Protein 7YSK (pdb70)

Structure (mmCIF, N/CA/C/O backbone):
data_7YSK
#
_entry.id   7YSK
#
_cell.length_a   52.474
_cell.length_b   86.540
_cell.length_c   68.482
_cell.angle_alpha   90.000
_cell.angle_beta   90.450
_cell.angle_gamma   90.000
#
_symmetry.space_group_name_H-M   'P 1 21 1'
#
loop_
_entity.id
_entity.type
_entity.pdbx_description
1 polymer 'D-Cysteine desulfhydrase'
2 water water
#
loop_
_atom_site.group_PDB
_atom_site.id
_atom_site.type_symbol
_atom_site.label_atom_id
_atom_site.label_alt_id
_atom_site.label_comp_id
_atom_site.label_asym_id
_atom_site.label_entity_id
_atom_site.label_seq_id
_atom_site.pdbx_PDB_ins_code
_atom_site.Cartn_x
_atom_site.Cartn_y
_atom_site.Cartn_z
_atom_site.occupancy
_atom_site.B_iso_or_equiv
_atom_site.auth_seq_id
_atom_site.auth_comp_id
_atom_site.auth_asym_id
_atom_site.auth_atom_id
_atom_site.pdbx_PDB_model_num
ATOM 1 N N . GLY A 1 26 ? -11.60218 -0.47568 -9.95239 1.000 43.71658 -8 GLY A N 1
ATOM 2 C CA . GLY A 1 26 ? -12.75933 -1.24484 -9.53189 1.000 34.87836 -8 GLY A CA 1
ATOM 3 C C . GLY A 1 26 ? -12.37204 -2.62633 -9.05716 1.000 39.56576 -8 GLY A C 1
ATOM 4 O O . GLY A 1 26 ? -12.92177 -3.12694 -8.07904 1.000 57.04762 -8 GLY A O 1
ATOM 5 N N . GLY A 1 27 ? -11.41840 -3.24184 -9.75563 1.000 43.26390 -7 GLY A N 1
ATOM 6 C CA . GLY A 1 27 ? -10.90325 -4.55024 -9.40695 1.000 31.95969 -7 GLY A CA 1
ATOM 7 C C . GLY A 1 27 ? -9.94336 -4.58637 -8.24069 1.000 35.18709 -7 GLY A C 1
ATOM 8 O O . GLY A 1 27 ? -9.36192 -5.63933 -7.95427 1.000 38.71059 -7 GLY A O 1
ATOM 9 N N . GLN A 1 28 ? -9.75938 -3.46483 -7.55168 1.000 29.87065 -6 GLN A N 1
ATOM 10 C CA . GLN A 1 28 ? -8.87689 -3.42982 -6.38879 1.000 29.72430 -6 GLN A CA 1
ATOM 11 C C . GLN A 1 28 ? -9.36295 -4.37367 -5.28536 1.000 27.02182 -6 GLN A C 1
ATOM 12 O O . GLN A 1 28 ? -10.55807 -4.45403 -4.99803 1.000 25.95987 -6 GLN A O 1
ATOM 18 N N . GLN A 1 29 ? -8.43580 -5.07912 -4.63563 1.000 23.07023 -5 GLN A N 1
ATOM 19 C CA . GLN A 1 29 ? -8.80280 -6.12365 -3.66528 1.000 26.18580 -5 GLN A CA 1
ATOM 20 C C . GLN A 1 29 ? -8.03718 -5.93568 -2.34587 1.000 25.85954 -5 GLN A C 1
ATOM 21 O O . GLN A 1 29 ? -7.28819 -6.80802 -1.88375 1.000 20.55988 -5 GLN A O 1
ATOM 27 N N . MET A 1 30 ? -8.24533 -4.78301 -1.69683 1.000 28.08447 -4 MET A N 1
ATOM 28 C CA . MET A 1 30 ? -7.67700 -4.54132 -0.36928 1.000 31.07468 -4 MET A CA 1
ATOM 29 C C . MET A 1 30 ? -8.06797 -5.66023 0.60020 1.000 29.73114 -4 MET A C 1
ATOM 30 O O . MET A 1 30 ? -9.22152 -6.09700 0.63112 1.000 30.87519 -4 MET A O 1
ATOM 35 N N . GLY A 1 31 ? -7.09848 -6.13526 1.38585 1.000 28.43633 -3 GLY A N 1
ATOM 36 C CA . GLY A 1 31 ? -7.29173 -7.26266 2.27717 1.000 24.11425 -3 GLY A CA 1
ATOM 37 C C . GLY A 1 31 ? -6.83782 -8.60243 1.71758 1.000 19.33994 -3 GLY A C 1
ATOM 38 O O . GLY A 1 31 ? -6.59002 -9.53868 2.49840 1.000 21.58191 -3 GLY A O 1
ATOM 39 N N . ARG A 1 32 ? -6.70948 -8.72270 0.39388 1.000 16.43931 -2 ARG A N 1
ATOM 40 C CA . ARG A 1 32 ? -6.21504 -9.97284 -0.17916 1.000 22.14178 -2 ARG A CA 1
ATOM 41 C C . ARG A 1 32 ? -4.81923 -10.29301 0.33621 1.000 19.42659 -2 ARG A C 1
ATOM 42 O O . ARG A 1 32 ? -4.55178 -11.41752 0.77145 1.000 19.69411 -2 ARG A O 1
ATOM 50 N N . GLY A 1 33 ? -3.91106 -9.31342 0.29382 1.000 22.68910 -1 GLY A N 1
ATOM 51 C CA . GLY A 1 33 ? -2.61007 -9.50808 0.92052 1.000 17.04517 -1 GLY A CA 1
ATOM 52 C C . GLY A 1 33 ? -2.72575 -9.88622 2.38747 1.000 19.86150 -1 GLY A C 1
ATOM 53 O O . GLY A 1 33 ? -2.10509 -10.85107 2.83951 1.000 21.23367 -1 GLY A O 1
ATOM 54 N N . SER A 1 34 ? -3.54376 -9.14371 3.14304 1.000 19.79697 0 SER A N 1
ATOM 55 C CA . SER A 1 34 ? -3.69419 -9.39886 4.57157 1.000 24.78790 0 SER A CA 1
ATOM 56 C C . SER A 1 34 ? -4.17614 -10.81890 4.82690 1.000 23.60583 0 SER A C 1
ATOM 57 O O . SER A 1 34 ? -3.72708 -11.47930 5.77061 1.000 25.72325 0 SER A O 1
ATOM 60 N N . MET A 1 35 ? -5.06890 -11.31680 3.97295 1.000 26.85333 1 MET A N 1
ATOM 61 C CA . MET A 1 35 ? -5.62690 -12.64777 4.17837 1.000 30.09107 1 MET A CA 1
ATOM 62 C C . MET A 1 35 ? -4.56012 -13.72903 4.01162 1.000 21.75427 1 MET A C 1
ATOM 63 O O . MET A 1 35 ? -4.56175 -14.72961 4.73974 1.000 20.58449 1 MET A O 1
ATOM 68 N N . HIS A 1 36 ? -3.62895 -13.54128 3.07096 1.000 22.39543 2 HIS A N 1
ATOM 69 C CA . HIS A 1 36 ? -2.49204 -14.44769 2.96180 1.000 21.12609 2 HIS A CA 1
ATOM 70 C C . HIS A 1 36 ? -1.47287 -14.23296 4.08180 1.000 24.64196 2 HIS A C 1
ATOM 71 O O . HIS A 1 36 ? -0.79670 -15.18672 4.48874 1.000 21.53738 2 HIS A O 1
ATOM 78 N N . LEU A 1 37 ? -1.35465 -13.00948 4.61078 1.000 15.89894 3 LEU A N 1
ATOM 79 C CA . LEU A 1 37 ? -0.42118 -12.78425 5.71030 1.000 17.71186 3 LEU A CA 1
ATOM 80 C C . LEU A 1 37 ? -0.93247 -13.36342 7.02455 1.000 20.32814 3 LEU A C 1
ATOM 81 O O . LEU A 1 37 ? -0.13355 -13.62186 7.93108 1.000 24.52807 3 LEU A O 1
ATOM 86 N N . ALA A 1 38 ? -2.24808 -13.56037 7.14617 1.000 28.71419 4 ALA A N 1
ATOM 87 C CA . ALA A 1 38 ? -2.83139 -13.98285 8.41117 1.000 18.80538 4 ALA A CA 1
ATOM 88 C C . ALA A 1 38 ? -2.25073 -15.31264 8.88421 1.000 15.06043 4 ALA A C 1
ATOM 89 O O . ALA A 1 38 ? -2.06244 -15.50796 10.08670 1.000 22.06864 4 ALA A O 1
ATOM 91 N N . ARG A 1 39 ? -1.91682 -16.21841 7.96310 1.000 18.36244 5 ARG A N 1
ATOM 92 C CA . ARG A 1 39 ? -1.38821 -17.52016 8.35485 1.000 27.63784 5 ARG A CA 1
ATOM 93 C C . ARG A 1 39 ? 0.07105 -17.46400 8.79638 1.000 26.70721 5 ARG A C 1
ATOM 94 O O . ARG A 1 39 ? 0.62817 -18.49410 9.18211 1.000 24.14634 5 ARG A O 1
ATOM 102 N N . PHE A 1 40 ? 0.69249 -16.30330 8.75860 1.000 20.95184 6 PHE A N 1
ATOM 103 C CA . PHE A 1 40 ? 2.07616 -16.22406 9.19097 1.000 25.45816 6 PHE A CA 1
ATOM 104 C C . PHE A 1 40 ? 2.19134 -15.59243 10.56749 1.000 20.63144 6 PHE A C 1
ATOM 105 O O . PHE A 1 40 ? 1.48051 -14.62892 10.87227 1.000 21.23575 6 PHE A O 1
ATOM 113 N N . PRO A 1 41 ? 3.10383 -16.09715 11.39197 1.000 22.14627 7 PRO A N 1
ATOM 114 C CA . PRO A 1 41 ? 3.36087 -15.47300 12.69437 1.000 23.61855 7 PRO A CA 1
ATOM 115 C C . PRO A 1 41 ? 3.93523 -14.07084 12.53878 1.000 19.73529 7 PRO A C 1
ATOM 116 O O . PRO A 1 41 ? 4.66877 -13.77476 11.58751 1.000 23.33212 7 PRO A O 1
ATOM 120 N N . ARG A 1 42 ? 3.60426 -13.21230 13.50252 1.000 13.56878 8 ARG A N 1
ATOM 121 C CA . ARG A 1 42 ? 4.01772 -11.81413 13.48345 1.000 17.36551 8 ARG A CA 1
ATOM 122 C C . ARG A 1 42 ? 4.07690 -11.30900 14.91678 1.000 16.51542 8 ARG A C 1
ATOM 123 O O . ARG A 1 42 ? 3.08630 -11.40105 15.64439 1.000 27.82044 8 ARG A O 1
ATOM 131 N N . LEU A 1 43 ? 5.23576 -10.79338 15.31696 1.000 14.26392 9 LEU A N 1
ATOM 132 C CA . LEU A 1 43 ? 5.43046 -10.20350 16.63374 1.000 14.67832 9 LEU A CA 1
ATOM 133 C C . LEU A 1 43 ? 5.21092 -8.70084 16.57276 1.000 24.19425 9 LEU A C 1
ATOM 134 O O . LEU A 1 43 ? 5.49810 -8.05786 15.56399 1.000 23.78155 9 LEU A O 1
ATOM 139 N N . SER A 1 44 ? 4.73100 -8.13875 17.67310 1.000 20.52236 10 SER A N 1
ATOM 140 C CA . SER A 1 44 ? 4.58232 -6.69723 17.79133 1.000 16.25333 10 SER A CA 1
ATOM 141 C C . SER A 1 44 ? 5.89750 -6.12859 18.31407 1.000 21.27517 10 SER A C 1
ATOM 142 O O . SER A 1 44 ? 6.23537 -6.30065 19.49114 1.000 21.56141 10 SER A O 1
ATOM 145 N N . LEU A 1 45 ? 6.66210 -5.48697 17.42772 1.000 16.02656 11 LEU A N 1
ATOM 146 C CA . LEU A 1 45 ? 7.92426 -4.86191 17.79142 1.000 22.75118 11 LEU A CA 1
ATOM 147 C C . LEU A 1 45 ? 7.95444 -3.35589 17.58585 1.000 27.64528 11 LEU A C 1
ATOM 148 O O . LEU A 1 45 ? 8.73895 -2.67681 18.26586 1.000 22.59887 11 LEU A O 1
ATOM 153 N N . GLY A 1 46 ? 7.13157 -2.81437 16.68261 1.000 27.44193 12 GLY A N 1
ATOM 154 C CA . GLY A 1 46 ? 7.10186 -1.39624 16.40074 1.000 22.29491 12 GLY A CA 1
ATOM 155 C C . GLY A 1 46 ? 5.71939 -0.79691 16.60053 1.000 20.15895 12 GLY A C 1
ATOM 156 O O . GLY A 1 46 ? 4.77794 -1.47209 17.01677 1.000 21.81868 12 GLY A O 1
ATOM 157 N N . HIS A 1 47 ? 5.61010 0.49073 16.27480 1.000 19.34785 13 HIS A N 1
ATOM 158 C CA . HIS A 1 47 ? 4.36617 1.24097 16.47703 1.000 16.36343 13 HIS A CA 1
ATOM 159 C C . HIS A 1 47 ? 3.69516 1.47055 15.12633 1.000 18.12910 13 HIS A C 1
ATOM 160 O O . HIS A 1 47 ? 4.09558 2.35081 14.36010 1.000 20.27604 13 HIS A O 1
ATOM 167 N N . PHE A 1 48 ? 2.65845 0.69498 14.84833 1.000 19.43363 14 PHE A N 1
ATOM 168 C CA . PHE A 1 48 ? 2.01581 0.71076 13.55060 1.000 20.13318 14 PHE A CA 1
ATOM 169 C C . PHE A 1 48 ? 0.52065 0.94038 13.71635 1.000 17.64015 14 PHE A C 1
ATOM 170 O O . PHE A 1 48 ? -0.06624 0.51600 14.71644 1.000 25.43549 14 PHE A O 1
ATOM 178 N N . PRO A 1 49 ? -0.12249 1.62985 12.75964 1.000 18.61023 15 PRO A N 1
ATOM 179 C CA . PRO A 1 49 ? 0.43578 2.17450 11.50463 1.000 20.07285 15 PRO A CA 1
ATOM 180 C C . PRO A 1 49 ? 1.33832 3.40586 11.69523 1.000 16.29528 15 PRO A C 1
ATOM 181 O O . PRO A 1 49 ? 1.16105 4.19288 12.63028 1.000 15.40373 15 PRO A O 1
ATOM 185 N N . THR A 1 50 ? 2.33141 3.61252 10.82014 1.000 13.76653 16 THR A N 1
ATOM 186 C CA . THR A 1 50 ? 3.06837 4.86585 10.92186 1.000 14.71507 16 THR A CA 1
ATOM 187 C C . THR A 1 50 ? 2.29638 5.97466 10.20034 1.000 13.68841 16 THR A C 1
ATOM 188 O O . THR A 1 50 ? 1.52656 5.70227 9.27543 1.000 13.30532 16 THR A O 1
ATOM 192 N N . PRO A 1 51 ? 2.47107 7.23369 10.61256 1.000 10.98805 17 PRO A N 1
ATOM 193 C CA . PRO A 1 51 ? 1.68416 8.31773 10.00976 1.000 16.18433 17 PRO A CA 1
ATOM 194 C C . PRO A 1 51 ? 1.99282 8.50567 8.53208 1.000 16.45258 17 PRO A C 1
ATOM 195 O O . PRO A 1 51 ? 3.07928 8.19080 8.05420 1.000 11.86322 17 PRO A O 1
ATOM 199 N N . LEU A 1 52 ? 1.01677 9.06111 7.82313 1.000 10.38364 18 LEU A N 1
ATOM 200 C CA . LEU A 1 52 ? 1.11588 9.42661 6.41449 1.000 14.81686 18 LEU A CA 1
ATOM 201 C C . LEU A 1 52 ? 0.72570 10.89387 6.34390 1.000 14.64237 18 LEU A C 1
ATOM 202 O O . LEU A 1 52 ? -0.43605 11.23146 6.58969 1.000 22.98791 18 LEU A O 1
ATOM 207 N N . GLU A 1 53 ? 1.68288 11.76892 6.05720 1.000 11.01697 19 GLU A N 1
ATOM 208 C CA . GLU A 1 53 ? 1.45718 13.19850 6.24214 1.000 14.91552 19 GLU A CA 1
ATOM 209 C C . GLU A 1 53 ? 2.05668 13.99945 5.09605 1.000 14.96283 19 GLU A C 1
ATOM 210 O O . GLU A 1 53 ? 3.01113 13.57477 4.43638 1.000 14.56754 19 GLU A O 1
ATOM 216 N N . VAL A 1 54 ? 1.49401 15.17051 4.86428 1.000 12.93679 20 VAL A N 1
ATOM 217 C CA . VAL A 1 54 ? 1.92276 15.97621 3.72576 1.000 18.74142 20 VAL A CA 1
ATOM 218 C C . VAL A 1 54 ? 3.16010 16.78059 4.11523 1.000 18.15720 20 VAL A C 1
ATOM 219 O O . VAL A 1 54 ? 3.38264 17.08250 5.29087 1.000 12.60843 20 VAL A O 1
ATOM 223 N N . LEU A 1 55 ? 4.00420 17.08469 3.12398 1.000 11.55511 21 LEU A N 1
ATOM 224 C CA . LEU A 1 55 ? 5.16780 17.94871 3.30657 1.000 10.61321 21 LEU A CA 1
ATOM 225 C C . LEU A 1 55 ? 4.94673 19.27426 2.58934 1.000 11.12908 21 LEU A C 1
ATOM 226 O O . LEU A 1 55 ? 5.42581 19.45145 1.46516 1.000 15.56606 21 LEU A O 1
ATOM 231 N N . PRO A 1 56 ? 4.24687 20.23493 3.20801 1.000 16.96075 22 PRO A N 1
ATOM 232 C CA . PRO A 1 56 ? 3.76706 21.39320 2.43114 1.000 17.76832 22 PRO A CA 1
ATOM 233 C C . PRO A 1 56 ? 4.86184 22.37154 2.03327 1.000 27.23323 22 PRO A C 1
ATOM 234 O O . PRO A 1 56 ? 4.81927 22.89387 0.90870 1.000 20.30237 22 PRO A O 1
ATOM 238 N N . ASN A 1 57 ? 5.84466 22.62696 2.91165 1.000 14.28988 23 ASN A N 1
ATOM 239 C CA . ASN A 1 57 ? 6.94528 23.52580 2.56159 1.000 14.84622 23 ASN A CA 1
ATOM 240 C C . ASN A 1 57 ? 7.82503 22.93675 1.46871 1.000 17.49803 23 ASN A C 1
ATOM 241 O O . ASN A 1 57 ? 8.26799 23.65825 0.56765 1.000 14.41630 23 ASN A O 1
ATOM 246 N N . LEU A 1 58 ? 8.10469 21.63095 1.53023 1.000 14.36413 24 LEU A N 1
ATOM 247 C CA . LEU A 1 58 ? 8.89486 21.02446 0.46230 1.000 12.96048 24 LEU A CA 1
ATOM 248 C C . LEU A 1 58 ? 8.13704 21.04353 -0.86443 1.000 15.71186 24 LEU A C 1
ATOM 249 O O . LEU A 1 58 ? 8.73661 21.25536 -1.93073 1.000 11.50863 24 LEU A O 1
ATOM 254 N N . SER A 1 59 ? 6.82185 20.83454 -0.81689 1.000 15.23038 25 SER A N 1
ATOM 255 C CA . SER A 1 59 ? 6.03531 20.78999 -2.04558 1.000 18.74299 25 SER A CA 1
ATOM 256 C C . SER A 1 59 ? 6.00470 22.15029 -2.72313 1.000 15.47028 25 SER A C 1
ATOM 257 O O . SER A 1 59 ? 6.08174 22.24166 -3.95534 1.000 17.11288 25 SER A O 1
ATOM 260 N N . ALA A 1 60 ? 5.88195 23.21559 -1.93321 1.000 13.72214 26 ALA A N 1
ATOM 261 C CA . ALA A 1 60 ? 5.87593 24.56177 -2.48836 1.000 15.66513 26 ALA A CA 1
ATOM 262 C C . ALA A 1 60 ? 7.26103 24.94840 -2.99419 1.000 18.74479 26 ALA A C 1
ATOM 263 O O . ALA A 1 60 ? 7.39034 25.58299 -4.04475 1.000 20.30424 26 ALA A O 1
ATOM 265 N N . TYR A 1 61 ? 8.31289 24.55689 -2.27398 1.000 21.14019 27 TYR A N 1
ATOM 266 C CA . TYR A 1 61 ? 9.66570 24.89652 -2.70754 1.000 20.58779 27 TYR A CA 1
ATOM 267 C C . TYR A 1 61 ? 9.97758 24.30450 -4.08597 1.000 22.76569 27 TYR A C 1
ATOM 268 O O . TYR A 1 61 ? 10.54562 24.98690 -4.94294 1.000 15.27799 27 TYR A O 1
ATOM 277 N N . LEU A 1 62 ? 9.57851 23.05452 -4.33640 1.000 16.73740 28 LEU A N 1
ATOM 278 C CA . LEU A 1 62 ? 9.91386 22.42864 -5.61237 1.000 20.96381 28 LEU A CA 1
ATOM 279 C C . LEU A 1 62 ? 8.95928 22.83066 -6.73077 1.000 20.14434 28 LEU A C 1
ATOM 280 O O . LEU A 1 62 ? 9.33548 22.74307 -7.90939 1.000 16.98477 28 LEU A O 1
ATOM 285 N N . GLY A 1 63 ? 7.75639 23.28599 -6.38718 1.000 13.48038 29 GLY A N 1
ATOM 286 C CA . GLY A 1 63 ? 6.80972 23.80037 -7.36110 1.000 17.25785 29 GLY A CA 1
ATOM 287 C C . GLY A 1 63 ? 6.15205 22.78003 -8.26784 1.000 18.87929 29 GLY A C 1
ATOM 288 O O . GLY A 1 63 ? 5.64883 23.15371 -9.32898 1.000 19.89106 29 GLY A O 1
ATOM 289 N N . GLY A 1 64 ? 6.11891 21.50657 -7.88065 1.000 19.35318 30 GLY A N 1
ATOM 290 C CA . GLY A 1 64 ? 5.53870 20.46618 -8.70328 1.000 18.53738 30 GLY A CA 1
ATOM 291 C C . GLY A 1 64 ? 4.40081 19.72262 -8.02007 1.000 21.57033 30 GLY A C 1
ATOM 292 O O . GLY A 1 64 ? 3.40432 20.31551 -7.61208 1.000 12.24853 30 GLY A O 1
ATOM 293 N N . PRO A 1 65 ? 4.52951 18.40589 -7.88433 1.000 20.14794 31 PRO A N 1
ATOM 294 C CA . PRO A 1 65 ? 3.45644 17.62078 -7.26925 1.000 14.71335 31 PRO A CA 1
ATOM 295 C C . PRO A 1 65 ? 3.44066 17.80470 -5.76317 1.000 14.54313 31 PRO A C 1
ATOM 296 O O . PRO A 1 65 ? 4.41092 18.27376 -5.16040 1.000 16.74675 31 PRO A O 1
ATOM 300 N N . THR A 1 66 ? 2.31885 17.41407 -5.15176 1.000 13.82616 32 THR A N 1
ATOM 301 C CA . THR A 1 66 ? 2.21158 17.41523 -3.69518 1.000 16.46499 32 THR A CA 1
ATOM 302 C C . THR A 1 66 ? 2.89989 16.16814 -3.14789 1.000 15.35765 32 THR A C 1
ATOM 303 O O . THR A 1 66 ? 2.61978 15.04559 -3.59347 1.000 12.89755 32 THR A O 1
ATOM 307 N N . ILE A 1 67 ? 3.83180 16.37566 -2.21721 1.000 12.47081 33 ILE A N 1
ATOM 308 C CA . ILE A 1 67 ? 4.66367 15.31073 -1.66755 1.000 22.08104 33 ILE A CA 1
ATOM 309 C C . ILE A 1 67 ? 4.15720 14.93494 -0.28705 1.000 15.44269 33 ILE A C 1
ATOM 310 O O . ILE A 1 67 ? 4.01766 15.79324 0.59247 1.000 16.19460 33 ILE A O 1
ATOM 315 N N . TYR A 1 68 ? 3.88630 13.65064 -0.10625 1.000 11.12999 34 TYR A N 1
ATOM 316 C CA . TYR A 1 68 ? 3.51413 13.05952 1.16668 1.000 9.88840 34 TYR A CA 1
ATOM 317 C C . TYR A 1 68 ? 4.65212 12.17816 1.64558 1.000 8.93491 34 TYR A C 1
ATOM 318 O O . TYR A 1 68 ? 5.44440 11.66848 0.84515 1.000 12.38682 34 TYR A O 1
ATOM 327 N N . ILE A 1 69 ? 4.74846 12.00057 2.95051 1.000 8.29758 35 ILE A N 1
ATOM 328 C CA . ILE A 1 69 ? 5.79358 11.15324 3.49632 1.000 11.38760 35 ILE A CA 1
ATOM 329 C C . ILE A 1 69 ? 5.13104 10.09965 4.36483 1.000 8.68683 35 ILE A C 1
ATOM 330 O O . ILE A 1 69 ? 4.23039 10.40324 5.15883 1.000 11.50883 35 ILE A O 1
ATOM 335 N N . LYS A 1 70 ? 5.55840 8.86129 4.17830 1.000 7.24091 36 LYS A N 1
ATOM 336 C CA . LYS A 1 70 ? 5.18249 7.76543 5.04426 1.000 6.37481 36 LYS A CA 1
ATOM 337 C C . LYS A 1 70 ? 6.30469 7.58050 6.05550 1.000 8.32585 36 LYS A C 1
ATOM 338 O O . LYS A 1 70 ? 7.43470 7.25838 5.67315 1.000 8.83557 36 LYS A O 1
ATOM 344 N N . ARG A 1 71 ? 5.98596 7.78428 7.33672 1.000 7.96306 37 ARG A N 1
ATOM 345 C CA . ARG A 1 71 ? 6.99043 7.91458 8.39125 1.000 13.00969 37 ARG A CA 1
ATOM 346 C C . ARG A 1 71 ? 7.37359 6.55582 8.99068 1.000 13.69058 37 ARG A C 1
ATOM 347 O O . ARG A 1 71 ? 7.12420 6.26340 10.15475 1.000 13.95806 37 ARG A O 1
ATOM 355 N N . ASP A 1 72 ? 8.05380 5.73857 8.18615 1.000 10.98652 38 ASP A N 1
ATOM 356 C CA . ASP A 1 72 ? 8.60605 4.48137 8.67626 1.000 11.27387 38 ASP A CA 1
ATOM 357 C C . ASP A 1 72 ? 9.92681 4.67123 9.40714 1.000 12.81564 38 ASP A C 1
ATOM 358 O O . ASP A 1 72 ? 10.55859 3.68042 9.78068 1.000 15.67635 38 ASP A O 1
ATOM 363 N N . ASP A 1 73 ? 10.36182 5.91358 9.58741 1.000 12.56140 39 ASP A N 1
ATOM 364 C CA . ASP A 1 73 ? 11.43379 6.24320 10.51001 1.000 15.21452 39 ASP A CA 1
ATOM 365 C C . ASP A 1 73 ? 10.95173 6.24877 11.94892 1.000 13.28309 39 ASP A C 1
ATOM 366 O O . ASP A 1 73 ? 11.77498 6.26533 12.86620 1.000 26.34209 39 ASP A O 1
ATOM 371 N N . ALA A 1 74 ? 9.64127 6.25812 12.15656 1.000 19.36311 40 ALA A N 1
ATOM 372 C CA . ALA A 1 74 ? 9.02110 6.42372 13.46712 1.000 25.01080 40 ALA A CA 1
ATOM 373 C C . ALA A 1 74 ? 8.40349 5.11814 13.95769 1.000 23.81602 40 ALA A C 1
ATOM 374 O O . ALA A 1 74 ? 7.32070 5.11353 14.55140 1.000 26.04335 40 ALA A O 1
ATOM 376 N N . THR A 1 75 ? 9.07745 3.98927 13.70193 1.000 22.08845 41 THR A N 1
ATOM 377 C CA . THR A 1 75 ? 8.55709 2.69434 14.12797 1.000 24.62789 41 THR A CA 1
ATOM 378 C C . THR A 1 75 ? 8.75142 2.46432 15.62501 1.000 22.68413 41 THR A C 1
ATOM 379 O O . THR A 1 75 ? 8.05953 1.62247 16.20231 1.000 19.03410 41 THR A O 1
ATOM 383 N N . GLY A 1 76 ? 9.64784 3.21497 16.26859 1.000 17.95148 42 GLY A N 1
ATOM 384 C CA . GLY A 1 76 ? 9.78704 3.15810 17.70252 1.000 21.49470 42 GLY A CA 1
ATOM 385 C C . GLY A 1 76 ? 10.84605 2.20761 18.22046 1.000 22.53535 42 GLY A C 1
ATOM 386 O O . GLY A 1 76 ? 11.09381 2.19560 19.43249 1.000 20.65663 42 GLY A O 1
ATOM 387 N N . LEU A 1 77 ? 11.50969 1.44570 17.34453 1.000 19.71927 43 LEU A N 1
ATOM 388 C CA . LEU A 1 77 ? 12.48956 0.42543 17.75117 1.000 20.00590 43 LEU A CA 1
ATOM 389 C C . LEU A 1 77 ? 13.91367 0.97475 17.62629 1.000 16.58617 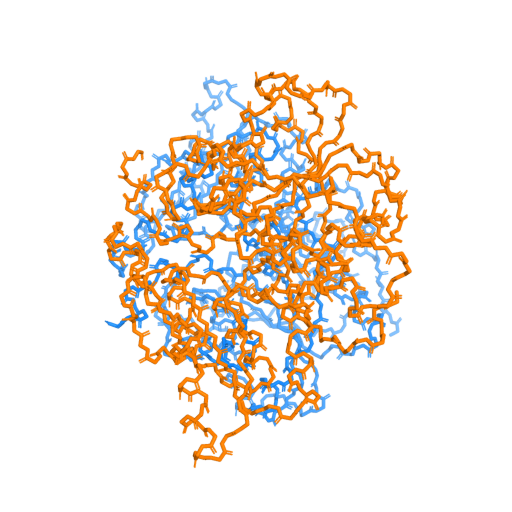43 LEU A C 1
ATOM 390 O O . LEU A 1 77 ? 14.49891 0.96321 16.54018 1.000 18.39011 43 LEU A O 1
ATOM 395 N N . ALA A 1 78 ? 14.47594 1.44781 18.74246 1.000 15.64744 44 ALA A N 1
ATOM 396 C CA . ALA A 1 78 ? 15.86639 1.92782 18.81171 1.000 14.95188 44 ALA A CA 1
ATOM 397 C C . ALA A 1 78 ? 16.15583 3.00744 17.76011 1.000 12.66954 44 ALA A C 1
ATOM 398 O O . ALA A 1 78 ? 17.17449 2.97338 17.06177 1.000 12.95039 44 ALA A O 1
ATOM 400 N N . THR A 1 79 ? 15.24807 3.98578 17.68638 1.000 13.75867 45 THR A N 1
ATOM 401 C CA . THR A 1 79 ? 15.16954 5.14479 16.76704 1.000 11.93914 45 THR A CA 1
ATOM 402 C C . THR A 1 79 ? 14.59411 4.73722 15.41047 1.000 15.91171 45 THR A C 1
ATOM 403 O O . THR A 1 79 ? 14.64086 5.52351 14.48326 1.000 15.20260 45 THR A O 1
ATOM 407 N N . GLY A 1 80 ? 14.05464 3.53087 15.27602 1.000 14.94188 46 GLY A N 1
ATOM 408 C CA . GLY A 1 80 ? 13.10528 3.23045 14.21470 1.000 17.03078 46 GLY A CA 1
ATOM 409 C C . GLY A 1 80 ? 13.74179 2.83782 12.89614 1.000 13.93242 46 GLY A C 1
ATOM 410 O O . GLY A 1 80 ? 14.95274 2.70517 12.75770 1.000 19.13323 46 GLY A O 1
ATOM 411 N N . GLY A 1 81 ? 12.88790 2.65934 11.89496 1.000 16.28196 47 GLY A N 1
ATOM 412 C CA . GLY A 1 81 ? 13.37865 2.36289 10.56361 1.000 14.88267 47 GLY A CA 1
ATOM 413 C C . GLY A 1 81 ? 12.65681 1.21811 9.89351 1.000 10.69259 47 GLY A C 1
ATOM 414 O O . GLY A 1 81 ? 11.90744 0.46618 10.53121 1.000 9.92879 47 GLY A O 1
ATOM 415 N N . ASN A 1 82 ? 12.84505 1.08878 8.58424 1.000 10.66813 48 ASN A N 1
ATOM 416 C CA . ASN A 1 82 ? 12.07899 0.14047 7.79233 1.000 15.99411 48 ASN A CA 1
ATOM 417 C C . ASN A 1 82 ? 12.42112 -1.26577 8.21621 1.000 11.93678 48 ASN A C 1
ATOM 418 O O . ASN A 1 82 ? 11.55963 -2.15985 8.05648 1.000 10.63141 48 ASN A O 1
ATOM 447 N N . THR A 1 84 ? 12.46669 -2.51864 10.90695 1.000 13.22738 50 THR A N 1
ATOM 448 C CA . THR A 1 84 ? 11.61371 -2.96089 12.01818 1.000 12.92223 50 THR A CA 1
ATOM 449 C C . THR A 1 84 ? 10.42393 -3.80388 11.49049 1.000 11.75385 50 THR A C 1
ATOM 450 O O . THR A 1 84 ? 10.03018 -4.78235 12.12539 1.000 15.65416 50 THR A O 1
ATOM 454 N N . ARG A 1 85 ? 9.85701 -3.41259 10.33211 1.000 7.49304 51 ARG A N 1
ATOM 455 C CA . ARG A 1 85 ? 8.73339 -4.15286 9.76984 1.000 8.19320 51 ARG A CA 1
ATOM 456 C C . ARG A 1 85 ? 9.13891 -5.57230 9.41756 1.000 11.38345 51 ARG A C 1
ATOM 457 O O . ARG A 1 85 ? 8.36118 -6.50500 9.62237 1.000 12.91273 51 ARG A O 1
ATOM 465 N N . LYS A 1 86 ? 10.33230 -5.74763 8.84341 1.000 15.60460 52 LYS A N 1
ATOM 466 C CA . LYS A 1 86 ? 10.79441 -7.08537 8.48111 1.000 13.70507 52 LYS A CA 1
ATOM 467 C C . LYS A 1 86 ? 11.02941 -7.93577 9.71704 1.000 8.86302 52 LYS A C 1
ATOM 468 O O . LYS A 1 86 ? 10.69635 -9.12843 9.72834 1.000 11.84509 52 LYS A O 1
ATOM 474 N N . LEU A 1 87 ? 11.56599 -7.32500 10.77961 1.000 11.79285 53 LEU A N 1
ATOM 475 C CA . LEU A 1 87 ? 11.91757 -8.07254 11.98310 1.000 16.41889 53 LEU A CA 1
ATOM 476 C C . LEU A 1 87 ? 10.68727 -8.64440 12.68135 1.000 13.63378 53 LEU A C 1
ATOM 477 O O . LEU A 1 87 ? 10.78231 -9.70599 13.29895 1.000 10.98871 53 LEU A O 1
ATOM 482 N N . GLU A 1 88 ? 9.52788 -7.98691 12.56186 1.000 10.53556 54 GLU A N 1
ATOM 483 C CA . GLU A 1 88 ? 8.30353 -8.51288 13.16401 1.000 11.66819 54 GLU A CA 1
ATOM 484 C C . GLU A 1 88 ? 7.94910 -9.89483 12.61533 1.000 13.64861 54 GLU A C 1
ATOM 485 O O . GLU A 1 88 ? 7.39241 -10.72640 13.34846 1.000 18.71517 54 GLU A O 1
ATOM 491 N N . PHE A 1 89 ? 8.25800 -10.16452 11.33782 1.000 11.29244 55 PHE A N 1
ATOM 492 C CA . PHE A 1 89 ? 8.03911 -11.47272 10.72164 1.000 12.29389 55 PHE A CA 1
ATOM 493 C C . PHE A 1 89 ? 9.23437 -12.40685 10.91171 1.000 13.78592 55 PHE A C 1
ATOM 494 O O . PHE A 1 89 ? 9.04176 -13.58941 11.22794 1.000 10.62857 55 PHE A O 1
ATOM 502 N N . LEU A 1 90 ? 10.47143 -11.88274 10.78728 1.000 14.17716 56 LEU A N 1
ATOM 503 C CA . LEU A 1 90 ? 11.66515 -12.70987 10.93986 1.000 12.35264 56 LEU A CA 1
ATOM 504 C C . LEU A 1 90 ? 11.78815 -13.27760 12.35637 1.000 17.04139 56 LEU A C 1
ATOM 505 O O . LEU A 1 90 ? 12.15012 -14.44400 12.52793 1.000 12.45436 56 LEU A O 1
ATOM 510 N N . LEU A 1 91 ? 11.49303 -12.47911 13.38381 1.000 10.73585 57 LEU A N 1
ATOM 511 C CA . LEU A 1 91 ? 11.69173 -12.97095 14.73955 1.000 12.62492 57 LEU A CA 1
ATOM 512 C C . LEU A 1 91 ? 10.50464 -13.78130 15.24907 1.000 14.98204 57 LEU A C 1
ATOM 513 O O . LEU A 1 91 ? 10.68617 -14.62163 16.13404 1.000 15.40631 57 LEU A O 1
ATOM 518 N N . ALA A 1 92 ? 9.30029 -13.53385 14.72444 1.000 15.45892 58 ALA A N 1
ATOM 519 C CA . ALA A 1 92 ? 8.19614 -14.47286 14.89401 1.000 17.07081 58 ALA A CA 1
ATOM 520 C C . ALA A 1 92 ? 8.56041 -15.85326 14.36112 1.000 26.95413 58 ALA A C 1
ATOM 521 O O . ALA A 1 92 ? 8.25314 -16.87726 14.98560 1.000 21.96766 58 ALA A O 1
ATOM 523 N N . ASP A 1 93 ? 9.20371 -15.89550 13.19356 1.000 18.18312 59 ASP A N 1
ATOM 524 C CA . ASP A 1 93 ? 9.63363 -17.14823 12.60237 1.000 24.01855 59 ASP A CA 1
ATOM 525 C C . ASP A 1 93 ? 10.77821 -17.76528 13.38898 1.000 20.07855 59 ASP A C 1
ATOM 526 O O . ASP A 1 93 ? 10.85491 -18.99232 13.50262 1.000 21.30330 59 ASP A O 1
ATOM 531 N N . ALA A 1 94 ? 11.67920 -16.93218 13.91976 1.000 16.59808 60 ALA A N 1
ATOM 532 C CA . ALA A 1 94 ? 12.73968 -17.42680 14.79014 1.000 18.26458 60 ALA A CA 1
ATOM 533 C C . ALA A 1 94 ? 12.16047 -18.07792 16.04108 1.000 25.71619 60 ALA A C 1
ATOM 534 O O . ALA A 1 94 ? 12.57831 -19.17156 16.44245 1.000 20.40897 60 ALA A O 1
ATOM 536 N N . GLN A 1 95 ? 11.19919 -17.40922 16.67655 1.000 19.90721 61 GLN A N 1
ATOM 537 C CA . GLN A 1 95 ? 10.59198 -17.95633 17.88233 1.000 26.83484 61 GLN A CA 1
ATOM 538 C C . GLN A 1 95 ? 9.85962 -19.25396 17.57547 1.000 27.81999 61 GLN A C 1
ATOM 539 O O . GLN A 1 95 ? 9.85168 -20.17871 18.39438 1.000 20.96221 61 GLN A O 1
ATOM 545 N N . GLN A 1 96 ? 9.26073 -19.34003 16.38589 1.000 23.06772 62 GLN A N 1
ATOM 546 C CA . GLN A 1 96 ? 8.54067 -20.54219 15.98379 1.000 28.79341 62 GLN A CA 1
ATOM 547 C C . GLN A 1 96 ? 9.48045 -21.73472 15.87266 1.000 23.03597 62 GLN A C 1
ATOM 548 O O . GLN A 1 96 ? 9.13480 -22.84560 16.28933 1.000 37.91739 62 GLN A O 1
ATOM 554 N N . GLN A 1 97 ? 10.67091 -21.52678 15.29804 1.000 25.35085 63 GLN A N 1
ATOM 555 C CA . GLN A 1 97 ? 11.70116 -22.55523 15.25525 1.000 27.56938 63 GLN A CA 1
ATOM 556 C C . GLN A 1 97 ? 12.34540 -22.80827 16.61026 1.000 27.34014 63 GLN A C 1
ATOM 557 O O . GLN A 1 97 ? 13.13454 -23.75045 16.73108 1.000 29.94370 63 GLN A O 1
ATOM 563 N N . GLY A 1 98 ? 12.04093 -21.99568 17.61890 1.000 21.03827 64 GLY A N 1
ATOM 564 C CA . GLY A 1 98 ? 12.66986 -22.13422 18.91522 1.000 21.23427 64 GLY A CA 1
ATOM 565 C C . GLY A 1 98 ? 14.11867 -21.70388 18.98490 1.000 28.20617 64 GLY A C 1
ATOM 566 O O . GLY A 1 98 ? 14.88585 -22.26653 19.77682 1.000 29.82139 64 GLY A O 1
ATOM 567 N N . ALA A 1 99 ? 14.52666 -20.72241 18.18266 1.000 20.95201 65 ALA A N 1
ATOM 568 C CA . ALA A 1 99 ? 15.91564 -20.29614 18.20316 1.000 14.82062 65 ALA A CA 1
ATOM 569 C C . ALA A 1 99 ? 16.26723 -19.68383 19.55400 1.000 11.45813 65 ALA A C 1
ATOM 570 O O . ALA A 1 99 ? 15.42440 -19.10810 20.24771 1.000 20.20782 65 ALA A O 1
ATOM 572 N N . ASP A 1 100 ? 17.52718 -19.81761 19.92863 1.000 19.06141 66 ASP A N 1
ATOM 573 C CA . ASP A 1 100 ? 17.99309 -19.23554 21.17292 1.000 28.04702 66 ASP A CA 1
ATOM 574 C C . ASP A 1 100 ? 19.12263 -18.23425 20.98582 1.000 20.88736 66 ASP A C 1
ATOM 575 O O . ASP A 1 100 ? 19.60699 -17.69066 21.98054 1.000 20.18484 66 ASP A O 1
ATOM 580 N N . VAL A 1 101 ? 19.54070 -17.96942 19.74855 1.000 23.66306 67 VAL A N 1
ATOM 581 C CA . VAL A 1 101 ? 20.48392 -16.90169 19.42530 1.000 19.23159 67 VAL A CA 1
ATOM 582 C C . VAL A 1 101 ? 20.19347 -16.41252 18.00544 1.000 17.44440 67 VAL A C 1
ATOM 583 O O . VAL A 1 101 ? 19.78929 -17.19091 17.13513 1.000 15.15107 67 VAL A O 1
ATOM 587 N N . ILE A 1 102 ? 20.38388 -15.11347 17.77058 1.000 13.86075 68 ILE A N 1
ATOM 588 C CA . ILE A 1 102 ? 20.15586 -14.52004 16.45497 1.000 14.23572 68 ILE A CA 1
ATOM 589 C C . ILE A 1 102 ? 21.51188 -14.16866 15.84575 1.000 15.04353 68 ILE A C 1
ATOM 590 O O . ILE A 1 102 ? 22.38321 -13.61865 16.52728 1.000 18.84168 68 ILE A O 1
ATOM 595 N N . ILE A 1 103 ? 21.68840 -14.47461 14.56161 1.000 10.90631 69 ILE A N 1
ATOM 596 C CA . ILE A 1 103 ? 22.86059 -14.05551 13.80420 1.000 15.15841 69 ILE A CA 1
ATOM 597 C C . ILE A 1 103 ? 22.40245 -13.16127 12.65267 1.000 11.14924 69 ILE A C 1
ATOM 598 O O . ILE A 1 103 ? 21.40252 -13.45857 11.98581 1.000 15.91130 69 ILE A O 1
ATOM 603 N N . THR A 1 104 ? 23.11159 -12.05652 12.43589 1.000 11.08302 70 THR A N 1
ATOM 604 C CA . THR A 1 104 ? 22.92345 -11.26883 11.21500 1.000 9.25608 70 THR A CA 1
ATOM 605 C C . THR A 1 104 ? 24.23867 -10.56713 10.89227 1.000 12.85290 70 THR A C 1
ATOM 606 O O . THR A 1 104 ? 25.23514 -10.73615 11.59067 1.000 10.29205 70 THR A O 1
ATOM 610 N N . GLN A 1 105 ? 24.23472 -9.78250 9.81437 1.000 10.38152 71 GLN A N 1
ATOM 611 C CA . GLN A 1 105 ? 25.43126 -9.11830 9.31403 1.000 14.58642 71 GLN A CA 1
ATOM 612 C C . GLN A 1 105 ? 25.02684 -7.80033 8.66289 1.000 11.06166 71 GLN A C 1
ATOM 613 O O . GLN A 1 105 ? 23.87112 -7.60996 8.29846 1.000 16.77949 71 GLN A O 1
ATOM 619 N N . GLY A 1 106 ? 25.98138 -6.88396 8.53194 1.000 11.34684 72 GLY A N 1
ATOM 620 C CA . GLY A 1 106 ? 25.73593 -5.64625 7.79184 1.000 14.12889 72 GLY A CA 1
ATOM 621 C C . GLY A 1 106 ? 27.00462 -4.82299 7.66015 1.000 20.93628 72 GLY A C 1
ATOM 622 O O . GLY A 1 106 ? 28.05333 -5.15300 8.22145 1.000 14.06714 72 GLY A O 1
ATOM 623 N N . ALA A 1 107 ? 26.90681 -3.73438 6.89264 1.000 13.42986 73 ALA A N 1
ATOM 624 C CA . ALA A 1 107 ? 28.05252 -2.83733 6.84152 1.000 13.94583 73 ALA A CA 1
ATOM 625 C C . ALA A 1 107 ? 28.28140 -2.21217 8.22592 1.000 12.38691 73 ALA A C 1
ATOM 626 O O . ALA A 1 107 ? 27.43519 -2.31111 9.12076 1.000 18.97297 73 ALA A O 1
ATOM 628 N N . THR A 1 108 ? 29.45756 -1.59333 8.40506 1.000 13.43963 74 THR A N 1
ATOM 629 C CA . THR A 1 108 ? 29.81428 -0.97339 9.68830 1.000 20.60236 74 THR A CA 1
ATOM 630 C C . THR A 1 108 ? 28.66252 -0.15649 10.28470 1.000 17.21419 74 THR A C 1
ATOM 631 O O . THR A 1 108 ? 28.35228 -0.28760 11.46941 1.000 14.77943 74 THR A O 1
ATOM 635 N N . GLN A 1 109 ? 28.05589 0.74309 9.50030 1.000 12.94639 75 GLN A N 1
ATOM 636 C CA . GLN A 1 109 ? 27.01030 1.61166 10.03545 1.000 12.46859 75 GLN A CA 1
ATOM 637 C C . GLN A 1 109 ? 25.60490 1.09824 9.71862 1.000 10.41696 75 GLN A C 1
ATOM 638 O O . GLN A 1 109 ? 24.66183 1.89600 9.60456 1.000 19.25488 75 GLN A O 1
ATOM 644 N N . SER A 1 110 ? 25.43124 -0.22607 9.65039 1.000 14.55148 76 SER A N 1
ATOM 645 C CA . SER A 1 110 ? 24.13846 -0.80811 9.29547 1.000 11.03128 76 SER A CA 1
ATOM 646 C C . SER A 1 110 ? 23.05737 -0.44151 10.30436 1.000 14.37749 76 SER A C 1
ATOM 647 O O . SER A 1 110 ? 23.23933 -0.60355 11.52152 1.000 10.79181 76 SER A O 1
ATOM 650 N N . ASN A 1 111 ? 21.91151 -0.00333 9.76840 1.000 9.95184 77 ASN A N 1
ATOM 651 C CA . ASN A 1 111 ? 20.69535 0.18492 10.55248 1.000 13.57335 77 ASN A CA 1
ATOM 652 C C . ASN A 1 111 ? 20.05334 -1.14788 10.90618 1.000 10.21231 77 ASN A C 1
ATOM 653 O O . ASN A 1 111 ? 19.49998 -1.30322 11.99183 1.000 9.61736 77 ASN A O 1
ATOM 658 N N . HIS A 1 112 ? 20.08242 -2.10461 9.97146 1.000 11.59167 78 HIS A N 1
ATOM 659 C CA . HIS A 1 112 ? 19.51830 -3.42333 10.21599 1.000 14.39712 78 HIS A CA 1
ATOM 660 C C . HIS A 1 112 ? 20.13879 -4.06766 11.45016 1.000 12.70208 78 HIS A C 1
ATOM 661 O O . HIS A 1 112 ? 19.42963 -4.64531 12.28642 1.000 9.52349 78 HIS A O 1
ATOM 668 N N . VAL A 1 113 ? 21.46848 -3.97347 11.58187 1.000 12.65833 79 VAL A N 1
ATOM 669 C CA . VAL A 1 113 ? 22.15246 -4.58352 12.72048 1.000 14.79007 79 VAL A CA 1
ATOM 670 C C . VAL A 1 113 ? 21.64640 -3.98942 14.03749 1.000 14.67791 79 VAL A C 1
ATOM 671 O O . VAL A 1 113 ? 21.32546 -4.71385 14.98619 1.000 11.28767 79 VAL A O 1
ATOM 675 N N . ARG A 1 114 ? 21.56433 -2.65919 14.11012 1.000 8.91069 80 ARG A N 1
ATOM 676 C CA . ARG A 1 114 ? 21.10991 -1.99744 15.33245 1.000 10.32022 80 ARG A CA 1
ATOM 677 C C . ARG A 1 114 ? 19.68273 -2.40998 15.68828 1.000 8.69087 80 ARG A C 1
ATOM 678 O O . ARG A 1 114 ? 19.38752 -2.70519 16.85162 1.000 10.95603 80 ARG A O 1
ATOM 686 N N . GLN A 1 115 ? 18.78842 -2.46853 14.69786 1.000 11.35675 81 GLN A N 1
ATOM 687 C CA . GLN A 1 115 ? 17.39209 -2.79226 14.98596 1.000 12.53996 81 GLN A CA 1
ATOM 688 C C . GLN A 1 115 ? 17.22415 -4.27242 15.32661 1.000 15.47319 81 GLN A C 1
ATOM 689 O O . GLN A 1 115 ? 16.41371 -4.61185 16.19717 1.000 11.99480 81 GLN A O 1
ATOM 695 N N . THR A 1 116 ? 17.98461 -5.15408 14.66663 1.000 11.30864 82 THR A N 1
ATOM 696 C CA . THR A 1 116 ? 17.94738 -6.58041 14.98992 1.000 10.25876 82 THR A CA 1
ATOM 697 C C . THR A 1 116 ? 18.37054 -6.83355 16.43846 1.000 16.94584 82 THR A C 1
ATOM 698 O O . THR A 1 116 ? 17.68708 -7.56962 17.16514 1.000 14.91925 82 THR A O 1
ATOM 702 N N . ILE A 1 117 ? 19.47434 -6.20754 16.88436 1.000 10.62915 83 ILE A N 1
ATOM 703 C CA . ILE A 1 117 ? 19.93581 -6.39782 18.27041 1.000 17.23402 83 ILE A CA 1
ATOM 704 C C . ILE A 1 117 ? 18.87302 -5.92429 19.25086 1.000 14.97419 83 ILE A C 1
ATOM 705 O O . ILE A 1 117 ? 18.56167 -6.60782 20.23668 1.000 9.81612 83 ILE A O 1
ATOM 710 N N . ALA A 1 118 ? 18.33122 -4.72621 19.01419 1.000 12.23177 84 ALA A N 1
ATOM 711 C CA . ALA A 1 118 ? 17.29164 -4.19594 19.89256 1.000 12.88812 84 ALA A CA 1
ATOM 712 C C . ALA A 1 118 ? 16.10027 -5.12776 19.94354 1.000 14.34947 84 ALA A C 1
ATOM 713 O O . ALA A 1 118 ? 15.59191 -5.45005 21.02668 1.000 14.54080 84 ALA A O 1
ATOM 715 N N . ALA A 1 119 ? 15.60727 -5.53141 18.76706 1.000 9.71622 85 ALA A N 1
ATOM 716 C CA . ALA A 1 119 ? 14.45320 -6.41214 18.70133 1.000 12.57974 85 ALA A CA 1
ATOM 717 C C . ALA A 1 119 ? 14.72452 -7.72842 19.41221 1.000 14.22524 85 ALA A C 1
ATOM 718 O O . ALA A 1 119 ? 13.85010 -8.27013 20.09355 1.000 20.77240 85 ALA A O 1
ATOM 720 N N . ALA A 1 120 ? 15.92412 -8.27047 19.24484 1.000 15.35739 86 ALA A N 1
ATOM 721 C CA . ALA A 1 120 ? 16.22715 -9.55222 19.86458 1.000 20.71929 86 ALA A CA 1
ATOM 722 C C . ALA A 1 120 ? 16.30606 -9.42006 21.37902 1.000 19.97386 86 ALA A C 1
ATOM 723 O O . ALA A 1 120 ? 15.86971 -10.32414 22.09751 1.000 18.36579 86 ALA A O 1
ATOM 725 N N . ALA A 1 121 ? 16.79487 -8.27950 21.87331 1.000 13.28418 87 ALA A N 1
ATOM 726 C CA . ALA A 1 121 ? 16.83402 -8.04527 23.31255 1.000 17.34720 87 ALA A CA 1
ATOM 727 C C . ALA A 1 121 ? 15.43780 -8.01935 23.92801 1.000 18.88318 87 ALA A C 1
ATOM 728 O O . ALA A 1 121 ? 15.24647 -8.51359 25.05163 1.000 15.11070 87 ALA A O 1
ATOM 730 N N . LYS A 1 122 ? 14.45718 -7.43653 23.22552 1.000 13.85517 88 LYS A N 1
ATOM 731 C CA . LYS A 1 122 ? 13.07917 -7.42684 23.72485 1.000 21.87510 88 LYS A CA 1
ATOM 732 C C . LYS A 1 122 ? 12.56501 -8.83739 23.94535 1.000 23.35858 88 LYS A C 1
ATOM 733 O O . LYS A 1 122 ? 11.81788 -9.09293 24.89411 1.000 23.34940 88 LYS A O 1
ATOM 739 N N . LEU A 1 123 ? 12.92853 -9.75331 23.04816 1.000 25.10954 89 LEU A N 1
ATOM 740 C CA . LEU A 1 123 ? 12.56872 -11.16241 23.09858 1.000 25.76727 89 LEU A CA 1
ATOM 741 C C . LEU A 1 123 ? 13.47856 -11.97088 24.00783 1.000 19.64845 89 LEU A C 1
ATOM 742 O O . LEU A 1 123 ? 13.30497 -13.19198 24.09809 1.000 21.66032 89 LEU A O 1
ATOM 747 N N . GLY A 1 124 ? 14.45565 -11.33180 24.65256 1.000 22.22785 90 GLY A N 1
ATOM 748 C CA . GLY A 1 124 ? 15.34034 -12.02056 25.58125 1.000 17.27298 90 GLY A CA 1
ATOM 749 C C . GLY A 1 124 ? 16.41343 -12.86854 24.92836 1.000 26.07844 90 GLY A C 1
ATOM 750 O O . GLY A 1 124 ? 16.80881 -13.91152 25.48335 1.000 18.73853 90 GLY A O 1
ATOM 751 N N . LEU A 1 125 ? 16.88354 -12.47200 23.74962 1.000 16.59184 91 LEU A N 1
ATOM 752 C CA . LEU A 1 125 ? 17.82726 -13.26859 22.97812 1.000 13.53029 91 LEU A CA 1
ATOM 753 C C . LEU A 1 125 ? 19.05797 -12.43556 22.66987 1.000 14.48788 91 LEU A C 1
ATOM 754 O O . LEU A 1 125 ? 18.95672 -11.22985 22.42384 1.000 19.64000 91 LEU A O 1
ATOM 759 N N . LYS A 1 126 ? 20.21145 -13.08155 22.66664 1.000 15.48206 92 LYS A N 1
ATOM 760 C CA . LYS A 1 126 ? 21.43021 -12.41346 22.24895 1.000 12.64989 92 LYS A CA 1
ATOM 761 C C . LYS A 1 126 ? 21.55327 -12.44295 20.72179 1.000 20.41712 92 LYS A C 1
ATOM 762 O O . LYS A 1 126 ? 20.90984 -13.24814 20.03597 1.000 16.18240 92 LYS A O 1
ATOM 768 N N . THR A 1 127 ? 22.39323 -11.53898 20.20298 1.000 22.72742 93 THR A N 1
ATOM 769 C CA . THR A 1 127 ? 22.61336 -11.33205 18.77008 1.000 25.35981 93 THR A CA 1
ATOM 770 C C . THR A 1 127 ? 24.10973 -11.32479 18.48984 1.000 17.98040 93 THR A C 1
ATOM 771 O O . THR A 1 127 ? 24.82688 -10.43871 18.97018 1.000 20.55345 93 THR A O 1
ATOM 775 N N . LYS A 1 128 ? 24.57368 -12.28286 17.70181 1.000 11.34469 94 LYS A N 1
ATOM 776 C CA . LYS A 1 128 ? 25.94753 -12.29708 17.21676 1.000 13.85620 94 LYS A CA 1
ATOM 777 C C . LYS A 1 128 ? 25.99471 -11.62514 15.85393 1.000 14.80940 94 LYS A C 1
ATOM 778 O O . LYS A 1 128 ? 25.22184 -11.98127 14.96079 1.000 16.15954 94 LYS A O 1
ATOM 784 N N . VAL A 1 129 ? 26.93259 -10.70214 15.66978 1.000 18.15003 95 VAL A N 1
ATOM 785 C CA . VAL A 1 129 ? 26.94555 -9.83861 14.49501 1.000 16.59351 95 VAL A CA 1
ATOM 786 C C . VAL A 1 129 ? 28.28299 -9.92564 13.76287 1.000 13.03973 95 VAL A C 1
ATOM 787 O O . VAL A 1 129 ? 29.34957 -9.83213 14.37753 1.000 14.82116 95 VAL A O 1
ATOM 791 N N . LEU A 1 130 ? 28.22857 -10.05430 12.44245 1.000 11.72342 96 LEU A N 1
ATOM 792 C CA . LEU A 1 130 ? 29.40413 -9.87564 11.59603 1.000 14.55997 96 LEU A CA 1
ATOM 793 C C . LEU A 1 130 ? 29.26511 -8.54780 10.85373 1.000 12.59551 96 LEU A C 1
ATOM 794 O O . LEU A 1 130 ? 28.31772 -8.36568 10.09206 1.000 12.26862 96 LEU A O 1
ATOM 799 N N . LEU A 1 131 ? 30.19972 -7.63090 11.06482 1.000 18.58532 97 LEU A N 1
ATOM 800 C CA . LEU A 1 131 ? 30.19541 -6.36329 10.34721 1.000 19.97697 97 LEU A CA 1
ATOM 801 C C . LEU A 1 131 ? 31.17438 -6.42478 9.17789 1.000 18.71220 97 LEU A C 1
ATOM 802 O O . LEU A 1 131 ? 32.20930 -7.09825 9.25484 1.000 19.01912 97 LEU A O 1
ATOM 807 N N . GLU A 1 132 ? 30.81814 -5.75675 8.08046 1.000 14.87229 98 GLU A N 1
ATOM 808 C CA . GLU A 1 132 ? 31.62653 -5.72626 6.86635 1.000 17.06721 98 GLU A CA 1
ATOM 809 C C . GLU A 1 132 ? 32.16552 -4.31355 6.64738 1.000 13.82965 98 GLU A C 1
ATOM 810 O O . GLU A 1 132 ? 31.40146 -3.34315 6.69959 1.000 18.29286 98 GLU A O 1
ATOM 816 N N . LYS A 1 133 ? 33.46650 -4.19875 6.36455 1.000 15.12231 99 LYS A N 1
ATOM 817 C CA . LYS A 1 133 ? 34.10105 -2.88812 6.19563 1.000 19.93952 99 LYS A CA 1
ATOM 818 C C . LYS A 1 133 ? 33.96447 -2.38670 4.75357 1.000 25.12180 99 LYS A C 1
ATOM 819 O O . LYS A 1 133 ? 34.95302 -2.16842 4.04667 1.000 20.36191 99 LYS A O 1
ATOM 825 N N . ARG A 1 134 ? 32.70547 -2.20098 4.33395 1.000 11.01472 100 ARG A N 1
ATOM 826 C CA . ARG A 1 134 ? 32.40789 -1.67666 2.99848 1.000 22.94806 100 ARG A CA 1
ATOM 827 C C . ARG A 1 134 ? 32.98734 -0.28379 2.77882 1.000 15.99751 100 ARG A C 1
ATOM 828 O O . ARG A 1 134 ? 33.39932 0.05259 1.66138 1.000 21.77893 100 ARG A O 1
ATOM 836 N N . VAL A 1 135 ? 32.97912 0.54439 3.82255 1.000 17.80651 101 VAL A N 1
ATOM 837 C CA . VAL A 1 135 ? 33.37540 1.94952 3.78877 1.000 21.10998 101 VAL A CA 1
ATOM 838 C C . VAL A 1 135 ? 34.41402 2.14386 4.88151 1.000 18.67184 101 VAL A C 1
ATOM 839 O O . VAL A 1 135 ? 34.19512 1.73087 6.02668 1.000 22.65993 101 VAL A O 1
ATOM 843 N N . GLU A 1 136 ? 35.54599 2.74971 4.53506 1.000 32.89847 102 GLU A N 1
ATOM 844 C CA . GLU A 1 136 ? 36.58428 3.01395 5.52602 1.000 34.84807 102 GLU A CA 1
ATOM 845 C C . GLU A 1 136 ? 36.96039 4.48692 5.58972 1.000 24.05898 102 GLU A C 1
ATOM 846 O O . GLU A 1 136 ? 37.92344 4.84602 6.27893 1.000 26.06755 102 GLU A O 1
ATOM 852 N N . ASP A 1 137 ? 36.21923 5.34688 4.90126 1.000 22.75409 103 ASP A N 1
ATOM 853 C CA . ASP A 1 137 ? 36.42118 6.78640 4.94878 1.000 18.09182 103 ASP A CA 1
ATOM 854 C C . ASP A 1 137 ? 35.71366 7.36011 6.17778 1.000 17.63565 103 ASP A C 1
ATOM 855 O O . ASP A 1 137 ? 35.08372 6.63222 6.95512 1.000 25.78730 103 ASP A O 1
ATOM 860 N N . TYR A 1 138 ? 35.87737 8.67189 6.38777 1.000 18.00931 104 TYR A N 1
ATOM 861 C CA . TYR A 1 138 ? 35.11653 9.49377 7.33413 1.000 24.79875 104 TYR A CA 1
ATOM 862 C C . TYR A 1 138 ? 35.58030 9.34081 8.79094 1.000 22.39792 104 TYR A C 1
ATOM 863 O O . TYR A 1 138 ? 34.88256 9.78690 9.72115 1.000 16.04189 104 TYR A O 1
ATOM 872 N N . GLY A 1 139 ? 36.75413 8.74035 9.01326 1.000 23.39261 105 GLY A N 1
ATOM 873 C CA . GLY A 1 139 ? 37.44077 8.83229 10.29339 1.000 19.65822 105 GLY A CA 1
ATOM 874 C C . GLY A 1 139 ? 36.82608 8.01423 11.41520 1.000 24.10160 105 GLY A C 1
ATOM 875 O O . GLY A 1 139 ? 36.04997 7.07017 11.20807 1.000 18.23713 105 GLY A O 1
ATOM 876 N N . GLU A 1 140 ? 37.19368 8.39952 12.64219 1.000 15.05174 106 GLU A N 1
ATOM 877 C CA . GLU A 1 140 ? 36.82528 7.61502 13.81553 1.000 19.00319 106 GLU A CA 1
ATOM 878 C C . GLU A 1 140 ? 35.32441 7.61190 14.06391 1.000 16.68839 106 GLU A C 1
ATOM 879 O O . GLU A 1 140 ? 34.79280 6.59904 14.53677 1.000 14.27522 106 GLU A O 1
ATOM 885 N N . ASP A 1 141 ? 34.64104 8.73059 13.77174 1.000 21.72226 107 ASP A N 1
ATOM 886 C CA . ASP A 1 141 ? 33.19254 8.81640 13.97237 1.000 17.78229 107 ASP A CA 1
ATOM 887 C C . ASP A 1 141 ? 32.45097 7.74283 13.17949 1.000 17.74021 107 ASP A C 1
ATOM 888 O O . ASP A 1 141 ? 31.50125 7.13331 13.68798 1.000 17.34110 107 ASP A O 1
ATOM 893 N N . TYR A 1 142 ? 32.84913 7.52048 11.91978 1.000 16.11366 108 TYR A N 1
ATOM 894 C CA . TYR A 1 142 ? 32.28932 6.40963 11.15911 1.000 15.88850 108 TYR A CA 1
ATOM 895 C C . TYR A 1 142 ? 32.60879 5.07191 11.80714 1.000 17.11765 108 TYR A C 1
ATOM 896 O O . TYR A 1 142 ? 31.75528 4.17653 11.82411 1.000 12.50885 108 TYR A O 1
ATOM 905 N N . GLN A 1 143 ? 33.81117 4.92077 12.37325 1.000 14.87253 109 GLN A N 1
ATOM 906 C CA . GLN A 1 143 ? 34.17315 3.64139 12.97968 1.000 17.62005 109 GLN A CA 1
ATOM 907 C C . GLN A 1 143 ? 33.43969 3.39546 14.29313 1.000 22.05626 109 GLN A C 1
ATOM 908 O O . GLN A 1 143 ? 33.08260 2.25033 14.60246 1.000 21.03668 109 GLN A O 1
ATOM 914 N N . ARG A 1 144 ? 33.21864 4.44516 15.09404 1.000 14.56634 110 ARG A N 1
ATOM 915 C CA . ARG A 1 144 ? 32.86041 4.24823 16.49267 1.000 14.80985 110 ARG A CA 1
ATOM 916 C C . ARG A 1 144 ? 31.62006 4.98877 16.97141 1.000 17.35725 110 ARG A C 1
ATOM 917 O O . ARG A 1 144 ? 31.16056 4.71890 18.09077 1.000 20.37806 110 ARG A O 1
ATOM 925 N N . SER A 1 145 ? 31.04768 5.88163 16.17370 1.000 14.45991 111 SER A N 1
ATOM 926 C CA . SER A 1 145 ? 29.84600 6.56431 16.57861 1.000 9.68866 111 SER A CA 1
ATOM 927 C C . SER A 1 145 ? 28.66649 5.98129 15.80461 1.000 13.49997 111 SER A C 1
ATOM 928 O O . SER A 1 145 ? 28.73645 4.84569 15.29415 1.000 18.21058 111 SER A O 1
ATOM 931 N N . GLY A 1 146 ? 27.57604 6.73673 15.73608 1.000 14.89593 112 GLY A N 1
ATOM 932 C CA . GLY A 1 146 ? 26.43795 6.29802 14.93761 1.000 10.55726 112 GLY A CA 1
ATOM 933 C C . GLY A 1 146 ? 25.83771 4.99078 15.42447 1.000 16.64029 112 GLY A C 1
ATOM 934 O O . GLY A 1 146 ? 25.65002 4.76361 16.62291 1.000 13.42066 112 GLY A O 1
ATOM 935 N N . ASN A 1 147 ? 25.49865 4.13194 14.46093 1.000 12.42978 113 ASN A N 1
ATOM 936 C CA . ASN A 1 147 ? 24.97284 2.80517 14.74362 1.000 7.50808 113 ASN A CA 1
ATOM 937 C C . ASN A 1 147 ? 25.95614 1.91774 15.49829 1.000 14.59342 113 ASN A C 1
ATOM 938 O O . ASN A 1 147 ? 25.51398 0.99091 16.18384 1.000 16.11182 113 ASN A O 1
ATOM 943 N N . VAL A 1 148 ? 27.26917 2.18260 15.42133 1.000 13.31234 114 VAL A N 1
ATOM 944 C CA . VAL A 1 148 ? 28.23834 1.36437 16.15433 1.000 15.30290 114 VAL A CA 1
ATOM 945 C C . VAL A 1 148 ? 28.08750 1.56846 17.66445 1.000 16.01424 114 VAL A C 1
ATOM 946 O O . VAL A 1 148 ? 28.02013 0.59600 18.43035 1.000 16.11271 114 VAL A O 1
ATOM 950 N N . LEU A 1 149 ? 28.04299 2.83779 18.10861 1.000 6.21743 115 LEU A N 1
ATOM 951 C CA . LEU A 1 149 ? 27.77953 3.15809 19.51006 1.000 10.16973 115 LEU A CA 1
ATOM 952 C C . LEU A 1 149 ? 26.48645 2.50747 19.98412 1.000 15.07093 115 LEU A C 1
ATOM 953 O O . LEU A 1 149 ? 26.44007 1.90786 21.07303 1.000 13.06817 115 LEU A O 1
ATOM 958 N N . LEU A 1 150 ? 25.42858 2.60542 19.17893 1.000 17.08431 116 LEU A N 1
ATOM 959 C CA . LEU A 1 150 ? 24.15186 2.00383 19.55838 1.000 11.84975 116 LEU A CA 1
ATOM 960 C C . LEU A 1 150 ? 24.26378 0.47820 19.65296 1.000 11.99447 116 LEU A C 1
ATOM 961 O O . LEU A 1 150 ? 23.79938 -0.11893 20.63352 1.000 14.58038 116 LEU A O 1
ATOM 966 N N . ASP A 1 151 ? 24.88256 -0.16378 18.65645 1.000 13.92364 117 ASP A N 1
ATOM 967 C CA . ASP A 1 151 ? 25.10680 -1.61072 18.71165 1.000 16.30378 117 ASP A CA 1
ATOM 968 C C . ASP A 1 151 ? 25.72098 -2.01131 20.05138 1.000 11.47177 117 ASP A C 1
ATOM 969 O O . ASP A 1 151 ? 25.26524 -2.96317 20.69609 1.000 17.86848 117 ASP A O 1
ATOM 974 N N . ASN A 1 152 ? 26.75928 -1.28132 20.48415 1.000 14.30750 118 ASN A N 1
ATOM 975 C CA . ASN A 1 152 ? 27.44731 -1.58684 21.73829 1.000 18.94957 118 ASN A CA 1
ATOM 976 C C . ASN A 1 152 ? 26.54569 -1.37399 22.94548 1.000 17.38265 118 ASN A C 1
ATOM 977 O O . ASN A 1 152 ? 26.51040 -2.20571 23.86507 1.000 19.04884 118 ASN A O 1
ATOM 982 N N . LEU A 1 153 ? 25.85006 -0.23512 22.99633 1.000 19.48197 119 LEU A N 1
ATOM 983 C CA . LEU A 1 153 ? 24.96746 0.01566 24.12981 1.000 21.48574 119 LEU A CA 1
ATOM 984 C C . LEU A 1 153 ? 23.89307 -1.06889 24.23506 1.000 14.87794 119 LEU A C 1
ATOM 985 O O . LEU A 1 153 ? 23.55241 -1.51760 25.34003 1.000 17.81603 119 LEU A O 1
ATOM 990 N N . LEU A 1 154 ? 23.40183 -1.55264 23.09954 1.000 10.20360 120 LEU A N 1
ATOM 991 C CA . LEU A 1 154 ? 22.35148 -2.56810 23.08207 1.000 14.12449 120 LEU A CA 1
ATOM 992 C C . LEU A 1 154 ? 22.89412 -3.97796 23.30572 1.000 10.39441 120 LEU A C 1
ATOM 993 O O . LEU A 1 154 ? 22.10882 -4.93147 23.32674 1.000 16.29663 120 LEU A O 1
ATOM 998 N N . GLY A 1 155 ? 24.20840 -4.12809 23.49523 1.000 12.98669 121 GLY A N 1
ATOM 999 C CA . GLY A 1 155 ? 24.76906 -5.39630 23.90624 1.000 16.37583 121 GLY A CA 1
ATOM 1000 C C . GLY A 1 155 ? 25.06995 -6.35312 22.78476 1.000 17.23457 121 GLY A C 1
ATOM 1001 O O . GLY A 1 155 ? 25.24262 -7.55121 23.04077 1.000 19.32332 121 GLY A O 1
ATOM 1002 N N . GLY A 1 156 ? 25.15371 -5.85999 21.55342 1.000 13.93657 122 GLY A N 1
ATOM 1003 C CA . GLY A 1 156 ? 25.49711 -6.72542 20.43852 1.000 14.59238 122 GLY A CA 1
ATOM 1004 C C . GLY A 1 156 ? 26.87871 -7.33410 20.60241 1.000 16.84453 122 GLY A C 1
ATOM 1005 O O . GLY A 1 156 ? 27.80632 -6.69880 21.10921 1.000 20.85377 122 GLY A O 1
ATOM 1006 N N . ASP A 1 157 ? 27.00090 -8.58699 20.17705 1.000 16.29009 123 ASP A N 1
ATOM 1007 C CA . ASP A 1 157 ? 28.25618 -9.33716 20.18512 1.000 16.93429 123 ASP A CA 1
ATOM 1008 C C . ASP A 1 157 ? 28.81417 -9.24657 18.76988 1.000 17.03753 123 ASP A C 1
ATOM 1009 O O . ASP A 1 157 ? 28.41411 -9.99108 17.87506 1.000 25.31724 123 ASP A O 1
ATOM 1014 N N . ILE A 1 158 ? 29.72346 -8.29858 18.56112 1.000 17.28346 124 ILE A N 1
ATOM 1015 C CA . ILE A 1 158 ? 30.34957 -8.11536 17.25386 1.000 25.89991 124 ILE A CA 1
ATOM 1016 C C . ILE A 1 158 ? 31.47948 -9.13047 17.15876 1.000 17.12606 124 ILE A C 1
ATOM 1017 O O . ILE A 1 158 ? 32.50556 -9.00480 17.83339 1.000 21.37541 124 ILE A O 1
ATOM 1022 N N . ILE A 1 159 ? 31.26505 -10.16695 16.35340 1.000 21.34482 125 ILE A N 1
ATOM 1023 C CA . ILE A 1 159 ? 32.17611 -11.29990 16.33184 1.000 20.50443 125 ILE A CA 1
ATOM 1024 C C . ILE A 1 159 ? 33.40036 -10.99072 15.48328 1.000 21.85543 125 ILE A C 1
ATOM 1025 O O . ILE A 1 159 ? 34.51135 -11.42551 15.79329 1.000 24.73397 125 ILE A O 1
ATOM 1030 N N . ASP A 1 160 ? 33.21946 -10.24974 14.39549 1.000 16.61285 126 ASP A N 1
ATOM 1031 C CA . ASP A 1 160 ? 34.33523 -9.95320 13.51115 1.000 16.85588 126 ASP A CA 1
ATOM 1032 C C . ASP A 1 160 ? 33.97160 -8.76105 12.63967 1.000 27.68511 126 ASP A C 1
ATOM 1033 O O . ASP A 1 160 ? 32.79411 -8.43720 12.45615 1.000 21.61266 126 ASP A O 1
ATOM 1038 N N . HIS A 1 161 ? 35.01090 -8.10298 12.12477 1.000 23.95333 127 HIS A N 1
ATOM 1039 C CA . HIS A 1 161 ? 34.90132 -7.05051 11.12191 1.000 21.78949 127 HIS A CA 1
ATOM 1040 C C . HIS A 1 161 ? 35.62550 -7.56656 9.88992 1.000 27.37052 127 HIS A C 1
ATOM 1041 O O . HIS A 1 161 ? 36.85482 -7.67957 9.89043 1.000 35.22297 127 HIS A O 1
ATOM 1048 N N . LEU A 1 162 ? 34.88557 -7.88681 8.87695 1.000 17.96578 128 LEU A N 1
ATOM 1049 C CA . LEU A 1 162 ? 35.46689 -8.55254 7.72785 1.000 23.62316 128 LEU A CA 1
ATOM 1050 C C . LEU A 1 162 ? 35.79897 -7.53940 6.63898 1.000 32.33533 128 LEU A C 1
ATOM 1051 O O . LEU A 1 162 ? 35.27154 -6.41766 6.63313 1.000 17.41960 128 LEU A O 1
ATOM 1056 N N . PRO A 1 163 ? 36.71498 -7.88327 5.73089 1.000 21.20915 129 PRO A N 1
ATOM 1057 C CA . PRO A 1 163 ? 37.04867 -6.95979 4.64559 1.000 23.16270 129 PRO A CA 1
ATOM 1058 C C . PRO A 1 163 ? 35.89214 -6.82448 3.67075 1.000 20.01121 129 PRO A C 1
ATOM 1059 O O . PRO A 1 163 ? 35.07800 -7.73546 3.50841 1.000 21.47637 129 PRO A O 1
ATOM 1063 N N . ALA A 1 164 ? 35.83358 -5.66284 3.02417 1.000 23.57646 130 ALA A N 1
ATOM 1064 C CA . ALA A 1 164 ? 34.88923 -5.43622 1.94010 1.000 22.19986 130 ALA A CA 1
ATOM 1065 C C . ALA A 1 164 ? 35.01939 -6.52918 0.88831 1.000 27.00130 130 ALA A C 1
ATOM 1066 O O . ALA A 1 164 ? 36.12358 -6.98300 0.58703 1.000 26.24522 130 ALA A O 1
ATOM 1068 N N . GLY A 1 165 ? 33.87462 -6.96009 0.34312 1.000 24.41604 131 GLY A N 1
ATOM 1069 C CA . GLY A 1 165 ? 33.82627 -8.02745 -0.63486 1.000 32.52172 131 GLY A CA 1
ATOM 1070 C C . GLY A 1 165 ? 33.71865 -9.43801 -0.07867 1.000 34.95036 131 GLY A C 1
ATOM 1071 O O . GLY A 1 165 ? 33.65590 -10.39026 -0.86627 1.000 25.57883 131 GLY A O 1
ATOM 1072 N N . THR A 1 166 ? 33.69553 -9.60872 1.24127 1.000 25.12167 132 THR A N 1
ATOM 1073 C CA . THR A 1 166 ? 33.55239 -10.93869 1.82549 1.000 27.58067 132 THR A CA 1
ATOM 1074 C C . THR A 1 166 ? 32.15006 -11.49495 1.57284 1.000 25.08635 132 THR A C 1
ATOM 1075 O O . THR A 1 166 ? 31.15461 -10.76107 1.60838 1.000 27.61389 132 THR A O 1
ATOM 1079 N N . ASP A 1 167 ? 32.07098 -12.80055 1.29605 1.000 20.15847 133 ASP A N 1
ATOM 1080 C CA . ASP A 1 167 ? 30.77648 -13.46966 1.24192 1.000 22.57772 133 ASP A CA 1
ATOM 1081 C C . ASP A 1 167 ? 30.19842 -13.44821 2.65054 1.000 19.39733 133 ASP A C 1
ATOM 1082 O O . ASP A 1 167 ? 30.53908 -14.29730 3.48068 1.000 21.22059 133 ASP A O 1
ATOM 1087 N N . MET A 1 168 ? 29.35869 -12.45198 2.93360 1.000 19.02098 134 MET A N 1
ATOM 1088 C CA . MET A 1 168 ? 28.85674 -12.27683 4.29029 1.000 15.33628 134 MET A CA 1
ATOM 1089 C C . MET A 1 168 ? 27.85559 -13.36087 4.64972 1.000 15.66817 134 MET A C 1
ATOM 1090 O O . MET A 1 168 ? 27.84769 -13.84038 5.78654 1.000 15.88285 134 MET A O 1
ATOM 1095 N N . GLN A 1 169 ? 27.02153 -13.77070 3.69253 1.000 13.94916 135 GLN A N 1
ATOM 1096 C CA . GLN A 1 169 ? 26.08177 -14.85863 3.94702 1.000 15.81017 135 GLN A CA 1
ATOM 1097 C C . GLN A 1 169 ? 26.81954 -16.15225 4.29328 1.000 18.64553 135 GLN A C 1
ATOM 1098 O O . GLN A 1 169 ? 26.41614 -16.88048 5.20674 1.000 20.81330 135 GLN A O 1
ATOM 1104 N N . GLN A 1 170 ? 27.91929 -16.44782 3.59143 1.000 15.29860 136 GLN A N 1
ATOM 1105 C CA . GLN A 1 170 ? 28.64538 -17.68010 3.88797 1.000 13.31452 136 GLN A CA 1
ATOM 1106 C C . GLN A 1 170 ? 29.29159 -17.60775 5.26260 1.000 16.36215 136 GLN A C 1
ATOM 1107 O O . GLN A 1 170 ? 29.29957 -18.59901 5.99852 1.000 18.39223 136 GLN A O 1
ATOM 1113 N N . ALA A 1 171 ? 29.80763 -16.42701 5.64439 1.000 10.66959 137 ALA A N 1
ATOM 1114 C CA . ALA A 1 171 ? 30.43939 -16.29820 6.94752 1.000 11.29803 137 ALA A CA 1
ATOM 1115 C C . ALA A 1 171 ? 29.43074 -16.48639 8.07425 1.000 19.19080 137 ALA A C 1
ATOM 1116 O O . ALA A 1 171 ? 29.77099 -17.05256 9.12636 1.000 18.17284 137 ALA A O 1
ATOM 1118 N N . MET A 1 172 ? 28.18809 -16.03116 7.87979 1.000 11.51731 138 MET A N 1
ATOM 1119 C CA . MET A 1 172 ? 27.16707 -16.27060 8.89574 1.000 14.71769 138 MET A CA 1
ATOM 1120 C C . MET A 1 172 ? 26.82763 -17.76462 8.96661 1.000 17.85797 138 MET A C 1
ATOM 1121 O O . MET A 1 172 ? 26.69276 -18.32792 10.06300 1.000 14.64483 138 MET A O 1
ATOM 1126 N N . GLU A 1 173 ? 26.77534 -18.45228 7.81291 1.000 12.97137 139 GLU A N 1
ATOM 1127 C CA . GLU A 1 173 ? 26.43691 -19.87201 7.84554 1.000 17.98126 139 GLU A CA 1
ATOM 1128 C C . GLU A 1 173 ? 27.53734 -20.69309 8.51785 1.000 11.83368 139 GLU A C 1
ATOM 1129 O O . GLU A 1 173 ? 27.23081 -21.64674 9.23785 1.000 17.46200 139 GLU A O 1
ATOM 1135 N N . THR A 1 174 ? 28.81495 -20.33412 8.32903 1.000 18.95886 140 THR A N 1
ATOM 1136 C CA . THR A 1 174 ? 29.88010 -21.01822 9.05239 1.000 22.78105 140 THR A CA 1
ATOM 1137 C C . THR A 1 174 ? 29.76887 -20.77568 10.55623 1.000 18.52982 140 THR A C 1
ATOM 1138 O O . THR A 1 174 ? 29.88101 -21.71950 11.34950 1.000 14.47284 140 THR A O 1
ATOM 1142 N N . LEU A 1 175 ? 29.56045 -19.51447 10.96337 1.000 17.34572 141 LEU A N 1
ATOM 1143 C CA . LEU A 1 175 ? 29.29029 -19.20927 12.36664 1.000 14.43529 141 LEU A CA 1
ATOM 1144 C C . LEU A 1 175 ? 28.09914 -20.00530 12.88780 1.000 21.64524 141 LEU A C 1
ATOM 1145 O O . LEU A 1 175 ? 28.16339 -20.57872 13.98201 1.000 19.61624 141 LEU A O 1
ATOM 1150 N N . ALA A 1 176 ? 26.98989 -20.03496 12.13290 1.000 16.64311 142 ALA A N 1
ATOM 1151 C CA . ALA A 1 176 ? 25.82426 -20.78749 12.58919 1.000 15.81495 142 ALA A CA 1
ATOM 1152 C C . ALA A 1 176 ? 26.18230 -22.24462 12.84320 1.000 17.86675 142 ALA A C 1
ATOM 1153 O O . ALA A 1 176 ? 25.81422 -22.81002 13.87585 1.000 13.78378 142 ALA A O 1
ATOM 1155 N N . GLU A 1 177 ? 26.90803 -22.87128 11.91849 1.000 19.30952 143 GLU A N 1
ATOM 1156 C CA . GLU A 1 177 ? 27.25605 -24.26963 12.12697 1.000 21.80344 143 GLU A CA 1
ATOM 1157 C C . GLU A 1 177 ? 28.14785 -24.44402 13.35950 1.000 22.92679 143 GLU A C 1
ATOM 1158 O O . GLU A 1 177 ? 27.97209 -25.40117 14.13054 1.000 20.97303 143 GLU A O 1
ATOM 1164 N N . SER A 1 178 ? 29.07544 -23.50334 13.59600 1.000 19.35100 144 SER A N 1
ATOM 1165 C CA . SER A 1 178 ? 29.92018 -23.57507 14.79057 1.000 20.29303 144 SER A CA 1
ATOM 1166 C C . SER A 1 178 ? 29.09272 -23.51556 16.07042 1.000 18.06482 144 SER A C 1
ATOM 1167 O O . SER A 1 178 ? 29.31439 -24.30451 16.99884 1.000 21.33396 144 SER A O 1
ATOM 1170 N N . LEU A 1 179 ? 28.13677 -22.58136 16.14121 1.000 22.04381 145 LEU A N 1
ATOM 1171 C CA . LEU A 1 179 ? 27.30926 -22.43569 17.33818 1.000 15.19706 145 LEU A CA 1
ATOM 1172 C C . LEU A 1 179 ? 26.40030 -23.63685 17.54281 1.000 24.55485 145 LEU A C 1
ATOM 1173 O O . LEU A 1 179 ? 26.08667 -23.98575 18.68805 1.000 17.22298 145 LEU A O 1
ATOM 1178 N N . ARG A 1 180 ? 25.95520 -24.26044 16.44472 1.000 13.03910 146 ARG A N 1
ATOM 1179 C CA . ARG A 1 180 ? 25.12662 -25.45567 16.54283 1.000 18.71822 146 ARG A CA 1
ATOM 1180 C C . ARG A 1 180 ? 25.89052 -26.59140 17.19992 1.000 24.16216 146 ARG A C 1
ATOM 1181 O O . ARG A 1 180 ? 25.33399 -27.33220 18.01557 1.000 26.52614 146 ARG A O 1
ATOM 1189 N N . LYS A 1 181 ? 27.16956 -26.74732 16.84628 1.000 19.97390 147 LYS A N 1
ATOM 1190 C CA . LYS A 1 181 ? 27.99772 -27.76619 17.47771 1.000 30.92468 147 LYS A CA 1
ATOM 1191 C C . LYS A 1 181 ? 28.24023 -27.47572 18.94946 1.000 29.01945 147 LYS A C 1
ATOM 1192 O O . LYS A 1 181 ? 28.48115 -28.41269 19.71755 1.000 28.08909 147 LYS A O 1
ATOM 1198 N N . GLU A 1 182 ? 28.16934 -26.20812 19.36363 1.000 30.26462 148 GLU A N 1
ATOM 1199 C CA . GLU A 1 182 ? 28.26880 -25.86222 20.77502 1.000 28.90144 148 GLU A CA 1
ATOM 1200 C C . GLU A 1 182 ? 26.96106 -26.04761 21.53417 1.000 30.74052 148 GLU A C 1
ATOM 1201 O O . GLU A 1 182 ? 26.95688 -25.91180 22.76026 1.000 30.81282 148 GLU A O 1
ATOM 1207 N N . GLY A 1 183 ? 25.85668 -26.34411 20.85321 1.000 31.52121 149 GLY A N 1
ATOM 1208 C CA . GLY A 1 183 ? 24.57864 -26.53904 21.51851 1.000 32.14862 149 GLY A CA 1
ATOM 1209 C C . GLY A 1 183 ? 23.54230 -25.45798 21.27910 1.000 35.06929 149 GLY A C 1
ATOM 1210 O O . GLY A 1 183 ? 22.42009 -25.58398 21.78512 1.000 38.93549 149 GLY A O 1
ATOM 1211 N N . PHE A 1 184 ? 23.87276 -24.40169 20.53959 1.000 23.45841 150 PHE A N 1
ATOM 1212 C CA . PHE A 1 184 ? 22.91609 -23.34089 20.27134 1.000 19.54268 150 PHE A CA 1
ATOM 1213 C C . PHE A 1 184 ? 21.92633 -23.77069 19.18916 1.000 20.85432 150 PHE A C 1
ATOM 1214 O O . PHE A 1 184 ? 22.18154 -24.67906 18.39678 1.000 31.27592 150 PHE A O 1
ATOM 1222 N N . LYS A 1 185 ? 20.79031 -23.07489 19.15084 1.000 27.91540 151 LYS A N 1
ATOM 1223 C CA . LYS A 1 185 ? 19.79640 -23.18421 18.08428 1.000 27.34911 151 LYS A CA 1
ATOM 1224 C C . LYS A 1 185 ? 19.71739 -21.81999 17.40997 1.000 21.66044 151 LYS A C 1
ATOM 1225 O O . LYS A 1 185 ? 18.88471 -20.98414 17.78828 1.000 17.34824 151 LYS A O 1
ATOM 1231 N N . PRO A 1 186 ? 20.58399 -21.53121 16.44301 1.000 15.98354 152 PRO A N 1
ATOM 1232 C CA . PRO A 1 186 ? 20.61676 -20.18215 15.87159 1.000 21.52205 152 PRO A CA 1
ATOM 1233 C C . PRO A 1 186 ? 19.61044 -19.97108 14.75352 1.000 22.92446 152 PRO A C 1
ATOM 1234 O O . PRO A 1 186 ? 19.23230 -20.88951 14.02330 1.000 19.68535 152 PRO A O 1
ATOM 1238 N N . TYR A 1 187 ? 19.19739 -18.70875 14.61528 1.000 21.31513 153 TYR A N 1
ATOM 1239 C CA . TYR A 1 187 ? 18.42101 -18.23554 13.47660 1.000 13.59469 153 TYR A CA 1
ATOM 1240 C C . TYR A 1 187 ? 19.22765 -17.18187 12.72451 1.000 19.58854 153 TYR A C 1
ATOM 1241 O O . TYR A 1 187 ? 19.55083 -16.12564 13.28267 1.000 15.85458 153 TYR A O 1
ATOM 1250 N N . VAL A 1 188 ? 19.53624 -17.46089 11.45988 1.000 14.54547 154 VAL A N 1
ATOM 1251 C CA . VAL A 1 188 ? 20.33621 -16.56407 10.62572 1.000 12.52929 154 VAL A CA 1
ATOM 1252 C C . VAL A 1 188 ? 19.40859 -15.60026 9.89446 1.000 15.97844 154 VAL A C 1
ATOM 1253 O O . VAL A 1 188 ? 18.51868 -16.02978 9.14483 1.000 15.11269 154 VAL A O 1
ATOM 1257 N N . ILE A 1 189 ? 19.65012 -14.30625 10.06724 1.000 11.17749 155 ILE A N 1
ATOM 1258 C CA . ILE A 1 189 ? 18.91079 -13.25596 9.36492 1.000 11.92709 155 ILE A CA 1
ATOM 1259 C C . ILE A 1 189 ? 19.80319 -12.70853 8.25846 1.000 13.71185 155 ILE A C 1
ATOM 1260 O O . ILE A 1 189 ? 20.92056 -12.25349 8.54809 1.000 14.30160 155 ILE A O 1
ATOM 1265 N N . PRO A 1 190 ? 19.38904 -12.76216 6.99153 1.000 13.59671 156 PRO A N 1
ATOM 1266 C CA . PRO A 1 190 ? 20.25438 -12.27770 5.91421 1.000 16.22071 156 PRO A CA 1
ATOM 1267 C C . PRO A 1 190 ? 20.40243 -10.76286 5.97193 1.000 10.63891 156 PRO A C 1
ATOM 1268 O O . PRO A 1 190 ? 19.65285 -10.05849 6.65579 1.000 13.61354 156 PRO A O 1
ATOM 1272 N N . GLY A 1 191 ? 21.44639 -10.28008 5.29373 1.000 13.33145 157 GLY A N 1
ATOM 1273 C CA . GLY A 1 191 ? 21.69104 -8.85161 5.13252 1.000 32.73614 157 GLY A CA 1
ATOM 1274 C C . GLY A 1 191 ? 20.44563 -8.02461 4.86500 1.000 15.06020 157 GLY A C 1
ATOM 1275 O O . GLY A 1 191 ? 19.62134 -8.36991 4.01131 1.000 12.96876 157 GLY A O 1
ATOM 1276 N N . GLY A 1 192 ? 20.28491 -6.94010 5.62130 1.000 9.83097 158 GLY A N 1
ATOM 1277 C CA . GLY A 1 192 ? 19.10402 -6.10977 5.51357 1.000 15.00027 158 GLY A CA 1
ATOM 1278 C C . GLY A 1 192 ? 17.80998 -6.78232 5.90588 1.000 13.75348 158 GLY A C 1
ATOM 1279 O O . GLY A 1 192 ? 16.74874 -6.16799 5.76433 1.000 14.86083 158 GLY A O 1
ATOM 1280 N N . GLY A 1 193 ? 17.85783 -8.02112 6.40139 1.000 11.36797 159 GLY A N 1
ATOM 1281 C CA . GLY A 1 193 ? 16.63873 -8.74566 6.68585 1.000 10.03579 159 GLY A CA 1
ATOM 1282 C C . GLY A 1 193 ? 15.86916 -9.17709 5.45848 1.000 16.47483 159 GLY A C 1
ATOM 1283 O O . GLY A 1 193 ? 14.70321 -9.55752 5.57768 1.000 12.42616 159 GLY A O 1
ATOM 1284 N N . SER A 1 194 ? 16.49490 -9.14442 4.28049 1.000 11.18076 160 SER A N 1
ATOM 1285 C CA . SER A 1 194 ? 15.77746 -9.31821 3.01537 1.000 9.97291 160 SER A CA 1
ATOM 1286 C C . SER A 1 194 ? 15.70932 -10.79432 2.61027 1.000 14.24369 160 SER A C 1
ATOM 1287 O O . SER A 1 194 ? 16.25775 -11.24098 1.60647 1.000 21.53674 160 SER A O 1
ATOM 1290 N N . SER A 1 195 ? 14.98141 -11.54465 3.40056 1.000 21.03776 161 SER A N 1
ATOM 1291 C CA . SER A 1 195 ? 14.48992 -12.85509 3.00537 1.000 20.82806 161 SER A CA 1
ATOM 1292 C C . SER A 1 195 ? 13.03220 -12.72842 2.59035 1.000 22.39216 161 SER A C 1
ATOM 1293 O O . SER A 1 195 ? 12.42775 -11.66988 2.75863 1.000 17.36095 161 SER A O 1
ATOM 1296 N N . PRO A 1 196 ? 12.42284 -13.78185 2.02653 1.000 17.15565 162 PRO A N 1
ATOM 1297 C CA . PRO A 1 196 ? 10.98137 -13.68767 1.73852 1.000 18.33426 162 PRO A CA 1
ATOM 1298 C C . PRO A 1 196 ? 10.13072 -13.49766 2.98991 1.000 12.56370 162 PRO A C 1
ATOM 1299 O O . PRO A 1 196 ? 9.13481 -12.77305 2.93389 1.000 13.52273 162 PRO A O 1
ATOM 1303 N N . VAL A 1 197 ? 10.47871 -14.13645 4.11340 1.000 12.00361 163 VAL A N 1
ATOM 1304 C CA . VAL A 1 197 ? 9.76565 -13.87137 5.36159 1.000 14.17729 163 VAL A CA 1
ATOM 1305 C C . VAL A 1 197 ? 9.87365 -12.39581 5.72881 1.000 9.13099 163 VAL A C 1
ATOM 1306 O O . VAL A 1 197 ? 8.87593 -11.74145 6.04131 1.000 14.61874 163 VAL A O 1
ATOM 1310 N N . GLY A 1 198 ? 11.08561 -11.85237 5.69890 1.000 13.80046 164 GLY A N 1
ATOM 1311 C CA . GLY A 1 198 ? 11.26078 -10.44101 6.03972 1.000 13.63708 164 GLY A CA 1
ATOM 1312 C C . GLY A 1 198 ? 10.49412 -9.51247 5.11123 1.000 13.66023 164 GLY A C 1
ATOM 1313 O O . GLY A 1 198 ? 9.93932 -8.50307 5.55176 1.000 12.22196 164 GLY A O 1
ATOM 1314 N N . ALA A 1 199 ? 10.42632 -9.85465 3.81030 1.000 11.58972 165 ALA A N 1
ATOM 1315 C CA . ALA A 1 199 ? 9.68050 -9.02362 2.86442 1.000 12.56902 165 ALA A CA 1
ATOM 1316 C C . ALA A 1 199 ? 8.20153 -8.96518 3.18998 1.000 11.87394 165 ALA A C 1
ATOM 1317 O O . ALA A 1 199 ? 7.50887 -8.05869 2.71791 1.000 9.48103 165 ALA A O 1
ATOM 1319 N N . LEU A 1 200 ? 7.69237 -9.94046 3.94351 1.000 11.65838 166 LEU A N 1
ATOM 1320 C CA . LEU A 1 200 ? 6.30024 -9.89190 4.35914 1.000 15.38489 166 LEU A CA 1
ATOM 1321 C C . LEU A 1 200 ? 5.97988 -8.62159 5.13000 1.000 11.11362 166 LEU A C 1
ATOM 1322 O O . LEU A 1 200 ? 4.83503 -8.15879 5.10625 1.000 14.81949 166 LEU A O 1
ATOM 1327 N N . GLY A 1 201 ? 6.95281 -8.06618 5.85283 1.000 13.31711 167 GLY A N 1
ATOM 1328 C CA . GLY A 1 201 ? 6.71175 -6.81839 6.54820 1.000 9.89236 167 GLY A CA 1
ATOM 1329 C C . GLY A 1 201 ? 6.27835 -5.70258 5.60821 1.000 9.98051 167 GLY A C 1
ATOM 1330 O O . GLY A 1 201 ? 5.43125 -4.88501 5.95903 1.000 11.71553 167 GLY A O 1
ATOM 1331 N N . TYR A 1 202 ? 6.83488 -5.65752 4.40103 1.000 8.90376 168 TYR A N 1
ATOM 1332 C CA . TYR A 1 202 ? 6.43711 -4.58902 3.49968 1.000 10.49993 168 TYR A CA 1
ATOM 1333 C C . TYR A 1 202 ? 5.26246 -4.96719 2.60123 1.000 9.65661 168 TYR A C 1
ATOM 1334 O O . TYR A 1 202 ? 4.62851 -4.06509 2.03816 1.000 9.73023 168 TYR A O 1
ATOM 1343 N N . VAL A 1 203 ? 4.91555 -6.25628 2.50235 1.000 8.66211 169 VAL A N 1
ATOM 1344 C CA . VAL A 1 203 ? 3.57131 -6.63370 2.04661 1.000 10.58346 169 VAL A CA 1
ATOM 1345 C C . VAL A 1 203 ? 2.51395 -6.03998 2.97320 1.000 13.37657 169 VAL A C 1
ATOM 1346 O O . VAL A 1 203 ? 1.49660 -5.49724 2.52418 1.000 14.80606 169 VAL A O 1
ATOM 1350 N N . ALA A 1 204 ? 2.74458 -6.14380 4.28465 1.000 11.80961 170 ALA A N 1
ATOM 1351 C CA . ALA A 1 204 ? 1.85524 -5.56239 5.28834 1.000 15.28854 170 ALA A CA 1
ATOM 1352 C C . ALA A 1 204 ? 1.84216 -4.04210 5.21814 1.000 12.36124 170 ALA A C 1
ATOM 1353 O O . ALA A 1 204 ? 0.78447 -3.42435 5.39851 1.000 17.54714 170 ALA A O 1
ATOM 1355 N N . CYS A 1 205 ? 2.98255 -3.41781 4.90959 1.000 8.17528 171 CYS A N 1
ATOM 1356 C CA . CYS A 1 205 ? 2.97831 -1.96506 4.75788 1.000 12.41803 171 CYS A CA 1
ATOM 1357 C C . CYS A 1 205 ? 2.14461 -1.54177 3.55580 1.000 12.72537 171 CYS A C 1
ATOM 1358 O O . CYS A 1 205 ? 1.43538 -0.53333 3.61154 1.000 8.57803 171 CYS A O 1
ATOM 1361 N N . ALA A 1 206 ? 2.20277 -2.30123 2.46219 1.000 12.69722 172 ALA A N 1
ATOM 1362 C CA . ALA A 1 206 ? 1.40698 -1.92384 1.30134 1.000 11.59345 172 ALA A CA 1
ATOM 1363 C C . ALA A 1 206 ? -0.06052 -1.84934 1.68040 1.000 12.58842 172 ALA A C 1
ATOM 1364 O O . ALA A 1 206 ? -0.72345 -0.83880 1.41742 1.000 15.13643 172 ALA A O 1
ATOM 1366 N N . GLU A 1 207 ? -0.55596 -2.87138 2.39534 1.000 14.25018 173 GLU A N 1
ATOM 1367 C CA . GLU A 1 207 ? -1.95223 -2.88444 2.82906 1.000 24.23963 173 GLU A CA 1
ATOM 1368 C C . GLU A 1 207 ? -2.25161 -1.72074 3.76457 1.000 17.66932 173 GLU A C 1
ATOM 1369 O O . GLU A 1 207 ? -3.33792 -1.12730 3.70137 1.000 13.40025 173 GLU A O 1
ATOM 1375 N N . GLU A 1 208 ? -1.30243 -1.39503 4.64462 1.000 14.06445 174 GLU A N 1
ATOM 1376 C CA . GLU A 1 208 ? -1.46824 -0.27185 5.56342 1.000 16.46451 174 GLU A CA 1
ATOM 1377 C C . GLU A 1 208 ? -1.49140 1.05574 4.79651 1.000 16.16477 174 GLU A C 1
ATOM 1378 O O . GLU A 1 208 ? -2.26427 1.95747 5.13178 1.000 20.38056 174 GLU A O 1
ATOM 1384 N N A LEU A 1 209 ? -0.67872 1.17676 3.74045 0.623 15.08822 175 LEU A N 1
ATOM 1385 N N B LEU A 1 209 ? -0.66532 1.18878 3.75191 0.377 15.12166 175 LEU A N 1
ATOM 1386 C CA A LEU A 1 209 ? -0.68135 2.39663 2.93641 0.623 15.47040 175 LEU A CA 1
ATOM 1387 C CA B LEU A 1 209 ? -0.69773 2.40883 2.94758 0.377 15.46698 175 LEU A CA 1
ATOM 1388 C C A LEU A 1 209 ? -1.97615 2.53658 2.13929 0.623 16.18645 175 LEU A C 1
ATOM 1389 C C B LEU A 1 209 ? -2.00955 2.53336 2.17927 0.377 16.32509 175 LEU A C 1
ATOM 1390 O O A LEU A 1 209 ? -2.49228 3.64846 1.98047 0.623 17.88288 175 LEU A O 1
ATOM 1391 O O B LEU A 1 209 ? -2.57048 3.63065 2.07935 0.377 17.84644 175 LEU A O 1
ATOM 1400 N N . LEU A 1 210 ? -2.51680 1.42321 1.63460 1.000 15.56140 176 LEU A N 1
ATOM 1401 C CA . LEU A 1 210 ? -3.78262 1.46628 0.89481 1.000 15.80107 176 LEU A CA 1
ATOM 1402 C C . LEU A 1 210 ? -4.93858 1.90716 1.78941 1.000 18.91219 176 LEU A C 1
ATOM 1403 O O . LEU A 1 210 ? -5.72314 2.79460 1.42549 1.000 14.75021 176 LEU A O 1
ATOM 1408 N N . PHE A 1 211 ? -5.05163 1.30844 2.97382 1.000 18.86332 177 PHE A N 1
ATOM 1409 C CA . PHE A 1 211 ? -6.13560 1.68419 3.87259 1.000 18.66452 177 PHE A CA 1
ATOM 1410 C C . PHE A 1 211 ? -5.99808 3.12448 4.34048 1.000 16.34897 177 PHE A C 1
ATOM 1411 O O . PHE A 1 211 ? -6.97515 3.87735 4.33121 1.000 15.41688 177 PHE A O 1
ATOM 1419 N N . GLN A 1 212 ? -4.79569 3.50720 4.78317 1.000 15.27113 178 GLN A N 1
ATOM 1420 C CA . GLN A 1 212 ? -4.52102 4.88250 5.19597 1.000 18.01649 178 GLN A CA 1
ATOM 1421 C C . GLN A 1 212 ? -4.96034 5.90510 4.15956 1.000 20.46431 178 GLN A C 1
ATOM 1422 O O . GLN A 1 212 ? -5.60946 6.90984 4.48912 1.000 18.70072 178 GLN A O 1
ATOM 1428 N N . SER A 1 213 ? -4.53589 5.72223 2.91205 1.000 17.09435 179 SER A N 1
ATOM 1429 C CA . SER A 1 213 ? -4.81205 6.75051 1.91943 1.000 24.80568 179 SER A CA 1
ATOM 1430 C C . SER A 1 213 ? -6.28661 6.76860 1.55058 1.000 27.26247 179 SER A C 1
ATOM 1431 O O . SER A 1 213 ? -6.83230 7.83406 1.22648 1.000 20.49531 179 SER A O 1
ATOM 1434 N N A SER A 1 214 ? -6.94486 5.60969 1.59318 0.583 18.44205 180 SER A N 1
ATOM 1435 N N B SER A 1 214 ? -6.95088 5.61032 1.59677 0.417 18.50840 180 SER A N 1
ATOM 1436 C CA A SER A 1 214 ? -8.38370 5.57559 1.37097 0.583 23.32901 180 SER A CA 1
ATOM 1437 C CA B SER A 1 214 ? -8.39103 5.58460 1.36882 0.417 23.32621 180 SER A CA 1
ATOM 1438 C C A SER A 1 214 ? -9.12428 6.31066 2.48276 0.583 25.76974 180 SER A C 1
ATOM 1439 C C B SER A 1 214 ? -9.13194 6.30959 2.48586 0.417 25.73875 180 SER A C 1
ATOM 1440 O O A SER A 1 214 ? -10.06783 7.06689 2.21587 0.583 23.35778 180 SER A O 1
ATOM 1441 O O B SER A 1 214 ? -10.08458 7.05603 2.22590 0.417 23.37899 180 SER A O 1
ATOM 1446 N N . GLN A 1 215 ? -8.70235 6.10883 3.73604 1.000 15.06482 181 GLN A N 1
ATOM 1447 C CA . GLN A 1 215 ? -9.34213 6.78382 4.85799 1.000 16.41146 181 GLN A CA 1
ATOM 1448 C C . GLN A 1 215 ? -9.09694 8.28900 4.83039 1.000 21.68605 181 GLN A C 1
ATOM 1449 O O . GLN A 1 215 ? -9.96938 9.05971 5.23808 1.000 21.28904 181 GLN A O 1
ATOM 1455 N N . GLN A 1 216 ? -7.93127 8.72170 4.34704 1.000 24.12912 182 GLN A N 1
ATOM 1456 C CA . GLN A 1 216 ? -7.62099 10.13390 4.17180 1.000 23.51589 182 GLN A CA 1
ATOM 1457 C C . GLN A 1 216 ? -8.16928 10.69311 2.87193 1.000 19.35603 182 GLN A C 1
ATOM 1458 O O . GLN A 1 216 ? -8.01043 11.89314 2.61925 1.000 28.52689 182 GLN A O 1
ATOM 1464 N N . ARG A 1 217 ? -8.78131 9.85679 2.03317 1.000 25.84668 183 ARG A N 1
ATOM 1465 C CA . ARG A 1 217 ? -9.31094 10.29583 0.74958 1.000 29.29810 183 ARG A CA 1
ATOM 1466 C C . ARG A 1 217 ? -8.18120 10.80649 -0.14413 1.000 30.93938 183 ARG A C 1
ATOM 1467 O O . ARG A 1 217 ? -8.34409 11.77232 -0.88938 1.000 24.47491 183 ARG A O 1
ATOM 1475 N N . LEU A 1 218 ? -7.02266 10.15054 -0.05927 1.000 18.77480 184 LEU A N 1
ATOM 1476 C CA . LEU A 1 218 ? -5.83062 10.52640 -0.80453 1.000 24.77200 184 LEU A CA 1
ATOM 1477 C C . LEU A 1 218 ? -5.64140 9.57112 -1.97190 1.000 20.09336 184 LEU A C 1
ATOM 1478 O O . LEU A 1 218 ? -5.61682 8.35532 -1.77358 1.000 22.73284 184 LEU A O 1
ATOM 1483 N N . ARG A 1 219 ? -5.46812 10.12409 -3.17188 1.000 18.39647 185 ARG A N 1
ATOM 1484 C CA . ARG A 1 219 ? -5.15860 9.34358 -4.36473 1.000 22.40532 185 ARG A CA 1
ATOM 1485 C C . ARG A 1 219 ? -3.64536 9.33228 -4.56510 1.000 18.13582 185 ARG A C 1
ATOM 1486 O O . ARG A 1 219 ? -3.04021 10.37464 -4.84323 1.000 20.77319 185 ARG A O 1
ATOM 1494 N N . ILE A 1 220 ? -3.02667 8.16453 -4.42610 1.000 16.95527 186 ILE A N 1
ATOM 1495 C CA . ILE A 1 220 ? -1.57892 8.05975 -4.56093 1.000 19.87748 186 ILE A CA 1
ATOM 1496 C C . ILE A 1 220 ? -1.27525 7.83057 -6.02615 1.000 11.93951 186 ILE A C 1
ATOM 1497 O O . ILE A 1 220 ? -1.81294 6.90194 -6.62989 1.000 18.88747 186 ILE A O 1
ATOM 1502 N N . ASP A 1 221 ? -0.42181 8.66512 -6.59686 1.000 13.98185 187 ASP A N 1
ATOM 1503 C CA . ASP A 1 221 ? -0.05309 8.50999 -7.99895 1.000 14.77551 187 ASP A CA 1
ATOM 1504 C C . ASP A 1 221 ? 1.30722 7.84640 -8.18098 1.000 19.67558 187 ASP A C 1
ATOM 1505 O O . ASP A 1 221 ? 1.51768 7.15236 -9.19140 1.000 14.15759 187 ASP A O 1
ATOM 1510 N N . HIS A 1 222 ? 2.21226 7.98423 -7.20646 1.000 10.52586 188 HIS A N 1
ATOM 1511 C CA . HIS A 1 222 ? 3.50392 7.31261 -7.26191 1.000 8.27572 188 HIS A CA 1
ATOM 1512 C C . HIS A 1 222 ? 4.01289 7.06256 -5.84727 1.000 16.11353 188 HIS A C 1
ATOM 1513 O O . HIS A 1 222 ? 3.78613 7.86905 -4.94519 1.000 10.33231 188 HIS A O 1
ATOM 1520 N N . ILE A 1 223 ? 4.73726 5.95859 -5.67380 1.000 13.10949 189 ILE A N 1
ATOM 1521 C CA . ILE A 1 223 ? 5.49080 5.68214 -4.45415 1.000 13.16213 189 ILE A CA 1
ATOM 1522 C C . ILE A 1 223 ? 6.96546 5.63381 -4.81181 1.000 12.83302 189 ILE A C 1
ATOM 1523 O O . ILE A 1 223 ? 7.35061 4.98409 -5.78904 1.000 10.64145 189 ILE A O 1
ATOM 1528 N N . VAL A 1 224 ? 7.78308 6.29458 -4.00834 1.000 9.89281 190 VAL A N 1
ATOM 1529 C CA . VAL A 1 224 ? 9.22452 6.35667 -4.20402 1.000 12.29001 190 VAL A CA 1
ATOM 1530 C C . VAL A 1 224 ? 9.90277 6.04356 -2.87801 1.000 11.49202 190 VAL A C 1
ATOM 1531 O O . VAL A 1 224 ? 9.46346 6.52471 -1.82169 1.000 11.69611 190 VAL A O 1
ATOM 1535 N N . HIS A 1 225 ? 10.98780 5.26534 -2.93017 1.000 7.22337 191 HIS A N 1
ATOM 1536 C CA . HIS A 1 225 ? 11.75407 4.98166 -1.72893 1.000 15.70476 191 HIS A CA 1
ATOM 1537 C C . HIS A 1 225 ? 13.14241 4.48760 -2.11766 1.000 13.12185 191 HIS A C 1
ATOM 1538 O O . HIS A 1 225 ? 13.39645 4.11014 -3.26787 1.000 12.38180 191 HIS A O 1
ATOM 1545 N N . ALA A 1 226 ? 14.04311 4.49997 -1.14009 1.000 15.84596 192 ALA A N 1
ATOM 1546 C CA . ALA A 1 226 ? 15.40843 4.05974 -1.36782 1.000 7.69719 192 ALA A CA 1
ATOM 1547 C C . ALA A 1 226 ? 15.45823 2.53715 -1.32736 1.000 10.54320 192 ALA A C 1
ATOM 1548 O O . ALA A 1 226 ? 14.92760 1.92563 -0.39605 1.000 11.45534 192 ALA A O 1
ATOM 1550 N N . THR A 1 227 ? 16.07605 1.91579 -2.33700 1.000 12.75971 193 THR A N 1
ATOM 1551 C CA . THR A 1 227 ? 16.09303 0.45710 -2.42808 1.000 13.80791 193 THR A CA 1
ATOM 1552 C C . THR A 1 227 ? 17.52809 -0.06519 -2.31691 1.000 12.40997 193 THR A C 1
ATOM 1553 O O . THR A 1 227 ? 18.44932 0.46037 -2.96026 1.000 10.39351 193 THR A O 1
ATOM 1557 N N . GLY A 1 228 ? 17.72945 -1.06390 -1.44481 1.000 11.81331 194 GLY A N 1
ATOM 1558 C CA . GLY A 1 228 ? 19.06103 -1.59503 -1.20175 1.000 14.56071 194 GLY A CA 1
ATOM 1559 C C . GLY A 1 228 ? 19.15115 -3.11182 -1.21551 1.000 13.04941 194 GLY A C 1
ATOM 1560 O O . GLY A 1 228 ? 19.28679 -3.70485 -2.28981 1.000 11.15762 194 GLY A O 1
ATOM 1561 N N . SER A 1 229 ? 19.06384 -3.75447 -0.04177 1.000 7.22067 195 SER A N 1
ATOM 1562 C CA . SER A 1 229 ? 19.10393 -5.21970 0.03886 1.000 10.22900 195 SER A CA 1
ATOM 1563 C C . SER A 1 229 ? 17.89239 -5.89688 -0.61390 1.000 14.28975 195 SER A C 1
ATOM 1564 O O . SER A 1 229 ? 17.91905 -7.12154 -0.77170 1.000 13.54871 195 SER A O 1
ATOM 1567 N N . THR A 1 230 ? 16.83986 -5.13607 -0.95722 1.000 9.89694 196 THR A N 1
ATOM 1568 C CA . THR A 1 230 ? 15.71267 -5.43669 -1.86191 1.000 13.41423 196 THR A CA 1
ATOM 1569 C C . THR A 1 230 ? 14.41582 -5.80839 -1.14508 1.000 10.08971 196 THR A C 1
ATOM 1570 O O . THR A 1 230 ? 13.36466 -5.86589 -1.78569 1.000 11.21906 196 THR A O 1
ATOM 1574 N N . GLY A 1 231 ? 14.44534 -6.03671 0.16926 1.000 11.64218 197 GLY A N 1
ATOM 1575 C CA . GLY A 1 231 ? 13.25262 -6.54833 0.82341 1.000 10.54083 197 GLY A CA 1
ATOM 1576 C C . GLY A 1 231 ? 12.11820 -5.53480 0.87671 1.000 8.15337 197 GLY A C 1
ATOM 1577 O O . GLY A 1 231 ? 10.94151 -5.90630 0.80115 1.000 10.53006 197 GLY A O 1
ATOM 1578 N N . THR A 1 232 ? 12.44661 -4.24455 1.03228 1.000 9.28194 198 THR A N 1
ATOM 1579 C CA . THR A 1 232 ? 11.39758 -3.23756 1.13392 1.000 10.91271 198 THR A CA 1
ATOM 1580 C C . THR A 1 232 ? 10.65368 -3.11710 -0.19236 1.000 8.89387 198 THR A C 1
ATOM 1581 O O . THR A 1 232 ? 9.42037 -3.12546 -0.23110 1.000 10.55450 198 THR A O 1
ATOM 1585 N N . GLN A 1 233 ? 11.39159 -2.99081 -1.28701 1.000 10.82452 199 GLN A N 1
ATOM 1586 C CA . GLN A 1 233 ? 10.72863 -2.86294 -2.57860 1.000 7.92280 199 GLN A CA 1
ATOM 1587 C C . GLN A 1 233 ? 10.04905 -4.16955 -2.95531 1.000 12.01409 199 GLN A C 1
ATOM 1588 O O . GLN A 1 233 ? 8.97274 -4.16616 -3.57025 1.000 9.29367 199 GLN A O 1
ATOM 1594 N N . ALA A 1 234 ? 10.66853 -5.29781 -2.60573 1.000 14.20623 200 ALA A N 1
ATOM 1595 C CA . ALA A 1 234 ? 10.08340 -6.56586 -3.01687 1.000 13.11445 200 ALA A CA 1
ATOM 1596 C C . ALA A 1 234 ? 8.75651 -6.78374 -2.30969 1.000 13.83428 200 ALA A C 1
ATOM 1597 O O . ALA A 1 234 ? 7.79395 -7.24971 -2.92894 1.000 11.13655 200 ALA A O 1
ATOM 1599 N N . GLY A 1 235 ? 8.67089 -6.39228 -1.02721 1.000 11.08107 201 GLY A N 1
ATOM 1600 C CA . GLY A 1 235 ? 7.42853 -6.56482 -0.28834 1.000 7.55114 201 GLY A CA 1
ATOM 1601 C C . GLY A 1 235 ? 6.33399 -5.62460 -0.76432 1.000 14.17047 201 GLY A C 1
ATOM 1602 O O . GLY A 1 235 ? 5.15958 -6.01133 -0.84651 1.000 11.97534 201 GLY A O 1
ATOM 1603 N N . LEU A 1 236 ? 6.69938 -4.37379 -1.06272 1.000 13.63593 202 LEU A N 1
ATOM 1604 C CA . LEU A 1 236 ? 5.72680 -3.39119 -1.52781 1.000 8.55514 202 LEU A CA 1
ATOM 1605 C C . LEU A 1 236 ? 5.15851 -3.80413 -2.87399 1.000 8.04391 202 LEU A C 1
ATOM 1606 O O . LEU A 1 236 ? 3.94495 -3.77442 -3.09157 1.000 14.79847 202 LEU A O 1
ATOM 1611 N N . VAL A 1 237 ? 6.03279 -4.19550 -3.78986 1.000 15.95300 203 VAL A N 1
ATOM 1612 C CA . VAL A 1 237 ? 5.58217 -4.61946 -5.10980 1.000 13.58949 203 VAL A CA 1
ATOM 1613 C C . VAL A 1 237 ? 4.63335 -5.81457 -4.98697 1.000 16.74563 203 VAL A C 1
ATOM 1614 O O . VAL A 1 237 ? 3.57628 -5.84898 -5.63084 1.000 11.65675 203 VAL A O 1
ATOM 1618 N N . THR A 1 238 ? 4.95715 -6.77583 -4.10056 1.000 14.69868 204 THR A N 1
ATOM 1619 C CA . THR A 1 238 ? 4.10099 -7.94605 -3.91797 1.000 15.65645 204 THR A CA 1
ATOM 1620 C C . THR A 1 238 ? 2.73823 -7.55701 -3.34600 1.000 19.70136 204 THR A C 1
ATOM 1621 O O . THR A 1 238 ? 1.69262 -7.98553 -3.85571 1.000 20.11326 204 THR A O 1
ATOM 1625 N N . GLY A 1 239 ? 2.72686 -6.74002 -2.28400 1.000 13.62960 205 GLY A N 1
ATOM 1626 C CA . GLY A 1 239 ? 1.45434 -6.29261 -1.72922 1.000 15.18249 205 GLY A CA 1
ATOM 1627 C C . GLY A 1 239 ? 0.60999 -5.52075 -2.73036 1.000 14.46841 205 GLY A C 1
ATOM 1628 O O . GLY A 1 239 ? -0.61365 -5.69468 -2.79196 1.000 14.13039 205 GLY A O 1
ATOM 1629 N N . LEU A 1 240 ? 1.24848 -4.65125 -3.52697 1.000 12.27255 206 LEU A N 1
ATOM 1630 C CA . LEU A 1 240 ? 0.49393 -3.79363 -4.43964 1.000 18.16881 206 LEU A CA 1
ATOM 1631 C C . LEU A 1 240 ? -0.09963 -4.59872 -5.58797 1.000 16.94211 206 LEU A C 1
ATOM 1632 O O . LEU A 1 240 ? -1.23767 -4.34916 -6.00275 1.000 13.52073 206 LEU A O 1
ATOM 1637 N N . ALA A 1 241 ? 0.67550 -5.54186 -6.13744 1.000 11.18022 207 ALA A N 1
ATOM 1638 C CA . ALA A 1 241 ? 0.16589 -6.40516 -7.19540 1.000 16.29196 207 ALA A CA 1
ATOM 1639 C C . ALA A 1 241 ? -0.92159 -7.34475 -6.67951 1.000 20.65508 207 ALA A C 1
ATOM 1640 O O . ALA A 1 241 ? -1.87746 -7.64226 -7.40501 1.000 16.53847 207 ALA A O 1
ATOM 1642 N N . ALA A 1 242 ? -0.78541 -7.81453 -5.43278 1.000 11.44440 208 ALA A N 1
ATOM 1643 C CA . ALA A 1 242 ? -1.69481 -8.80797 -4.87030 1.000 18.32831 208 ALA A CA 1
ATOM 1644 C C . ALA A 1 242 ? -3.05589 -8.21301 -4.57215 1.000 23.63373 208 ALA A C 1
ATOM 1645 O O . ALA A 1 242 ? -4.05808 -8.93689 -4.54874 1.000 27.11968 208 ALA A O 1
ATOM 1647 N N . THR A 1 243 ? -3.11123 -6.90654 -4.32357 1.000 17.97342 209 THR A N 1
ATOM 1648 C CA . THR A 1 243 ? -4.37118 -6.21972 -4.09777 1.000 19.47220 209 THR A CA 1
ATOM 1649 C C . THR A 1 243 ? -4.91167 -5.57324 -5.36124 1.000 11.41086 209 THR A C 1
ATOM 1650 O O . THR A 1 243 ? -5.89207 -4.83442 -5.29064 1.000 22.30758 209 THR A O 1
ATOM 1654 N N . HIS A 1 244 ? -4.27576 -5.81859 -6.50065 1.000 13.55709 210 HIS A N 1
ATOM 1655 C CA . HIS A 1 244 ? -4.65133 -5.20553 -7.77319 1.000 28.04278 210 HIS A CA 1
ATOM 1656 C C . HIS A 1 244 ? -4.72188 -3.68872 -7.64716 1.000 17.42455 210 HIS A C 1
ATOM 1657 O O . HIS A 1 244 ? -5.64729 -3.03304 -8.12932 1.000 15.13851 210 HIS A O 1
ATOM 1664 N N A SER A 1 245 ? -3.73581 -3.12456 -6.96419 0.605 21.73336 211 SER A N 1
ATOM 1665 N N B SER A 1 245 ? -3.72858 -3.12226 -6.97143 0.395 21.71683 211 SER A N 1
ATOM 1666 C CA A SER A 1 245 ? -3.57413 -1.68387 -6.94270 0.605 20.31014 211 SER A CA 1
ATOM 1667 C CA B SER A 1 245 ? -3.57351 -1.67948 -6.93269 0.395 20.35165 211 SER A CA 1
ATOM 1668 C C A SER A 1 245 ? -2.86507 -1.22787 -8.20453 0.605 22.57491 211 SER A C 1
ATOM 1669 C C B SER A 1 245 ? -2.83783 -1.21345 -8.17917 0.395 22.59537 211 SER A C 1
ATOM 1670 O O A SER A 1 245 ? -2.07313 -1.96180 -8.79485 0.605 24.27351 211 SER A O 1
ATOM 1671 O O B SER A 1 245 ? -2.01593 -1.93486 -8.74593 0.395 24.25604 211 SER A O 1
ATOM 1676 N N . GLN A 1 246 ? -3.14769 0.00687 -8.60598 1.000 25.66133 212 GLN A N 1
ATOM 1677 C CA . GLN A 1 246 ? -2.62112 0.57555 -9.83554 1.000 20.33036 212 GLN A CA 1
ATOM 1678 C C . GLN A 1 246 ? -1.43116 1.49825 -9.62158 1.000 27.11084 212 GLN A C 1
ATOM 1679 O O . GLN A 1 246 ? -1.03706 2.20825 -10.55582 1.000 25.62061 212 GLN A O 1
ATOM 1685 N N . ILE A 1 247 ? -0.82639 1.48570 -8.43506 1.000 24.89224 213 ILE A N 1
ATOM 1686 C CA . ILE A 1 247 ? 0.07850 2.53684 -8.00251 1.000 16.29631 213 ILE A CA 1
ATOM 1687 C C . ILE A 1 247 ? 1.50979 2.16118 -8.46156 1.000 24.17259 213 ILE A C 1
ATOM 1688 O O . ILE A 1 247 ? 2.06895 1.19724 -7.90648 1.000 23.35502 213 ILE A O 1
ATOM 1693 N N . PRO A 1 248 ? 2.09117 2.90211 -9.40524 1.000 12.12904 214 PRO A N 1
ATOM 1694 C CA . PRO A 1 248 ? 3.49404 2.65586 -9.77476 1.000 19.35015 214 PRO A CA 1
ATOM 1695 C C . PRO A 1 248 ? 4.44537 2.95005 -8.62563 1.000 16.04364 214 PRO A C 1
ATOM 1696 O O . PRO A 1 248 ? 4.32464 3.96136 -7.92686 1.000 12.19622 214 PRO A O 1
ATOM 1700 N N . LEU A 1 249 ? 5.42420 2.06972 -8.46797 1.000 9.77537 215 LEU A N 1
ATOM 1701 C CA . LEU A 1 249 ? 6.43512 2.17611 -7.42844 1.000 7.79645 215 LEU A CA 1
ATOM 1702 C C . LEU A 1 249 ? 7.81580 2.26060 -8.06615 1.000 12.95074 215 LEU A C 1
ATOM 1703 O O . LEU A 1 249 ? 8.13690 1.48498 -8.97999 1.000 11.77205 215 LEU A O 1
ATOM 1708 N N . LEU A 1 250 ? 8.62948 3.19336 -7.56471 1.000 9.08841 216 LEU A N 1
ATOM 1709 C CA . LEU A 1 250 ? 9.97348 3.46838 -8.05954 1.000 14.97396 216 LEU A CA 1
ATOM 1710 C C . LEU A 1 250 ? 10.97914 3.31292 -6.92177 1.000 13.92593 216 LEU A C 1
ATOM 1711 O O . LEU A 1 250 ? 10.91637 4.03457 -5.92025 1.000 13.49737 216 LEU A O 1
ATOM 1716 N N . GLY A 1 251 ? 11.91206 2.37020 -7.07052 1.000 13.14321 217 GLY A N 1
ATOM 1717 C CA . GLY A 1 251 ? 13.02545 2.26016 -6.14333 1.000 9.16805 217 GLY A CA 1
ATOM 1718 C C . GLY A 1 251 ? 14.17287 3.14168 -6.60444 1.000 8.47543 217 GLY A C 1
ATOM 1719 O O . GLY A 1 251 ? 14.50282 3.16686 -7.78881 1.000 8.81379 217 GLY A O 1
ATOM 1720 N N . ILE A 1 252 ? 14.74816 3.89650 -5.67521 1.000 10.47201 218 ILE A N 1
ATOM 1721 C CA . ILE A 1 252 ? 15.98238 4.64438 -5.91288 1.000 9.65304 218 ILE A CA 1
ATOM 1722 C C . ILE A 1 252 ? 17.13742 3.81492 -5.35353 1.000 11.84191 218 ILE A C 1
ATOM 1723 O O . ILE A 1 252 ? 17.23250 3.59485 -4.13639 1.000 15.49352 218 ILE A O 1
ATOM 1728 N N . SER A 1 253 ? 18.02914 3.33690 -6.22431 1.000 8.28864 219 SER A N 1
ATOM 1729 C CA . SER A 1 253 ? 19.09264 2.46673 -5.75203 1.000 12.54014 219 SER A CA 1
ATOM 1730 C C . SER A 1 253 ? 20.10160 3.23798 -4.91310 1.000 6.35427 219 SER A C 1
ATOM 1731 O O . SER A 1 253 ? 20.45705 4.37340 -5.23429 1.000 11.16318 219 SER A O 1
ATOM 1734 N N . VAL A 1 254 ? 20.56132 2.61194 -3.82843 1.000 13.14165 220 VAL A N 1
ATOM 1735 C CA . VAL A 1 254 ? 21.63279 3.16842 -3.00163 1.000 10.71181 220 VAL A CA 1
ATOM 1736 C C . VAL A 1 254 ? 22.98986 2.53673 -3.29728 1.000 16.53864 220 VAL A C 1
ATOM 1737 O O . VAL A 1 254 ? 23.99699 2.93389 -2.67680 1.000 15.96668 220 VAL A O 1
ATOM 1741 N N . ARG A 1 255 ? 23.05556 1.56874 -4.22674 1.000 14.84064 221 ARG A N 1
ATOM 1742 C CA . ARG A 1 255 ? 24.30539 0.86913 -4.53345 1.000 21.95599 221 ARG A CA 1
ATOM 1743 C C . ARG A 1 255 ? 24.34914 0.24048 -5.92614 1.000 12.86106 221 ARG A C 1
ATOM 1744 O O . ARG A 1 255 ? 25.21910 0.58715 -6.72478 1.000 17.07287 221 ARG A O 1
ATOM 1752 N N . ALA A 1 256 ? 23.42380 -0.69707 -6.22827 1.000 14.96689 222 ALA A N 1
ATOM 1753 C CA . ALA A 1 256 ? 23.52793 -1.49125 -7.44247 1.000 15.01870 222 ALA A CA 1
ATOM 1754 C C . ALA A 1 256 ? 22.98947 -0.75374 -8.68117 1.000 13.65736 222 ALA A C 1
ATOM 1755 O O . ALA A 1 256 ? 22.04875 0.05224 -8.59963 1.000 13.59687 222 ALA A O 1
ATOM 1757 N N . PRO A 1 257 ? 23.56000 -1.04465 -9.84938 1.000 15.02654 223 PRO A N 1
ATOM 1758 C CA . PRO A 1 257 ? 23.02482 -0.51071 -11.11284 1.000 14.76603 223 PRO A CA 1
ATOM 1759 C C . PRO A 1 257 ? 21.59066 -0.95865 -11.37200 1.000 17.19284 223 PRO A C 1
ATOM 1760 O O . PRO A 1 257 ? 21.12355 -1.96737 -10.84431 1.000 17.83787 223 PRO A O 1
ATOM 1764 N N . LYS A 1 258 ? 20.91475 -0.21049 -12.25583 1.000 14.24012 224 LYS A N 1
ATOM 1765 C CA . LYS A 1 258 ? 19.48173 -0.39025 -12.51344 1.000 20.65848 224 LYS A CA 1
ATOM 1766 C C . LYS A 1 258 ? 19.11411 -1.84025 -12.84008 1.000 20.26989 224 LYS A C 1
ATOM 1767 O O . LYS A 1 258 ? 18.21488 -2.40790 -12.21303 1.000 19.43555 224 LYS A O 1
ATOM 1773 N N . ALA A 1 259 ? 19.78500 -2.45572 -13.82881 1.000 21.07045 225 ALA A N 1
ATOM 1774 C CA . ALA A 1 259 ? 19.37515 -3.78365 -14.29222 1.000 19.96325 225 ALA A CA 1
ATOM 1775 C C . ALA A 1 259 ? 19.61866 -4.85634 -13.23750 1.000 23.85570 225 ALA A C 1
ATOM 1776 O O . ALA A 1 259 ? 18.83865 -5.81068 -13.11957 1.000 18.08409 225 ALA A O 1
ATOM 1778 N N . LYS A 1 260 ? 20.70691 -4.72803 -12.48014 1.000 19.26673 226 LYS A N 1
ATOM 1779 C CA . LYS A 1 260 ? 21.00960 -5.69197 -11.42804 1.000 23.35898 226 LYS A CA 1
ATOM 1780 C C . LYS A 1 260 ? 20.02059 -5.56735 -10.27648 1.000 22.39886 226 LYS A C 1
ATOM 1781 O O . LYS A 1 260 ? 19.54493 -6.57818 -9.73896 1.000 20.02562 226 LYS A O 1
ATOM 1787 N N . GLN A 1 261 ? 19.69484 -4.33146 -9.88885 1.000 17.61932 227 GLN A N 1
ATOM 1788 C CA . GLN A 1 261 ? 18.76436 -4.13500 -8.78794 1.000 16.71190 227 GLN A CA 1
ATOM 1789 C C . GLN A 1 261 ? 17.36576 -4.61136 -9.16484 1.000 14.08305 227 GLN A C 1
ATOM 1790 O O . GLN A 1 261 ? 16.69893 -5.26953 -8.36040 1.000 18.92848 227 GLN A O 1
ATOM 1796 N N . GLU A 1 262 ? 16.89992 -4.30247 -10.38119 1.000 11.49674 228 GLU A N 1
ATOM 1797 C CA . GLU A 1 262 ? 15.57870 -4.78470 -10.77640 1.000 15.07100 228 GLU A CA 1
ATOM 1798 C C . GLU A 1 262 ? 15.52581 -6.30991 -10.80522 1.000 15.13270 228 GLU A C 1
ATOM 1799 O O . GLU A 1 262 ? 14.50321 -6.90542 -10.44727 1.000 16.59311 228 GLU A O 1
ATOM 1805 N N . GLU A 1 263 ? 16.60059 -6.96716 -11.25319 1.000 14.68689 229 GLU A N 1
ATOM 1806 C CA . GLU A 1 263 ? 16.52734 -8.42277 -11.31342 1.000 14.37632 229 GLU A CA 1
ATOM 1807 C C . GLU A 1 263 ? 16.48802 -9.03707 -9.91658 1.000 20.84972 229 GLU A C 1
ATOM 1808 O O . GLU A 1 263 ? 15.75769 -10.01192 -9.69656 1.000 13.97079 229 GLU A O 1
ATOM 1814 N N . ASN A 1 264 ? 17.21539 -8.45954 -8.95538 1.000 12.55799 230 ASN A N 1
ATOM 1815 C CA . ASN A 1 264 ? 17.19600 -9.00934 -7.60950 1.000 14.39407 230 ASN A CA 1
ATOM 1816 C C . ASN A 1 264 ? 15.86941 -8.71345 -6.91625 1.000 11.63483 230 ASN A C 1
ATOM 1817 O O . ASN A 1 264 ? 15.34184 -9.57802 -6.19942 1.000 17.34849 230 ASN A O 1
ATOM 1822 N N . VAL A 1 265 ? 15.30912 -7.50884 -7.11730 1.000 9.70146 231 VAL A N 1
ATOM 1823 C CA . VAL A 1 265 ? 14.01271 -7.19477 -6.51251 1.000 16.65625 231 VAL A CA 1
ATOM 1824 C C . VAL A 1 265 ? 12.94935 -8.15811 -7.02975 1.000 16.21629 231 VAL A C 1
ATOM 1825 O O . VAL A 1 265 ? 12.23773 -8.80302 -6.24567 1.000 12.74021 231 VAL A O 1
ATOM 1829 N N . TYR A 1 266 ? 12.85620 -8.30087 -8.35826 1.000 14.98493 232 TYR A N 1
ATOM 1830 C CA . TYR A 1 266 ? 11.89224 -9.23321 -8.93397 1.000 18.33132 232 TYR A CA 1
ATOM 1831 C C . TYR A 1 266 ? 12.07165 -10.64289 -8.36091 1.000 14.08724 232 TYR A C 1
ATOM 1832 O O . TYR A 1 266 ? 11.10827 -11.25713 -7.89556 1.000 14.80590 232 TYR A O 1
ATOM 1841 N N . ALA A 1 267 ? 13.30760 -11.14323 -8.32400 1.000 16.52311 233 ALA A N 1
ATOM 1842 C CA . ALA A 1 267 ? 13.54247 -12.49938 -7.84629 1.000 14.92238 233 ALA A CA 1
ATOM 1843 C C . ALA A 1 267 ? 13.04484 -12.66761 -6.41541 1.000 17.51749 233 ALA A C 1
ATOM 1844 O O . ALA A 1 267 ? 12.34424 -13.63871 -6.10474 1.000 13.88416 233 ALA A O 1
ATOM 1846 N N . LEU A 1 268 ? 13.38974 -11.72283 -5.52717 1.000 17.05839 234 LEU A N 1
ATOM 1847 C CA . LEU A 1 268 ? 12.88942 -11.80847 -4.15497 1.000 19.36746 234 LEU A CA 1
ATOM 1848 C C . LEU A 1 268 ? 11.37488 -11.63691 -4.11788 1.000 12.27103 234 LEU A C 1
ATOM 1849 O O . LEU A 1 268 ? 10.68526 -12.36678 -3.39874 1.000 11.37764 234 LEU A O 1
ATOM 1854 N N . ALA A 1 269 ? 10.83015 -10.70961 -4.91238 1.000 13.50949 235 ALA A N 1
ATOM 1855 C CA . ALA A 1 269 ? 9.38704 -10.47946 -4.88521 1.000 13.21513 235 ALA A CA 1
ATOM 1856 C C . ALA A 1 269 ? 8.62289 -11.70556 -5.36972 1.000 12.71763 235 ALA A C 1
ATOM 1857 O O . ALA A 1 269 ? 7.55162 -12.03216 -4.84250 1.000 15.52546 235 ALA A O 1
ATOM 1859 N N . GLN A 1 270 ? 9.16825 -12.40605 -6.36271 1.000 16.37345 236 GLN A N 1
ATOM 1860 C CA . GLN A 1 270 ? 8.55589 -13.65664 -6.79628 1.000 17.65528 236 GLN A CA 1
ATOM 1861 C C . GLN A 1 270 ? 8.66361 -14.73219 -5.72052 1.000 16.96671 236 GLN A C 1
ATOM 1862 O O . GLN A 1 270 ? 7.70588 -15.48011 -5.50733 1.000 16.83344 236 GLN A O 1
ATOM 1868 N N . ARG A 1 271 ? 9.80836 -14.82024 -5.01317 1.000 12.64146 237 ARG A N 1
ATOM 1869 C CA . ARG A 1 271 ? 9.89845 -15.77608 -3.90251 1.000 18.09491 237 ARG A CA 1
ATOM 1870 C C . ARG A 1 271 ? 8.92091 -15.43971 -2.77857 1.000 20.07396 237 ARG A C 1
ATOM 1871 O O . ARG A 1 271 ? 8.40784 -16.34198 -2.10261 1.000 18.77439 237 ARG A O 1
ATOM 1879 N N . THR A 1 272 ? 8.68819 -14.14810 -2.53453 1.000 17.59796 238 THR A N 1
ATOM 1880 C CA . THR A 1 272 ? 7.69712 -13.73828 -1.55045 1.000 15.67879 238 THR A CA 1
ATOM 1881 C C . THR A 1 272 ? 6.28334 -13.99256 -2.05942 1.000 14.30836 238 THR A C 1
ATOM 1882 O O . THR A 1 272 ? 5.39787 -14.34724 -1.27768 1.000 16.42680 238 THR A O 1
ATOM 1886 N N . TRP A 1 273 ? 6.06590 -13.86869 -3.36642 1.000 13.00794 239 TRP A N 1
ATOM 1887 C CA . TRP A 1 273 ? 4.75831 -14.18251 -3.93997 1.000 17.93050 239 TRP A CA 1
ATOM 1888 C C . TRP A 1 273 ? 4.41970 -15.67094 -3.76131 1.000 16.62240 239 TRP A C 1
ATOM 1889 O O . TRP A 1 273 ? 3.26654 -16.03131 -3.48571 1.000 16.85620 239 TRP A O 1
ATOM 1900 N N A GLN A 1 274 ? 5.41833 -16.54557 -3.90732 0.501 19.71759 240 GLN A N 1
ATOM 1901 N N B GLN A 1 274 ? 5.42239 -16.54455 -3.89156 0.499 19.71737 240 GLN A N 1
ATOM 1902 C CA A GLN A 1 274 ? 5.22209 -17.97648 -3.68291 0.501 25.29647 240 GLN A CA 1
ATOM 1903 C CA B GLN A 1 274 ? 5.20157 -17.97337 -3.67445 0.499 25.28884 240 GLN A CA 1
ATOM 1904 C C A GLN A 1 274 ? 5.01076 -18.30517 -2.20803 0.501 22.22732 240 GLN A C 1
ATOM 1905 C C B GLN A 1 274 ? 4.98021 -18.28530 -2.19885 0.499 22.23802 240 GLN A C 1
ATOM 1906 O O A GLN A 1 274 ? 4.17837 -19.16339 -1.88335 0.501 17.61239 240 GLN A O 1
ATOM 1907 O O B GLN A 1 274 ? 4.12466 -19.11393 -1.85772 0.499 17.58441 240 GLN A O 1
ATOM 1918 N N . LEU A 1 275 ? 5.73175 -17.62164 -1.30860 1.000 15.36093 241 LEU A N 1
ATOM 1919 C CA . LEU A 1 275 ? 5.55732 -17.84474 0.12671 1.000 15.15707 241 LEU A CA 1
ATOM 1920 C C . LEU A 1 275 ? 4.13935 -17.51404 0.57477 1.000 20.80392 241 LEU A C 1
ATOM 1921 O O . LEU A 1 275 ? 3.52813 -18.27668 1.33710 1.000 21.42725 241 LEU A O 1
ATOM 1926 N N . LEU A 1 276 ? 3.59026 -16.39635 0.09233 1.000 26.54485 242 LEU A N 1
ATOM 1927 C CA . LEU A 1 276 ? 2.21285 -16.02416 0.39572 1.000 21.16697 242 LEU A CA 1
ATOM 1928 C C . LEU A 1 276 ? 1.21014 -16.97249 -0.23723 1.000 34.07222 242 LEU A C 1
ATOM 1929 O O . LEU A 1 276 ? 0.02308 -16.90756 0.10731 1.000 29.08127 242 LEU A O 1
ATOM 1934 N N . GLY A 1 277 ? 1.65914 -17.83136 -1.14983 1.000 19.05555 243 GLY A N 1
ATOM 1935 C CA . GLY A 1 277 ? 0.78654 -18.77766 -1.81875 1.000 21.84105 243 GLY A CA 1
ATOM 1936 C C . GLY A 1 277 ? -0.15811 -18.09447 -2.77925 1.000 27.17767 243 GLY A C 1
ATOM 1937 O O . GLY A 1 277 ? -1.32832 -18.48376 -2.87794 1.000 27.70383 243 GLY A O 1
ATOM 1938 N N . ILE A 1 278 ? 0.30846 -17.06072 -3.47081 1.000 20.11279 244 ILE A N 1
ATOM 1939 C CA . ILE A 1 278 ? -0.53364 -16.38713 -4.44958 1.000 18.45797 244 ILE A CA 1
ATOM 1940 C C . ILE A 1 278 ? -0.30197 -17.08521 -5.78341 1.000 22.52850 244 ILE A C 1
ATOM 1941 O O . ILE A 1 278 ? 0.85282 -17.33697 -6.15674 1.000 20.10922 244 ILE A O 1
ATOM 1946 N N . PRO A 1 279 ? -1.35647 -17.44125 -6.51431 1.000 34.10487 245 PRO A N 1
ATOM 1947 C CA . PRO A 1 279 ? -1.17145 -18.19069 -7.76212 1.000 30.25481 245 PRO A CA 1
ATOM 1948 C C . PRO A 1 279 ? -0.65057 -17.31554 -8.89222 1.000 37.37457 245 PRO A C 1
ATOM 1949 O O . PRO A 1 279 ? -0.83361 -16.09645 -8.92243 1.000 33.53811 245 PRO A O 1
ATOM 1953 N N . GLY A 1 280 ? 0.01445 -17.96984 -9.83918 1.000 33.26159 246 GLY A N 1
ATOM 1954 C CA . GLY A 1 280 ? 0.52755 -17.26600 -10.99504 1.000 30.77821 246 GLY A CA 1
ATOM 1955 C C . GLY A 1 280 ? 1.84152 -16.55876 -10.70956 1.000 39.50477 246 GLY A C 1
ATOM 1956 O O . GLY A 1 280 ? 2.65771 -17.00140 -9.90088 1.000 32.25116 246 GLY A O 1
ATOM 1957 N N . GLU A 1 281 ? 2.04293 -15.43753 -11.39944 1.000 43.89534 247 GLU A N 1
ATOM 1958 C CA . GLU A 1 281 ? 3.29191 -14.69632 -11.33493 1.000 37.24607 247 GLU A CA 1
ATOM 1959 C C . GLU A 1 281 ? 3.01438 -13.21082 -11.16674 1.000 29.01972 247 GLU A C 1
ATOM 1960 O O . GLU A 1 281 ? 1.99057 -12.69118 -11.62276 1.000 34.69400 247 GLU A O 1
ATOM 1966 N N . LEU A 1 282 ? 3.94627 -12.54759 -10.49707 1.000 27.36511 248 LEU A N 1
ATOM 1967 C CA . LEU A 1 282 ? 3.95130 -11.09543 -10.38072 1.000 29.98271 248 LEU A CA 1
ATOM 1968 C C . LEU A 1 282 ? 4.28227 -10.45067 -11.72898 1.000 22.87230 248 LEU A C 1
ATOM 1969 O O . LEU A 1 282 ? 5.14831 -10.94907 -12.45738 1.000 25.86305 248 LEU A O 1
ATOM 1974 N N . PRO A 1 283 ? 3.62798 -9.33902 -12.08592 1.000 18.58278 249 PRO A N 1
ATOM 1975 C CA . PRO A 1 283 ? 3.97567 -8.65528 -13.34509 1.000 19.44488 249 PRO A CA 1
ATOM 1976 C C . PRO A 1 283 ? 5.37468 -8.06129 -13.27309 1.000 23.22547 249 PRO A C 1
ATOM 1977 O O . PRO A 1 283 ? 5.70597 -7.31762 -12.34376 1.000 24.19455 249 PRO A O 1
ATOM 1981 N N . ARG A 1 284 ? 6.20077 -8.40813 -14.26181 1.000 21.35287 250 ARG A N 1
ATOM 1982 C CA . ARG A 1 284 ? 7.58271 -7.93745 -14.28854 1.000 28.38012 250 ARG A CA 1
ATOM 1983 C C . ARG A 1 284 ? 7.66338 -6.42308 -14.41283 1.000 20.55993 250 ARG A C 1
ATOM 1984 O O . ARG A 1 284 ? 8.59012 -5.80671 -13.87063 1.000 20.17732 250 ARG A O 1
ATOM 1992 N N . SER A 1 285 ? 6.70428 -5.81397 -15.11864 1.000 21.64519 251 SER A N 1
ATOM 1993 C CA . SER A 1 285 ? 6.66513 -4.36895 -15.29734 1.000 19.57343 251 SER A CA 1
ATOM 1994 C C . SER A 1 285 ? 6.44309 -3.62297 -13.98970 1.000 26.04389 251 SER A C 1
ATOM 1995 O O . SER A 1 285 ? 6.59146 -2.39507 -13.96685 1.000 17.98439 251 SER A O 1
ATOM 1998 N N . ALA A 1 286 ? 6.10917 -4.33621 -12.90409 1.000 21.44054 252 ALA A N 1
ATOM 1999 C CA . ALA A 1 286 ? 5.94680 -3.72366 -11.58999 1.000 17.48719 252 ALA A CA 1
ATOM 2000 C C . ALA A 1 286 ? 7.27485 -3.37585 -10.92161 1.000 13.40241 252 ALA A C 1
ATOM 2001 O O . ALA A 1 286 ? 7.28969 -2.52668 -10.03053 1.000 18.62008 252 ALA A O 1
ATOM 2003 N N . VAL A 1 287 ? 8.38616 -3.97832 -11.34081 1.000 15.37503 253 VAL A N 1
ATOM 2004 C CA . VAL A 1 287 ? 9.69507 -3.72282 -10.74246 1.000 16.92135 253 VAL A CA 1
ATOM 2005 C C . VAL A 1 287 ? 10.41795 -2.66664 -11.57955 1.000 19.81635 253 VAL A C 1
ATOM 2006 O O . VAL A 1 287 ? 10.81431 -2.92865 -12.72249 1.000 13.10535 253 VAL A O 1
ATOM 2010 N N . ARG A 1 288 ? 10.59981 -1.46700 -11.00608 1.000 9.26968 254 ARG A N 1
ATOM 2011 C CA . ARG A 1 288 ? 11.29388 -0.36642 -11.66547 1.000 13.92404 254 ARG A CA 1
ATOM 2012 C C . ARG A 1 288 ? 12.25596 0.25820 -10.66856 1.000 11.44528 254 ARG A C 1
ATOM 2013 O O . ARG A 1 288 ? 11.86895 0.52178 -9.52468 1.000 15.12840 254 ARG A O 1
ATOM 2021 N N . VAL A 1 289 ? 13.50545 0.44006 -11.09428 1.000 11.79479 255 VAL A N 1
ATOM 2022 C CA . VAL A 1 289 ? 14.57739 1.03014 -10.30034 1.000 11.21987 255 VAL A CA 1
ATOM 2023 C C . VAL A 1 289 ? 15.20697 2.15947 -11.10425 1.000 15.03142 255 VAL A C 1
ATOM 2024 O O . VAL A 1 289 ? 15.24362 2.12235 -12.33939 1.000 13.25449 255 VAL A O 1
ATOM 2028 N N . ASN A 1 290 ? 15.68897 3.18072 -10.38892 1.000 10.91832 256 ASN A N 1
ATOM 2029 C CA . ASN A 1 290 ? 16.49361 4.26154 -10.94943 1.000 9.08978 256 ASN A CA 1
ATOM 2030 C C . ASN A 1 290 ? 17.79157 4.30898 -10.15234 1.000 11.03431 256 ASN A C 1
ATOM 2031 O O . ASN A 1 290 ? 17.76855 4.46649 -8.92591 1.000 9.82339 256 ASN A O 1
ATOM 2036 N N . SER A 1 291 ? 18.91974 4.15460 -10.84006 1.000 13.08667 257 SER A N 1
ATOM 2037 C CA . SER A 1 291 ? 20.22419 4.09711 -10.19535 1.000 13.38948 257 SER A CA 1
ATOM 2038 C C . SER A 1 291 ? 21.06751 5.34560 -10.47383 1.000 12.68186 257 SER A C 1
ATOM 2039 O O . SER A 1 291 ? 22.28247 5.34088 -10.25715 1.000 10.37714 257 SER A O 1
ATOM 2042 N N . ASP A 1 292 ? 20.44203 6.43549 -10.90273 1.000 10.60551 258 ASP A N 1
ATOM 2043 C CA . ASP A 1 292 ? 21.21304 7.63177 -11.19828 1.000 14.33729 258 ASP A CA 1
ATOM 2044 C C . ASP A 1 292 ? 21.66695 8.37011 -9.95870 1.000 11.40003 258 ASP A C 1
ATOM 2045 O O . ASP A 1 292 ? 22.38500 9.36120 -10.10883 1.000 12.22987 258 ASP A O 1
ATOM 2050 N N . TYR A 1 293 ? 21.28285 7.92020 -8.75729 1.000 8.59520 259 TYR A N 1
ATOM 2051 C CA . TYR A 1 293 ? 21.55538 8.63631 -7.51194 1.000 12.08843 259 TYR A CA 1
ATOM 2052 C C . TYR A 1 293 ? 22.43628 7.81760 -6.57046 1.000 13.80277 259 TYR A C 1
ATOM 2053 O O . TYR A 1 293 ? 22.56968 8.15896 -5.39274 1.000 14.79349 259 TYR A O 1
ATOM 2062 N N . VAL A 1 294 ? 23.03652 6.73673 -7.08987 1.000 9.22946 260 VAL A N 1
ATOM 2063 C CA . VAL A 1 294 ? 24.00552 5.94434 -6.33414 1.000 14.43157 260 VAL A CA 1
ATOM 2064 C C . VAL A 1 294 ? 25.27569 6.75173 -6.06507 1.000 12.88334 260 VAL A C 1
ATOM 2065 O O . VAL A 1 294 ? 25.89040 6.63623 -4.99354 1.000 19.54394 260 VAL A O 1
ATOM 2069 N N . GLY A 1 295 ? 25.68617 7.58316 -7.01725 1.000 9.87744 261 GLY A N 1
ATOM 2070 C CA . GLY A 1 295 ? 26.96458 8.28247 -6.86655 1.000 10.72899 261 GLY A CA 1
ATOM 2071 C C . GLY A 1 295 ? 28.12667 7.31945 -7.00175 1.000 27.25917 261 GLY A C 1
ATOM 2072 O O . GLY A 1 295 ? 28.10619 6.39815 -7.82526 1.000 19.98043 261 GLY A O 1
ATOM 2073 N N . LYS A 1 296 ? 29.13948 7.50149 -6.14888 1.000 17.08301 262 LYS A N 1
ATOM 2074 C CA . LYS A 1 296 ? 30.35483 6.70300 -6.20957 1.000 22.49802 262 LYS A CA 1
ATOM 2075 C C . LYS A 1 296 ? 30.21069 5.32632 -5.57100 1.000 26.11738 262 LYS A C 1
ATOM 2076 O O . LYS A 1 296 ? 31.11840 4.50083 -5.70693 1.000 27.53664 262 LYS A O 1
ATOM 2082 N N . GLY A 1 297 ? 29.09775 5.04471 -4.90930 1.000 14.14862 263 GLY A N 1
ATOM 2083 C CA . GLY A 1 297 ? 28.92571 3.74988 -4.28750 1.000 20.05013 263 GLY A CA 1
ATOM 2084 C C . GLY A 1 297 ? 28.16932 3.77204 -2.97878 1.000 20.50634 263 GLY A C 1
ATOM 2085 O O . GLY A 1 297 ? 27.73790 4.83313 -2.50775 1.000 19.60488 263 GLY A O 1
ATOM 2086 N N . TYR A 1 298 ? 28.01512 2.58924 -2.38295 1.000 14.47057 264 TYR A N 1
ATOM 2087 C CA . TYR A 1 298 ? 27.28235 2.45329 -1.13403 1.000 17.01483 264 TYR A CA 1
ATOM 2088 C C . TYR A 1 298 ? 27.94483 3.26370 -0.03295 1.000 16.67362 264 TYR A C 1
ATOM 2089 O O . TYR A 1 298 ? 29.15879 3.20059 0.15469 1.000 16.61602 264 TYR A O 1
ATOM 2098 N N . GLY A 1 299 ? 27.12885 4.01217 0.70889 1.000 12.80260 265 GLY A N 1
ATOM 2099 C CA . GLY A 1 299 ? 27.63866 4.78797 1.81132 1.000 15.63148 265 GLY A CA 1
ATOM 2100 C C . GLY A 1 299 ? 28.43626 6.01081 1.43186 1.000 15.38780 265 GLY A C 1
ATOM 2101 O O . GLY A 1 299 ? 29.00172 6.65348 2.32373 1.000 17.22718 265 GLY A O 1
ATOM 2102 N N . ILE A 1 300 ? 28.50428 6.36228 0.14831 1.000 10.11606 266 ILE A N 1
ATOM 2103 C CA . ILE A 1 300 ? 29.18405 7.58557 -0.27161 1.000 14.87596 266 ILE A CA 1
ATOM 2104 C C . ILE A 1 300 ? 28.15035 8.59492 -0.76119 1.000 14.05182 266 ILE A C 1
ATOM 2105 O O . ILE A 1 300 ? 27.60764 8.45520 -1.86538 1.000 14.57945 266 ILE A O 1
ATOM 2110 N N . PRO A 1 301 ? 27.83306 9.62009 0.01826 1.000 18.48879 267 PRO A N 1
ATOM 2111 C CA . PRO A 1 301 ? 26.86111 10.60859 -0.45330 1.000 13.64156 267 PRO A CA 1
ATOM 2112 C C . PRO A 1 301 ? 27.42708 11.46619 -1.57550 1.000 19.76669 267 PRO A C 1
ATOM 2113 O O . PRO A 1 301 ? 28.63546 11.71904 -1.66343 1.000 23.39823 267 PRO A O 1
ATOM 2117 N N . THR A 1 302 ? 26.53100 11.89463 -2.44712 1.000 20.27415 268 THR A N 1
ATOM 2118 C CA . THR A 1 302 ? 26.82474 12.90675 -3.44194 1.000 20.94077 268 THR A CA 1
ATOM 2119 C C . THR A 1 302 ? 26.45138 14.27324 -2.89727 1.000 24.06548 268 THR A C 1
ATOM 2120 O O . THR A 1 302 ? 25.79502 14.40263 -1.85932 1.000 14.82122 268 THR A O 1
ATOM 2124 N N . GLU A 1 303 ? 26.83754 15.31124 -3.64293 1.000 19.61937 269 GLU A N 1
ATOM 2125 C CA . GLU A 1 303 ? 26.41429 16.65109 -3.25729 1.000 21.81408 269 GLU A CA 1
ATOM 2126 C C . GLU A 1 303 ? 24.89418 16.79815 -3.32092 1.000 20.72449 269 GLU A C 1
ATOM 2127 O O . GLU A 1 303 ? 24.32489 17.60559 -2.58139 1.000 15.19231 269 GLU A O 1
ATOM 2133 N N . GLY A 1 304 ? 24.22346 16.03257 -4.19301 1.000 12.55643 270 GLY A N 1
ATOM 2134 C CA . GLY A 1 304 ? 22.77051 15.98629 -4.17154 1.000 14.82301 270 GLY A CA 1
ATOM 2135 C C . GLY A 1 304 ? 22.20871 15.26578 -2.95590 1.000 11.35671 270 GLY A C 1
ATOM 2136 O O . GLY A 1 304 ? 21.13968 15.62925 -2.46115 1.000 14.36666 270 GLY A O 1
ATOM 2137 N N . THR A 1 305 ? 22.90498 14.23470 -2.46523 1.000 14.57456 271 THR A N 1
ATOM 2138 C CA . THR A 1 305 ? 22.48749 13.60646 -1.21408 1.000 9.51674 271 THR A CA 1
ATOM 2139 C C . THR A 1 305 ? 22.48975 14.62235 -0.08939 1.000 10.35024 271 THR A C 1
ATOM 2140 O O . THR A 1 305 ? 21.50664 14.75495 0.64325 1.000 13.58195 271 THR A O 1
ATOM 2144 N N . LEU A 1 306 ? 23.58934 15.36964 0.04190 1.000 12.11423 272 LEU A N 1
ATOM 2145 C CA . LEU A 1 306 ? 23.70995 16.33131 1.13432 1.000 13.49889 272 LEU A CA 1
ATOM 2146 C C . LEU A 1 306 ? 22.68927 17.47734 1.01085 1.000 11.02388 272 LEU A C 1
ATOM 2147 O O . LEU A 1 306 ? 22.16287 17.94196 2.03478 1.000 19.46936 272 LEU A O 1
ATOM 2152 N N . GLU A 1 307 ? 22.37256 17.92991 -0.21347 1.000 12.41772 273 GLU A N 1
ATOM 2153 C CA . GLU A 1 307 ? 21.32871 18.95371 -0.38592 1.000 19.16944 273 GLU A CA 1
ATOM 2154 C C . GLU A 1 307 ? 19.96951 18.44384 0.07300 1.000 16.98221 273 GLU A C 1
ATOM 2155 O O . GLU A 1 307 ? 19.22933 19.16029 0.77158 1.000 13.12272 273 GLU A O 1
ATOM 2161 N N . ALA A 1 308 ? 19.62648 17.20269 -0.30621 1.000 13.10188 274 ALA A N 1
ATOM 2162 C CA . ALA A 1 308 ? 18.36387 16.61384 0.12449 1.000 14.36486 274 ALA A CA 1
ATOM 2163 C C . ALA A 1 308 ? 18.24847 16.59777 1.64545 1.000 11.24543 274 ALA A C 1
ATOM 2164 O O . ALA A 1 308 ? 17.19801 16.96105 2.19262 1.000 10.54070 274 ALA A O 1
ATOM 2166 N N . LEU A 1 309 ? 19.31300 16.16341 2.34288 1.000 9.91736 275 LEU A N 1
ATOM 2167 C CA . LEU A 1 309 ? 19.32308 16.20624 3.80483 1.000 12.95993 275 LEU A CA 1
ATOM 2168 C C . LEU A 1 309 ? 19.05769 17.60718 4.33637 1.000 11.93670 275 LEU A C 1
ATOM 2169 O O . LEU A 1 309 ? 18.22012 17.79672 5.23040 1.000 13.99897 275 LEU A O 1
ATOM 2174 N N A ARG A 1 310 ? 19.77402 18.60187 3.80872 0.453 13.42206 276 ARG A N 1
ATOM 2175 N N B ARG A 1 310 ? 19.77787 18.60120 3.81200 0.547 13.22438 276 ARG A N 1
ATOM 2176 C CA A ARG A 1 310 ? 19.59937 19.97390 4.27919 0.453 16.49468 276 ARG A CA 1
ATOM 2177 C CA B ARG A 1 310 ? 19.60113 19.97400 4.28097 0.547 16.50042 276 ARG A CA 1
ATOM 2178 C C A ARG A 1 310 ? 18.20770 20.50648 3.95433 0.453 13.93896 276 ARG A C 1
ATOM 2179 C C B ARG A 1 310 ? 18.20757 20.50482 3.95528 0.547 13.85350 276 ARG A C 1
ATOM 2180 O O A ARG A 1 310 ? 17.57819 21.16323 4.79192 0.453 12.83022 276 ARG A O 1
ATOM 2181 O O B ARG A 1 310 ? 17.57513 21.15705 4.79421 0.547 13.37827 276 ARG A O 1
ATOM 2196 N N . LEU A 1 311 ? 17.70818 20.23558 2.74763 1.000 17.05703 277 LEU A N 1
ATOM 2197 C CA . LEU A 1 311 ? 16.36904 20.69722 2.38941 1.000 18.38402 277 LEU A CA 1
ATOM 2198 C C . LEU A 1 311 ? 15.31244 20.09212 3.31316 1.000 15.68243 277 LEU A C 1
ATOM 2199 O O . LEU A 1 311 ? 14.44263 20.81225 3.83382 1.000 12.63824 277 LEU A O 1
ATOM 2204 N N . LEU A 1 312 ? 15.38329 18.77163 3.55114 1.000 10.32712 278 LEU A N 1
ATOM 2205 C CA . LEU A 1 312 ? 14.36301 18.13820 4.38303 1.000 11.91381 278 LEU A CA 1
ATOM 2206 C C . LEU A 1 312 ? 14.47373 18.61235 5.82911 1.000 11.38971 278 LEU A C 1
ATOM 2207 O O . LEU A 1 312 ? 13.46230 18.89604 6.46320 1.000 6.19316 278 LEU A O 1
ATOM 2212 N N . ALA A 1 313 ? 15.69479 18.73867 6.35722 1.000 9.64526 279 ALA A N 1
ATOM 2213 C CA . ALA A 1 313 ? 15.82640 19.25775 7.71716 1.000 8.64926 279 ALA A CA 1
ATOM 2214 C C . ALA A 1 313 ? 15.39438 20.72796 7.80680 1.000 13.60358 279 ALA A C 1
ATOM 2215 O O . ALA A 1 313 ? 14.71590 21.11766 8.76380 1.000 13.71763 279 ALA A O 1
ATOM 2217 N N . GLN A 1 314 ? 15.74064 21.56592 6.81763 1.000 18.84414 280 GLN A N 1
ATOM 2218 C CA . GLN A 1 314 ? 15.49091 22.99882 7.00935 1.000 17.32608 280 GLN A CA 1
ATOM 2219 C C . GLN A 1 314 ? 14.11952 23.46567 6.51594 1.000 16.79930 280 GLN A C 1
ATOM 2220 O O . GLN A 1 314 ? 13.62546 24.49772 6.98073 1.000 15.62012 280 GLN A O 1
ATOM 2226 N N . LEU A 1 315 ? 13.45908 22.71381 5.64283 1.000 15.22035 281 LEU A N 1
ATOM 2227 C CA . LEU A 1 315 ? 12.10144 23.04916 5.25017 1.000 15.13206 281 LEU A CA 1
ATOM 2228 C C . LEU A 1 315 ? 11.04503 22.28392 6.02718 1.000 16.40832 281 LEU A C 1
ATOM 2229 O O . LEU A 1 315 ? 9.91280 22.75709 6.13643 1.000 15.78902 281 LEU A O 1
ATOM 2234 N N . GLU A 1 316 ? 11.37433 21.11905 6.57831 1.000 15.22428 282 GLU A N 1
ATOM 2235 C CA . GLU A 1 316 ? 10.35114 20.28027 7.17921 1.000 22.32954 282 GLU A CA 1
ATOM 2236 C C . GLU A 1 316 ? 10.71628 19.76277 8.55926 1.000 16.97554 282 GLU A C 1
ATOM 2237 O O . GLU A 1 316 ? 9.89753 19.06732 9.16538 1.000 12.09276 282 GLU A O 1
ATOM 2243 N N . GLY A 1 317 ? 11.90867 20.07000 9.06722 1.000 10.91967 283 GLY A N 1
ATOM 2244 C CA . GLY A 1 317 ? 12.35909 19.48921 10.32159 1.000 12.44344 283 GLY A CA 1
ATOM 2245 C C . GLY A 1 317 ? 12.47559 17.98109 10.33494 1.000 12.63457 283 GLY A C 1
ATOM 2246 O O . GLY A 1 317 ? 12.35132 17.36727 11.40503 1.000 20.92935 283 GLY A O 1
ATOM 2247 N N . ILE A 1 318 ? 12.70697 17.35808 9.18044 1.000 10.00831 284 ILE A N 1
ATOM 2248 C CA . ILE A 1 318 ? 12.79529 15.90483 9.06045 1.000 14.80284 284 ILE A CA 1
ATOM 2249 C C . ILE A 1 318 ? 14.23969 15.50486 8.78819 1.000 11.26417 284 ILE A C 1
ATOM 2250 O O . ILE A 1 318 ? 14.89664 16.08387 7.91181 1.000 9.76997 284 ILE A O 1
ATOM 2255 N N . LEU A 1 319 ? 14.72023 14.48801 9.51737 1.000 11.70571 285 LEU A N 1
ATOM 2256 C CA . LEU A 1 319 ? 16.09933 14.01702 9.42265 1.000 13.35753 285 LEU A CA 1
ATOM 2257 C C . LEU A 1 319 ? 16.15980 12.79178 8.51564 1.000 15.81264 285 LEU A C 1
ATOM 2258 O O . LEU A 1 319 ? 15.65835 11.71259 8.87188 1.000 16.80237 285 LEU A O 1
ATOM 2263 N N . LEU A 1 320 ? 16.82636 12.95090 7.38100 1.000 6.66919 286 LEU A N 1
ATOM 2264 C CA . LEU A 1 320 ? 17.19090 11.85536 6.49583 1.000 12.93316 286 LEU A CA 1
ATOM 2265 C C . LEU A 1 320 ? 18.56975 11.32451 6.89099 1.000 17.23309 286 LEU A C 1
ATOM 2266 O O . LEU A 1 320 ? 19.14338 11.72583 7.90506 1.000 20.02009 286 LEU A O 1
ATOM 2271 N N . ASP A 1 321 ? 19.14660 10.47396 6.05882 1.000 12.26764 287 ASP A N 1
ATOM 2272 C CA . ASP A 1 321 ? 20.45995 9.91224 6.33054 1.000 15.63092 287 ASP A CA 1
ATOM 2273 C C . ASP A 1 321 ? 21.28274 9.88771 5.04825 1.000 15.21683 287 ASP A C 1
ATOM 2274 O O . ASP A 1 321 ? 20.71216 9.82830 3.95441 1.000 16.01607 287 ASP A O 1
ATOM 2279 N N . PRO A 1 322 ? 22.61872 9.95694 5.13412 1.000 11.47564 288 PRO A N 1
ATOM 2280 C CA . PRO A 1 322 ? 23.42444 10.14157 3.91070 1.000 14.86940 288 PRO A CA 1
ATOM 2281 C C . PRO A 1 322 ? 23.66370 8.87430 3.09301 1.000 15.09700 288 PRO A C 1
ATOM 2282 O O . PRO A 1 322 ? 24.18816 8.97147 1.97067 1.000 14.82036 288 PRO A O 1
ATOM 2286 N N . VAL A 1 323 ? 23.25581 7.71447 3.59814 1.000 7.59534 289 VAL A N 1
ATOM 2287 C CA . VAL A 1 323 ? 23.44092 6.42118 2.93217 1.000 11.05511 289 VAL A CA 1
ATOM 2288 C C . VAL A 1 323 ? 22.19377 6.00798 2.13850 1.000 10.16514 289 VAL A C 1
ATOM 2289 O O . VAL A 1 323 ? 22.28954 5.57373 0.99169 1.000 15.42053 289 VAL A O 1
ATOM 2293 N N . TYR A 1 324 ? 21.00747 6.12439 2.74096 1.000 9.55101 290 TYR A N 1
ATOM 2294 C CA . TYR A 1 324 ? 19.80516 5.51220 2.17134 1.000 8.47992 290 TYR A CA 1
ATOM 2295 C C . TYR A 1 324 ? 18.71120 6.52471 1.83856 1.000 5.23327 290 TYR A C 1
ATOM 2296 O O . TYR A 1 324 ? 18.52061 6.85462 0.66416 1.000 10.43903 290 TYR A O 1
ATOM 2305 N N . SER A 1 325 ? 17.96649 6.98470 2.85569 1.000 9.27348 291 SER A N 1
ATOM 2306 C CA . SER A 1 325 ? 16.81370 7.85275 2.62222 1.000 14.83085 291 SER A CA 1
ATOM 2307 C C . SER A 1 325 ? 17.22282 9.16369 1.97230 1.000 12.60059 291 SER A C 1
ATOM 2308 O O . SER A 1 325 ? 16.42078 9.77532 1.24219 1.000 8.17544 291 SER A O 1
ATOM 2311 N N . GLY A 1 326 ? 18.45396 9.60998 2.24077 1.000 11.69660 292 GLY A N 1
ATOM 2312 C CA . GLY A 1 326 ? 18.98168 10.79023 1.58877 1.000 8.07418 292 GLY A CA 1
ATOM 2313 C C . GLY A 1 326 ? 19.16107 10.62406 0.09283 1.000 11.29020 292 GLY A C 1
ATOM 2314 O O . GLY A 1 326 ? 18.88646 11.54718 -0.66282 1.000 8.57990 292 GLY A O 1
ATOM 2315 N N . LYS A 1 327 ? 19.62080 9.44480 -0.35754 1.000 11.03540 293 LYS A N 1
ATOM 2316 C CA . LYS A 1 327 ? 19.71480 9.21270 -1.80222 1.000 12.12685 293 LYS A CA 1
ATOM 2317 C C . LYS A 1 327 ? 18.34721 9.01944 -2.42504 1.000 10.04354 293 LYS A C 1
ATOM 2318 O O . LYS A 1 327 ? 18.11034 9.45788 -3.56364 1.000 11.39212 293 LYS A O 1
ATOM 2324 N N . GLY A 1 328 ? 17.42503 8.41237 -1.68523 1.000 9.28031 294 GLY A N 1
ATOM 2325 C CA . GLY A 1 328 ? 16.06669 8.26490 -2.19327 1.000 14.62208 294 GLY A CA 1
ATOM 2326 C C . GLY A 1 328 ? 15.37159 9.59901 -2.40114 1.000 12.10769 294 GLY A C 1
ATOM 2327 O O . GLY A 1 328 ? 14.65834 9.79028 -3.39343 1.000 11.19500 294 GLY A O 1
ATOM 2328 N N . MET A 1 329 ? 15.56705 10.53885 -1.46355 1.000 7.33635 295 MET A N 1
ATOM 2329 C CA . MET A 1 329 ? 14.98076 11.86199 -1.61378 1.000 12.85625 295 MET A CA 1
ATOM 2330 C C . MET A 1 329 ? 15.71209 12.66896 -2.67573 1.000 12.53300 295 MET A C 1
ATOM 2331 O O . MET A 1 329 ? 15.08121 13.41294 -3.42790 1.000 10.55541 295 MET A O 1
ATOM 2336 N N . ALA A 1 330 ? 17.03844 12.54520 -2.75598 1.000 12.57007 296 ALA A N 1
ATOM 2337 C CA . ALA A 1 330 ? 17.74232 13.23558 -3.83328 1.000 14.53985 296 ALA A CA 1
ATOM 2338 C C . ALA A 1 330 ? 17.19273 12.80806 -5.19048 1.000 10.70383 296 ALA A C 1
ATOM 2339 O O . ALA A 1 330 ? 16.94623 13.65111 -6.06646 1.000 10.91961 296 ALA A O 1
ATOM 2341 N N . GLY A 1 331 ? 16.96722 11.50272 -5.36406 1.000 11.59905 297 GLY A N 1
ATOM 2342 C CA . GLY A 1 331 ? 16.31062 11.01704 -6.56850 1.000 13.50263 297 GLY A CA 1
ATOM 2343 C C . GLY A 1 331 ? 14.96612 11.67649 -6.82262 1.000 9.96446 297 GLY A C 1
ATOM 2344 O O . GLY A 1 331 ? 14.67169 12.08238 -7.94920 1.000 14.64517 297 GLY A O 1
ATOM 2345 N N . LEU A 1 332 ? 14.12481 11.76619 -5.78782 1.000 8.15820 298 LEU A N 1
ATOM 2346 C CA . LEU A 1 332 ? 12.79339 12.34533 -5.94542 1.000 9.75753 298 LEU A CA 1
ATOM 2347 C C . LEU A 1 332 ? 12.87796 13.82881 -6.29934 1.000 11.70618 298 LEU A C 1
ATOM 2348 O O . LEU A 1 332 ? 12.15858 14.30246 -7.18726 1.000 10.49093 298 LEU A O 1
ATOM 2353 N N . ILE A 1 333 ? 13.75761 14.56981 -5.61704 1.000 9.93111 299 ILE A N 1
ATOM 2354 C CA . ILE A 1 333 ? 13.91646 16.00197 -5.87660 1.000 9.69465 299 ILE A CA 1
ATOM 2355 C C . ILE A 1 333 ? 14.34824 16.23999 -7.32038 1.000 10.14417 299 ILE A C 1
ATOM 2356 O O . ILE A 1 333 ? 13.80960 17.11751 -8.00723 1.000 15.38084 299 ILE A O 1
ATOM 2361 N N . ASP A 1 334 ? 15.29446 15.44207 -7.81263 1.000 13.67384 300 ASP A N 1
ATOM 2362 C CA . ASP A 1 334 ? 15.75192 15.58419 -9.19107 1.000 9.77735 300 ASP A CA 1
ATOM 2363 C C . ASP A 1 334 ? 14.66249 15.21469 -10.18787 1.000 14.67348 300 ASP A C 1
ATOM 2364 O O . ASP A 1 334 ? 14.52365 15.86047 -11.22802 1.000 18.31891 300 ASP A O 1
ATOM 2369 N N . LEU A 1 335 ? 13.89281 14.17001 -9.90136 1.000 10.89450 301 LEU A N 1
ATOM 2370 C CA . LEU A 1 335 ? 12.82088 13.79206 -10.81592 1.000 17.23462 301 LEU A CA 1
ATOM 2371 C C . LEU A 1 335 ? 11.75819 14.87972 -10.90622 1.000 18.09187 301 LEU A C 1
ATOM 2372 O O . LEU A 1 335 ? 11.27885 15.19425 -12.00685 1.000 13.74234 301 LEU A O 1
ATOM 2377 N N . ILE A 1 336 ? 11.41883 15.50572 -9.77426 1.000 13.02731 302 ILE A N 1
ATOM 2378 C CA . ILE A 1 336 ? 10.47793 16.62165 -9.79631 1.000 14.28237 302 ILE A CA 1
ATOM 2379 C C . ILE A 1 336 ? 11.05622 17.78968 -10.59868 1.000 14.57166 302 ILE A C 1
ATOM 2380 O O . ILE A 1 336 ? 10.36701 18.38786 -11.44214 1.000 12.65153 302 ILE A O 1
ATOM 2385 N N . ARG A 1 337 ? 12.34332 18.10061 -10.37975 1.000 10.29557 303 ARG A N 1
ATOM 2386 C CA . ARG A 1 337 ? 12.99960 19.22054 -11.05080 1.000 14.89891 303 ARG A CA 1
ATOM 2387 C C . ARG A 1 337 ? 13.09986 19.01440 -12.56349 1.000 21.25946 303 ARG A C 1
ATOM 2388 O O . ARG A 1 337 ? 13.03370 19.98898 -13.32648 1.000 18.76302 303 ARG A O 1
ATOM 2396 N N . GLN A 1 338 ? 13.28965 17.77810 -13.01346 1.000 16.87104 304 GLN A N 1
ATOM 2397 C CA . GLN A 1 338 ? 13.25587 17.48259 -14.44309 1.000 19.17855 304 GLN A CA 1
ATOM 2398 C C . GLN A 1 338 ? 11.84510 17.40190 -15.00280 1.000 25.43716 304 GLN A C 1
ATOM 2399 O O . GLN A 1 338 ? 11.68637 17.02422 -16.16682 1.000 16.96737 304 GLN A O 1
ATOM 2405 N N . GLY A 1 339 ? 10.82051 17.71051 -14.21103 1.000 20.00182 305 GLY A N 1
ATOM 2406 C CA . GLY A 1 339 ? 9.47384 17.79014 -14.74251 1.000 25.35062 305 GLY A CA 1
ATOM 2407 C C . GLY A 1 339 ? 8.75959 16.47088 -14.92213 1.000 29.72530 305 GLY A C 1
ATOM 2408 O O . GLY A 1 339 ? 7.84700 16.38374 -15.74917 1.000 28.17816 305 GLY A O 1
ATOM 2409 N N . HIS A 1 340 ? 9.12794 15.43585 -14.16064 1.000 24.40315 306 HIS A N 1
ATOM 2410 C CA . HIS A 1 340 ? 8.52371 14.12750 -14.39332 1.000 22.64871 306 HIS A CA 1
ATOM 2411 C C . HIS A 1 340 ? 7.10212 14.02746 -13.86472 1.000 34.13804 306 HIS A C 1
ATOM 2412 O O . HIS A 1 340 ? 6.38884 13.08795 -14.22892 1.000 28.51525 306 HIS A O 1
ATOM 2419 N N . PHE A 1 341 ? 6.66821 14.96971 -13.03581 1.000 26.83338 307 PHE A N 1
ATOM 2420 C CA . PHE A 1 341 ? 5.39273 14.86384 -12.34792 1.000 29.76659 307 PHE A CA 1
ATOM 2421 C C . PHE A 1 341 ? 4.58449 16.13822 -12.55462 1.000 35.20185 307 PHE A C 1
ATOM 2422 O O . PHE A 1 341 ? 5.14579 17.22999 -12.67483 1.000 30.00328 307 PHE A O 1
ATOM 2430 N N . ARG A 1 342 ? 3.25800 15.99691 -12.57969 1.000 25.82357 308 ARG A N 1
ATOM 2431 C CA . ARG A 1 342 ? 2.37995 17.14877 -12.70745 1.000 26.16300 308 ARG A CA 1
ATOM 2432 C C . ARG A 1 342 ? 1.99167 17.69802 -11.33228 1.000 33.86359 308 ARG A C 1
ATOM 2433 O O . ARG A 1 342 ? 1.97215 16.98415 -10.32367 1.000 28.33383 308 ARG A O 1
ATOM 2441 N N . ALA A 1 343 ? 1.65529 18.99165 -11.30911 1.000 29.27775 309 ALA A N 1
ATOM 2442 C CA . ALA A 1 343 ? 1.32723 19.65033 -10.04936 1.000 33.85504 309 ALA A CA 1
ATOM 2443 C C . ALA A 1 343 ? 0.15087 18.98342 -9.34422 1.000 26.07599 309 ALA A C 1
ATOM 2444 O O . ALA A 1 343 ? 0.10187 18.96428 -8.10760 1.000 24.09748 309 ALA A O 1
ATOM 2446 N N . ASP A 1 344 ? -0.78769 18.41470 -10.09651 1.000 22.80884 310 ASP A N 1
ATOM 2447 C CA . ASP A 1 344 ? -1.94977 17.76280 -9.50800 1.000 30.50608 310 ASP A CA 1
ATOM 2448 C C . ASP A 1 344 ? -1.68482 16.31427 -9.11738 1.000 23.17678 310 ASP A C 1
ATOM 2449 O O . ASP A 1 344 ? -2.59619 15.64839 -8.61521 1.000 23.15404 310 ASP A O 1
ATOM 2454 N N . GLU A 1 345 ? -0.47197 15.81120 -9.31991 1.000 19.19146 311 GLU A N 1
ATOM 2455 C CA . GLU A 1 345 ? -0.13124 14.47284 -8.85350 1.000 22.04470 311 GLU A CA 1
ATOM 2456 C C . GLU A 1 345 ? 0.25343 14.49424 -7.37824 1.000 19.36817 311 GLU A C 1
ATOM 2457 O O . GLU A 1 345 ? 0.71780 15.50961 -6.85224 1.000 18.16278 311 GLU A O 1
ATOM 2463 N N . ASN A 1 346 ? 0.03490 13.35848 -6.71201 1.000 19.78595 312 ASN A N 1
ATOM 2464 C CA . ASN A 1 346 ? 0.45221 13.13531 -5.33358 1.000 13.84640 312 ASN A CA 1
ATOM 2465 C C . ASN A 1 346 ? 1.47547 12.00973 -5.30790 1.000 16.29937 312 ASN A C 1
ATOM 2466 O O . ASN A 1 346 ? 1.23384 10.92746 -5.86011 1.000 14.80182 312 ASN A O 1
ATOM 2471 N N . ILE A 1 347 ? 2.60767 12.26988 -4.66803 1.000 13.59378 313 ILE A N 1
ATOM 2472 C CA . ILE A 1 347 ? 3.71021 11.32553 -4.53832 1.000 10.45453 313 ILE A CA 1
ATOM 2473 C C . ILE A 1 347 ? 3.82335 10.95483 -3.07280 1.000 10.99174 313 ILE A C 1
ATOM 2474 O O . ILE A 1 347 ? 3.76647 11.83223 -2.21272 1.000 15.60658 313 ILE A O 1
ATOM 2479 N N . VAL A 1 348 ? 4.02742 9.67996 -2.78505 1.000 9.81891 314 VAL A N 1
ATOM 2480 C CA . VAL A 1 348 ? 4.34678 9.25262 -1.42736 1.000 11.95287 314 VAL A CA 1
ATOM 2481 C C . VAL A 1 348 ? 5.81101 8.86693 -1.40183 1.000 13.81460 314 VAL A C 1
ATOM 2482 O O . VAL A 1 348 ? 6.24419 7.99064 -2.16058 1.000 9.83221 314 VAL A O 1
ATOM 2486 N N . PHE A 1 349 ? 6.57595 9.51812 -0.52998 1.000 11.37220 315 PHE A N 1
ATOM 2487 C CA . PHE A 1 349 ? 7.93830 9.10957 -0.23977 1.000 5.53442 315 PHE A CA 1
ATOM 2488 C C . PHE A 1 349 ? 7.90235 8.29230 1.03839 1.000 14.21618 315 PHE A C 1
ATOM 2489 O O . PHE A 1 349 ? 7.37760 8.76261 2.06473 1.000 10.34418 315 PHE A O 1
ATOM 2497 N N . ILE A 1 350 ? 8.43689 7.07685 0.98882 1.000 8.22264 316 ILE A N 1
ATOM 2498 C CA . ILE A 1 350 ? 8.55412 6.27740 2.20490 1.000 9.56908 316 ILE A CA 1
ATOM 2499 C C . ILE A 1 350 ? 9.86427 6.64115 2.89847 1.000 16.22426 316 ILE A C 1
ATOM 2500 O O . ILE A 1 350 ? 10.95456 6.35368 2.39317 1.000 11.86818 316 ILE A O 1
ATOM 2505 N N . HIS A 1 351 ? 9.76843 7.29752 4.04682 1.000 9.97257 317 HIS A N 1
ATOM 2506 C CA . HIS A 1 351 ? 10.95516 7.57764 4.84759 1.000 14.19705 317 HIS A CA 1
ATOM 2507 C C . HIS A 1 351 ? 11.38411 6.26497 5.48375 1.000 8.13373 317 HIS A C 1
ATOM 2508 O O . HIS A 1 351 ? 10.70667 5.74968 6.37089 1.000 12.84796 317 HIS A O 1
ATOM 2515 N N . THR A 1 352 ? 12.51208 5.73564 5.04298 1.000 8.76829 318 THR A N 1
ATOM 2516 C CA . THR A 1 352 ? 12.91032 4.42934 5.54003 1.000 14.99352 318 THR A CA 1
ATOM 2517 C C . THR A 1 352 ? 13.75236 4.51347 6.80893 1.000 15.40826 318 THR A C 1
ATOM 2518 O O . THR A 1 352 ? 14.10460 3.47377 7.37466 1.000 11.97917 318 THR A O 1
ATOM 2522 N N . GLY A 1 353 ? 14.06672 5.72243 7.27446 1.000 14.66419 319 GLY A N 1
ATOM 2523 C CA . GLY A 1 353 ? 14.74942 5.89766 8.54739 1.000 13.39022 319 GLY A CA 1
ATOM 2524 C C . GLY A 1 353 ? 16.21687 6.24022 8.40587 1.000 15.67626 319 GLY A C 1
ATOM 2525 O O . GLY A 1 353 ? 16.60147 6.89398 7.43727 1.000 12.61085 319 GLY A O 1
ATOM 2526 N N . GLY A 1 354 ? 17.04923 5.82469 9.36253 1.000 19.74934 320 GLY A N 1
ATOM 2527 C CA . GLY A 1 354 ? 18.48966 5.92960 9.20176 1.000 22.52150 320 GLY A CA 1
ATOM 2528 C C . GLY A 1 354 ? 19.16259 7.07619 9.92540 1.000 17.17118 320 GLY A C 1
ATOM 2529 O O . GLY A 1 354 ? 20.38160 7.24303 9.78207 1.000 12.95395 320 GLY A O 1
ATOM 2530 N N . SER A 1 355 ? 18.40686 7.84739 10.70546 1.000 13.04914 321 SER A N 1
ATOM 2531 C CA A SER A 1 355 ? 18.93680 9.03419 11.36402 0.665 16.20416 321 SER A CA 1
ATOM 2532 C CA B SER A 1 355 ? 18.94069 9.03198 11.36669 0.335 16.24195 321 SER A CA 1
ATOM 2533 C C . SER A 1 355 ? 20.17455 8.73074 12.20841 1.000 14.46731 321 SER A C 1
ATOM 2534 O O . SER A 1 355 ? 21.07128 9.57677 12.31158 1.000 17.14627 321 SER A O 1
ATOM 2539 N N . ALA A 1 356 ? 20.25054 7.53785 12.81420 1.000 12.96274 322 ALA A N 1
ATOM 2540 C CA . ALA A 1 356 ? 21.40342 7.20347 13.66517 1.000 12.42496 322 ALA A CA 1
ATOM 2541 C C . ALA A 1 356 ? 22.71987 7.24434 12.89414 1.000 12.34162 322 ALA A C 1
ATOM 2542 O O . ALA A 1 356 ? 23.75699 7.62806 13.45141 1.000 13.76151 322 ALA A O 1
ATOM 2544 N N . GLY A 1 357 ? 22.69679 6.86517 11.61400 1.000 11.85783 323 GLY A N 1
ATOM 2545 C CA . GLY A 1 357 ? 23.88108 6.93566 10.77382 1.000 14.89820 323 GLY A CA 1
ATOM 2546 C C . GLY A 1 357 ? 24.44374 8.33305 10.56565 1.000 9.75991 323 GLY A C 1
ATOM 2547 O O . GLY A 1 357 ? 25.63601 8.46070 10.27950 1.000 16.23139 323 GLY A O 1
ATOM 2548 N N . LEU A 1 358 ? 23.62344 9.38219 10.69283 1.000 14.63190 324 LEU A N 1
ATOM 2549 C CA . LEU A 1 358 ? 24.14469 10.74862 10.54959 1.000 9.91676 324 LEU A CA 1
ATOM 2550 C C . LEU A 1 358 ? 25.35947 10.96988 11.43295 1.000 14.60301 324 LEU A C 1
ATOM 2551 O O . LEU A 1 358 ? 26.31994 11.64028 11.03324 1.000 15.01456 324 LEU A O 1
ATOM 2556 N N . PHE A 1 359 ? 25.32541 10.42842 12.65396 1.000 9.62319 325 PHE A N 1
ATOM 2557 C CA . PHE A 1 359 ? 26.39960 10.68956 13.59234 1.000 10.83978 325 PHE A CA 1
ATOM 2558 C C . PHE A 1 359 ? 27.67625 9.98504 13.19103 1.000 13.54964 325 PHE A C 1
ATOM 2559 O O . PHE A 1 359 ? 28.75884 10.46033 13.54215 1.000 11.09428 325 PHE A O 1
ATOM 2567 N N . GLY A 1 360 ? 27.58449 8.88738 12.42915 1.000 13.67729 326 GLY A N 1
ATOM 2568 C CA . GLY A 1 360 ? 28.81211 8.32090 11.89464 1.000 16.03099 326 GLY A CA 1
ATOM 2569 C C . GLY A 1 360 ? 29.42365 9.13540 10.78179 1.000 16.48685 326 GLY A C 1
ATOM 2570 O O . GLY A 1 360 ? 30.55968 8.86467 10.37380 1.000 14.07607 326 GLY A O 1
ATOM 2571 N N . TYR A 1 361 ? 28.69619 10.12548 10.28444 1.000 15.46647 327 TYR A N 1
ATOM 2572 C CA . TYR A 1 361 ? 29.11730 10.93458 9.15576 1.000 14.29172 327 TYR A CA 1
ATOM 2573 C C . TYR A 1 361 ? 29.46726 12.36111 9.56941 1.000 21.27732 327 TYR A C 1
ATOM 2574 O O . TYR A 1 361 ? 29.45825 13.26889 8.74078 1.000 16.90717 327 TYR A O 1
ATOM 2583 N N . ARG A 1 362 ? 29.79286 12.56678 10.84676 1.000 19.88654 328 ARG A N 1
ATOM 2584 C CA . ARG A 1 362 ? 30.06911 13.91358 11.34547 1.000 11.76384 328 ARG A CA 1
ATOM 2585 C C . ARG A 1 362 ? 31.25432 14.56524 10.63644 1.000 14.18934 328 ARG A C 1
ATOM 2586 O O . ARG A 1 362 ? 31.20659 15.76140 10.31957 1.000 19.89596 328 ARG A O 1
ATOM 2594 N N . GLN A 1 363 ? 32.33553 13.80414 10.39228 1.000 14.35541 329 GLN A N 1
ATOM 2595 C CA . GLN A 1 363 ? 33.51251 14.35822 9.71615 1.000 17.79596 329 GLN A CA 1
ATOM 2596 C C . GLN A 1 363 ? 33.16234 14.93216 8.34938 1.000 23.05893 329 GLN A C 1
ATOM 2597 O O . GLN A 1 363 ? 33.76255 15.92101 7.91261 1.000 20.00900 329 GLN A O 1
ATOM 2603 N N . LEU A 1 364 ? 32.21656 14.31371 7.65006 1.000 21.31845 330 LEU A N 1
ATOM 2604 C CA . LEU A 1 364 ? 31.85052 14.80264 6.32615 1.000 19.39343 330 LEU A CA 1
ATOM 2605 C C . LEU A 1 364 ? 30.98496 16.05597 6.42098 1.000 14.99659 330 LEU A C 1
ATOM 2606 O O . LEU A 1 364 ? 31.12636 16.97483 5.60522 1.000 22.29512 330 LEU A O 1
ATOM 2611 N N . PHE A 1 365 ? 30.09003 16.11155 7.41506 1.000 24.40616 331 PHE A N 1
ATOM 2612 C CA . PHE A 1 365 ? 29.25137 17.29287 7.59349 1.000 16.21908 331 PHE A CA 1
ATOM 2613 C C . PHE A 1 365 ? 30.08524 18.50554 7.96060 1.000 24.24979 331 PHE A C 1
ATOM 2614 O O . PHE A 1 365 ? 29.89232 19.58874 7.39866 1.000 27.12850 331 PHE A O 1
ATOM 2622 N N . GLU A 1 366 ? 31.03042 18.34378 8.88790 1.000 22.03159 332 GLU A N 1
ATOM 2623 C CA . GLU A 1 366 ? 31.96769 19.41565 9.19386 1.000 23.11445 332 GLU A CA 1
ATOM 2624 C C . GLU A 1 366 ? 32.92110 19.70839 8.03983 1.000 27.41968 332 GLU A C 1
ATOM 2625 O O . GLU A 1 366 ? 33.61868 20.72595 8.08258 1.000 26.96448 332 GLU A O 1
ATOM 2631 N N . GLN A 1 367 ? 32.94608 18.85516 7.01529 1.000 32.02605 333 GLN A N 1
ATOM 2632 C CA . GLN A 1 367 ? 33.76023 19.03226 5.80911 1.000 31.83293 333 GLN A CA 1
ATOM 2633 C C . GLN A 1 367 ? 35.23975 18.96363 6.15437 1.000 31.65728 333 GLN A C 1
ATOM 2634 O O . GLN A 1 367 ? 35.99068 18.18217 5.56292 1.000 47.90236 333 GLN A O 1
ATOM 2640 N N . HIS B 1 36 ? -10.68847 20.56368 28.75974 1.000 49.70119 2 HIS B N 1
ATOM 2641 C CA . HIS B 1 36 ? -10.98885 21.75243 27.97040 1.000 57.34453 2 HIS B CA 1
ATOM 2642 C C . HIS B 1 36 ? -9.72241 22.51446 27.62404 1.000 52.32082 2 HIS B C 1
ATOM 2643 O O . HIS B 1 36 ? -9.45339 23.58498 28.17094 1.000 54.63178 2 HIS B O 1
ATOM 2650 N N . LEU B 1 37 ? -8.94345 21.93323 26.71507 1.000 52.79816 3 LEU B N 1
ATOM 2651 C CA . LEU B 1 37 ? -7.75558 22.56597 26.16835 1.000 46.86519 3 LEU B CA 1
ATOM 2652 C C . LEU B 1 37 ? -7.96402 23.09539 24.76028 1.000 43.15784 3 LEU B C 1
ATOM 2653 O O . LEU B 1 37 ? -7.07450 23.77421 24.23465 1.000 39.12955 3 LEU B O 1
ATOM 2658 N N . ALA B 1 38 ? -9.10256 22.78929 24.13163 1.000 47.28438 4 ALA B N 1
ATOM 2659 C CA . ALA B 1 38 ? -9.37043 23.30806 22.79574 1.000 52.19100 4 ALA B CA 1
ATOM 2660 C C . ALA B 1 38 ? -9.57507 24.81584 22.80139 1.000 42.30030 4 ALA B C 1
ATOM 2661 O O . ALA B 1 38 ? -9.51962 25.43994 21.73828 1.000 58.78578 4 ALA B O 1
ATOM 2663 N N . ARG B 1 39 ? -9.79835 25.41881 23.97100 1.000 48.95901 5 ARG B N 1
ATOM 2664 C CA . ARG B 1 39 ? -9.78400 26.87173 24.04259 1.000 41.36861 5 ARG B CA 1
ATOM 2665 C C . ARG B 1 39 ? -8.40716 27.44142 23.71771 1.000 45.68204 5 ARG B C 1
ATOM 2666 O O . ARG B 1 39 ? -8.30849 28.61249 23.33763 1.000 48.27997 5 ARG B O 1
ATOM 2674 N N . PHE B 1 40 ? -7.34445 26.63998 23.85410 1.000 38.54722 6 PHE B N 1
ATOM 2675 C CA . PHE B 1 40 ? -5.99479 27.08881 23.54675 1.000 40.53490 6 PHE B CA 1
ATOM 2676 C C . PHE B 1 40 ? -5.55838 26.57028 22.18637 1.000 29.14346 6 PHE B C 1
ATOM 2677 O O . PHE B 1 40 ? -5.84988 25.42137 21.83723 1.000 33.46758 6 PHE B O 1
ATOM 2685 N N . PRO B 1 41 ? -4.85273 27.39877 21.42184 1.000 25.39150 7 PRO B N 1
ATOM 2686 C CA . PRO B 1 41 ? -4.36658 26.95453 20.11125 1.000 25.55017 7 PRO B CA 1
ATOM 2687 C C . PRO B 1 41 ? -3.30128 25.87635 20.25455 1.000 23.41364 7 PRO B C 1
ATOM 2688 O O . PRO B 1 41 ? -2.49483 25.88463 21.18665 1.000 26.27546 7 PRO B O 1
ATOM 2692 N N . ARG B 1 42 ? -3.32070 24.93028 19.31339 1.000 27.94898 8 ARG B N 1
ATOM 2693 C CA . ARG B 1 42 ? -2.43380 23.77313 19.33809 1.000 23.10615 8 ARG B CA 1
ATOM 2694 C C . ARG B 1 42 ? -2.09318 23.38378 17.90810 1.000 29.32667 8 ARG B C 1
ATOM 2695 O O . ARG B 1 42 ? -2.99220 23.22560 17.07582 1.000 25.60625 8 ARG B O 1
ATOM 2703 N N . LEU B 1 43 ? -0.80223 23.23378 17.62838 1.000 32.29657 9 LEU B N 1
ATOM 2704 C CA . LEU B 1 43 ? -0.32786 22.77109 16.33356 1.000 33.59350 9 LEU B CA 1
ATOM 2705 C C . LEU B 1 43 ? -0.01003 21.28478 16.39431 1.000 30.95166 9 LEU B C 1
ATOM 2706 O O . LEU B 1 43 ? 0.30901 20.73693 17.45111 1.000 33.69555 9 LEU B O 1
ATOM 2711 N N . SER B 1 44 ? -0.09913 20.63480 15.24109 1.000 25.58700 10 SER B N 1
ATOM 2712 C CA . SER B 1 44 ? 0.19712 19.20830 15.12464 1.000 23.28674 10 SER B CA 1
ATOM 2713 C C . SER B 1 44 ? 1.67673 19.05676 14.79056 1.000 24.39712 10 SER B C 1
ATOM 2714 O O . SER B 1 44 ? 2.08512 19.26058 13.64689 1.000 33.87555 10 SER B O 1
ATOM 2717 N N . LEU B 1 45 ? 2.48807 18.71468 15.79535 1.000 26.26248 11 LEU B N 1
ATOM 2718 C CA . LEU B 1 45 ? 3.91588 18.47325 15.60378 1.000 24.21494 11 LEU B CA 1
ATOM 2719 C C . LEU B 1 45 ? 4.31981 17.02397 15.81239 1.000 23.11209 11 LEU B C 1
ATOM 2720 O O . LEU B 1 45 ? 5.19878 16.53525 15.10749 1.000 36.24323 11 LEU B O 1
ATOM 2725 N N . GLY B 1 46 ? 3.69983 16.31133 16.75241 1.000 28.09250 12 GLY B N 1
ATOM 2726 C CA . GLY B 1 46 ? 4.07213 14.95225 17.06934 1.000 26.93429 12 GLY B CA 1
ATOM 2727 C C . GLY B 1 46 ? 2.97825 13.95028 16.73051 1.000 25.30765 12 GLY B C 1
ATOM 2728 O O . GLY B 1 46 ? 1.90573 14.28820 16.23881 1.000 36.26048 12 GLY B O 1
ATOM 2729 N N . HIS B 1 47 ? 3.27162 12.68805 17.01739 1.000 19.79560 13 HIS B N 1
ATOM 2730 C CA . HIS B 1 47 ? 2.37646 11.59093 16.66274 1.000 33.60846 13 HIS B CA 1
ATOM 2731 C C . HIS B 1 47 ? 1.69980 11.11308 17.94584 1.000 36.82841 13 HIS B C 1
ATOM 2732 O O . HIS B 1 47 ? 2.25594 10.30125 18.69526 1.000 25.87923 13 HIS B O 1
ATOM 2739 N N . PHE B 1 48 ? 0.49104 11.61927 18.19898 1.000 21.88786 14 PHE B N 1
ATOM 2740 C CA . PHE B 1 48 ? -0.15168 11.31204 19.46404 1.000 17.45723 14 PHE B CA 1
ATOM 2741 C C . PHE B 1 48 ? -1.45788 10.55604 19.23803 1.000 20.94096 14 PHE B C 1
ATOM 2742 O O . PHE B 1 48 ? -2.12979 10.76718 18.22487 1.000 23.27912 14 PHE B O 1
ATOM 2750 N N . PRO B 1 49 ? -1.85001 9.66118 20.16645 1.000 23.44085 15 PRO B N 1
ATOM 2751 C CA . PRO B 1 49 ? -1.19150 9.32448 21.43566 1.000 26.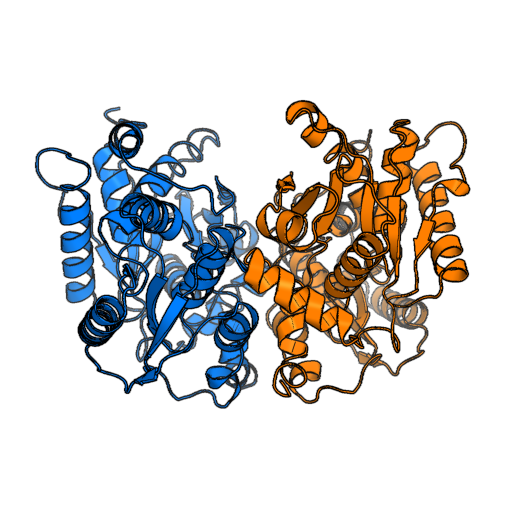10688 15 PRO B CA 1
ATOM 2752 C C . PRO B 1 49 ? 0.02664 8.44434 21.27206 1.000 25.37193 15 PRO B C 1
ATOM 2753 O O . PRO B 1 49 ? 0.11436 7.67082 20.32022 1.000 22.54678 15 PRO B O 1
ATOM 2757 N N . THR B 1 50 ? 0.99141 8.53143 22.23595 1.000 21.51726 16 THR B N 1
ATOM 2758 C CA . THR B 1 50 ? 2.16241 7.67194 22.20077 1.000 20.58104 16 THR B CA 1
ATOM 2759 C C . THR B 1 50 ? 1.86065 6.35157 22.90814 1.000 22.15636 16 THR B C 1
ATOM 2760 O O . THR B 1 50 ? 0.95177 6.28406 23.74127 1.000 16.23644 16 THR B O 1
ATOM 2764 N N . PRO B 1 51 ? 2.57562 5.27543 22.57270 1.000 22.48026 17 PRO B N 1
ATOM 2765 C CA . PRO B 1 51 ? 2.27215 3.97008 23.17284 1.000 20.53178 17 PRO B CA 1
ATOM 2766 C C . PRO B 1 51 ? 2.56079 3.93695 24.67034 1.000 20.28600 17 PRO B C 1
ATOM 2767 O O . PRO B 1 51 ? 3.48619 4.58355 25.15607 1.000 17.71985 17 PRO B O 1
ATOM 2771 N N . LEU B 1 52 ? 1.75242 3.16603 25.39838 1.000 13.99019 18 LEU B N 1
ATOM 2772 C CA . LEU B 1 52 ? 1.99064 2.84195 26.81030 1.000 20.46769 18 LEU B CA 1
ATOM 2773 C C . LEU B 1 52 ? 2.18218 1.33311 26.92497 1.000 21.25622 18 LEU B C 1
ATOM 2774 O O . LEU B 1 52 ? 1.20724 0.58000 26.87431 1.000 33.76484 18 LEU B O 1
ATOM 2779 N N . GLU B 1 53 ? 3.42153 0.88762 27.10996 1.000 21.82869 19 GLU B N 1
ATOM 2780 C CA . GLU B 1 53 ? 3.77194 -0.52052 26.99207 1.000 25.17929 19 GLU B CA 1
ATOM 2781 C C . GLU B 1 53 ? 4.35904 -1.06860 28.28792 1.000 28.41509 19 GLU B C 1
ATOM 2782 O O . GLU B 1 53 ? 5.09654 -0.38050 28.99705 1.000 15.80085 19 GLU B O 1
ATOM 2788 N N . VAL B 1 54 ? 4.07653 -2.34350 28.55736 1.000 29.27041 20 VAL B N 1
ATOM 2789 C CA . VAL B 1 54 ? 4.69394 -3.03611 29.68265 1.000 19.03413 20 VAL B CA 1
ATOM 2790 C C . VAL B 1 54 ? 6.12093 -3.42865 29.31613 1.000 22.07813 20 VAL B C 1
ATOM 2791 O O . VAL B 1 54 ? 6.42970 -3.71028 28.15401 1.000 20.44654 20 VAL B O 1
ATOM 2795 N N . LEU B 1 55 ? 7.01642 -3.40044 30.30848 1.000 18.96356 21 LEU B N 1
ATOM 2796 C CA . LEU B 1 55 ? 8.39191 -3.87107 30.14621 1.000 26.45142 21 LEU B CA 1
ATOM 2797 C C . LEU B 1 55 ? 8.59916 -5.16832 30.92548 1.000 27.73501 21 LEU B C 1
ATOM 2798 O O . LEU B 1 55 ? 9.07336 -5.13307 32.06777 1.000 22.01507 21 LEU B O 1
ATOM 2803 N N . PRO B 1 56 ? 8.29283 -6.33461 30.33944 1.000 25.42282 22 PRO B N 1
ATOM 2804 C CA . PRO B 1 56 ? 8.31664 -7.57616 31.13995 1.000 31.06866 22 PRO B CA 1
ATOM 2805 C C . PRO B 1 56 ? 9.70723 -8.06539 31.49907 1.000 27.60878 22 PRO B C 1
ATOM 2806 O O . PRO B 1 56 ? 9.86439 -8.76006 32.51402 1.000 24.30351 22 PRO B O 1
ATOM 2810 N N . ASN B 1 57 ? 10.72115 -7.75232 30.69717 1.000 21.59789 23 ASN B N 1
ATOM 2811 C CA . ASN B 1 57 ? 12.06625 -8.19751 31.02890 1.000 26.69361 23 ASN B CA 1
ATOM 2812 C C . ASN B 1 57 ? 12.63440 -7.39861 32.19625 1.000 24.49991 23 ASN B C 1
ATOM 2813 O O . ASN B 1 57 ? 13.19982 -7.97093 33.14320 1.000 19.46770 23 ASN B O 1
ATOM 2818 N N . LEU B 1 58 ? 12.47874 -6.07075 32.16065 1.000 19.15473 24 LEU B N 1
ATOM 2819 C CA . LEU B 1 58 ? 13.00903 -5.26050 33.24547 1.000 27.84183 24 LEU B CA 1
ATOM 2820 C C . LEU B 1 58 ? 12.25924 -5.54432 34.54031 1.000 24.08420 24 LEU B C 1
ATOM 2821 O O . LEU B 1 58 ? 12.85839 -5.60897 35.61542 1.000 20.54306 24 LEU B O 1
ATOM 2826 N N . SER B 1 59 ? 10.94887 -5.74670 34.44533 1.000 23.31384 25 SER B N 1
ATOM 2827 C CA . SER B 1 59 ? 10.14387 -5.97373 35.63737 1.000 24.81185 25 SER B CA 1
ATOM 2828 C C . SER B 1 59 ? 10.51636 -7.28524 36.31459 1.000 30.82766 25 SER B C 1
ATOM 2829 O O . SER B 1 59 ? 10.60051 -7.35081 37.54780 1.000 23.73153 25 SER B O 1
ATOM 2832 N N . ALA B 1 60 ? 10.75770 -8.33844 35.52293 1.000 24.76171 26 ALA B N 1
ATOM 2833 C CA . ALA B 1 60 ? 11.18394 -9.61218 36.09210 1.000 16.95253 26 ALA B CA 1
ATOM 2834 C C . ALA B 1 60 ? 12.60801 -9.52741 36.63165 1.000 32.56160 26 ALA B C 1
ATOM 2835 O O . ALA B 1 60 ? 12.91330 -10.09060 37.69094 1.000 26.10386 26 ALA B O 1
ATOM 2837 N N . TYR B 1 61 ? 13.49090 -8.81470 35.93041 1.000 21.13498 27 TYR B N 1
ATOM 2838 C CA . TYR B 1 61 ? 14.86310 -8.68767 36.40700 1.000 25.73962 27 TYR B CA 1
ATOM 2839 C C . TYR B 1 61 ? 14.90435 -8.02118 37.77394 1.000 26.08801 27 TYR B C 1
ATOM 2840 O O . TYR B 1 61 ? 15.63033 -8.47256 38.66162 1.000 23.51626 27 TYR B O 1
ATOM 2849 N N . LEU B 1 62 ? 14.10807 -6.96410 37.97488 1.000 33.09693 28 LEU B N 1
ATOM 2850 C CA . LEU B 1 62 ? 14.15356 -6.24019 39.24495 1.000 33.85943 28 LEU B CA 1
ATOM 2851 C C . LEU B 1 62 ? 13.32968 -6.92081 40.32952 1.000 37.75780 28 LEU B C 1
ATOM 2852 O O . LEU B 1 62 ? 13.59750 -6.72096 41.52133 1.000 24.48444 28 LEU B O 1
ATOM 2857 N N . GLY B 1 63 ? 12.32413 -7.70234 39.93631 1.000 37.29979 29 GLY B N 1
ATOM 2858 C CA . GLY B 1 63 ? 11.55053 -8.52410 40.84544 1.000 40.37252 29 GLY B CA 1
ATOM 2859 C C . GLY B 1 63 ? 10.50876 -7.80452 41.66958 1.000 30.84413 29 GLY B C 1
ATOM 2860 O O . GLY B 1 63 ? 9.98210 -8.39378 42.62002 1.000 36.39533 29 GLY B O 1
ATOM 2861 N N . GLY B 1 64 ? 10.18233 -6.56142 41.34340 1.000 24.98610 30 GLY B N 1
ATOM 2862 C CA . GLY B 1 64 ? 9.25364 -5.80430 42.14712 1.000 30.52517 30 GLY B CA 1
ATOM 2863 C C . GLY B 1 64 ? 7.91291 -5.60918 41.47181 1.000 32.72232 30 GLY B C 1
ATOM 2864 O O . GLY B 1 64 ? 7.24271 -6.56650 41.06522 1.000 30.12506 30 GLY B O 1
ATOM 2865 N N . PRO B 1 65 ? 7.49067 -4.35635 41.34805 1.000 19.81077 31 PRO B N 1
ATOM 2866 C CA . PRO B 1 65 ? 6.23265 -4.06451 40.65691 1.000 24.10865 31 PRO B CA 1
ATOM 2867 C C . PRO B 1 65 ? 6.37088 -4.25618 39.15316 1.000 22.16231 31 PRO B C 1
ATOM 2868 O O . PRO B 1 65 ? 7.45085 -4.49860 38.61201 1.000 25.34649 31 PRO B O 1
ATOM 2872 N N . THR B 1 66 ? 5.23528 -4.13638 38.47777 1.000 24.90642 32 THR B N 1
ATOM 2873 C CA . THR B 1 66 ? 5.18072 -4.17450 37.02446 1.000 23.48852 32 THR B CA 1
ATOM 2874 C C . THR B 1 66 ? 5.45137 -2.77230 36.48871 1.000 19.32447 32 THR B C 1
ATOM 2875 O O . THR B 1 66 ? 4.76094 -1.81224 36.85135 1.000 26.63478 32 THR B O 1
ATOM 2879 N N . ILE B 1 67 ? 6.47176 -2.65097 35.64815 1.000 19.84880 33 ILE B N 1
ATOM 2880 C CA . ILE B 1 67 ? 6.87190 -1.36989 35.08158 1.000 21.33304 33 ILE B CA 1
ATOM 2881 C C . ILE B 1 67 ? 6.26735 -1.25337 33.68969 1.000 20.17100 33 ILE B C 1
ATOM 2882 O O . ILE B 1 67 ? 6.51202 -2.10577 32.82654 1.000 21.79362 33 ILE B O 1
ATOM 2887 N N . TYR B 1 68 ? 5.45919 -0.21691 33.48456 1.000 19.06166 34 TYR B N 1
ATOM 2888 C CA . TYR B 1 68 ? 5.01573 0.21773 32.16883 1.000 23.75743 34 TYR B CA 1
ATOM 2889 C C . TYR B 1 68 ? 5.81390 1.45038 31.75823 1.000 19.16335 34 TYR B C 1
ATOM 2890 O O . TYR B 1 68 ? 6.26093 2.22220 32.61231 1.000 18.80388 34 TYR B O 1
ATOM 2899 N N . ILE B 1 69 ? 6.01291 1.62391 30.44616 1.000 14.88309 35 ILE B N 1
ATOM 2900 C CA . ILE B 1 69 ? 6.74250 2.76578 29.90032 1.000 17.27513 35 ILE B CA 1
ATOM 2901 C C . ILE B 1 69 ? 5.82540 3.53398 28.95018 1.000 18.69500 35 ILE B C 1
ATOM 2902 O O . ILE B 1 69 ? 5.26853 2.95382 28.01308 1.000 23.01659 35 ILE B O 1
ATOM 2907 N N . LYS B 1 70 ? 5.66128 4.83279 29.20269 1.000 14.12519 36 LYS B N 1
ATOM 2908 C CA . LYS B 1 70 ? 4.96700 5.73189 28.28453 1.000 10.22195 36 LYS B CA 1
ATOM 2909 C C . LYS B 1 70 ? 6.00436 6.29793 27.32040 1.000 17.84694 36 LYS B C 1
ATOM 2910 O O . LYS B 1 70 ? 6.98837 6.91172 27.75101 1.000 15.20808 36 LYS B O 1
ATOM 2916 N N . ARG B 1 71 ? 5.79588 6.07909 26.02046 1.000 18.31935 37 ARG B N 1
ATOM 2917 C CA . ARG B 1 71 ? 6.85899 6.25721 25.02995 1.000 14.35084 37 ARG B CA 1
ATOM 2918 C C . ARG B 1 71 ? 6.86203 7.67118 24.44466 1.000 13.67097 37 ARG B C 1
ATOM 2919 O O . ARG B 1 71 ? 6.64864 7.89555 23.24640 1.000 16.18519 37 ARG B O 1
ATOM 2927 N N . ASP B 1 72 ? 7.11129 8.64745 25.31034 1.000 16.47389 38 ASP B N 1
ATOM 2928 C CA . ASP B 1 72 ? 7.17646 10.01650 24.82684 1.000 17.32843 38 ASP B CA 1
ATOM 2929 C C . ASP B 1 72 ? 8.51039 10.31504 24.15153 1.000 16.05475 38 ASP B C 1
ATOM 2930 O O . ASP B 1 72 ? 8.73406 11.45096 23.72957 1.000 20.01170 38 ASP B O 1
ATOM 2935 N N . ASP B 1 73 ? 9.38776 9.31488 24.02692 1.000 15.99485 39 ASP B N 1
ATOM 2936 C CA . ASP B 1 73 ? 10.53317 9.38791 23.12969 1.000 18.28921 39 ASP B CA 1
ATOM 2937 C C . ASP B 1 73 ? 10.13815 9.19924 21.67034 1.000 21.42742 39 ASP B C 1
ATOM 2938 O O . ASP B 1 73 ? 10.99417 9.34134 20.78754 1.000 24.15129 39 ASP B O 1
ATOM 2943 N N . ALA B 1 74 ? 8.87710 8.86738 21.39378 1.000 18.72281 40 ALA B N 1
ATOM 2944 C CA . ALA B 1 74 ? 8.42516 8.53959 20.04599 1.000 25.74022 40 ALA B CA 1
ATOM 2945 C C . ALA B 1 74 ? 7.42244 9.56443 19.53779 1.000 22.00458 40 ALA B C 1
ATOM 2946 O O . ALA B 1 74 ? 6.42586 9.21820 18.89732 1.000 23.91556 40 ALA B O 1
ATOM 2948 N N . THR B 1 75 ? 7.66576 10.84219 19.82666 1.000 22.32785 41 THR B N 1
ATOM 2949 C CA . THR B 1 75 ? 6.77394 11.86155 19.29510 1.000 33.08886 41 THR B CA 1
ATOM 2950 C C . THR B 1 75 ? 6.99909 12.08858 17.79762 1.000 24.27608 41 THR B C 1
ATOM 2951 O O . THR B 1 75 ? 6.11221 12.61687 17.12225 1.000 38.10210 41 THR B O 1
ATOM 2955 N N . GLY B 1 76 ? 8.13455 11.66108 17.25248 1.000 20.68039 42 GLY B N 1
ATOM 2956 C CA . GLY B 1 76 ? 8.36552 11.77318 15.82523 1.000 18.81202 42 GLY B CA 1
ATOM 2957 C C . GLY B 1 76 ? 8.87471 13.11503 15.34541 1.000 12.05508 42 GLY B C 1
ATOM 2958 O O . GLY B 1 76 ? 8.93424 13.34202 14.13069 1.000 21.08224 42 GLY B O 1
ATOM 2959 N N . LEU B 1 77 ? 9.25771 14.01013 16.24450 1.000 16.10001 43 LEU B N 1
ATOM 2960 C CA . LEU B 1 77 ? 9.79537 15.31111 15.85686 1.000 18.85493 43 LEU B CA 1
ATOM 2961 C C . LEU B 1 77 ? 11.31102 15.28235 16.07385 1.000 14.13057 43 LEU B C 1
ATOM 2962 O O . LEU B 1 77 ? 11.78278 15.30280 17.21481 1.000 17.52841 43 LEU B O 1
ATOM 2967 N N . ALA B 1 78 ? 12.06264 15.25020 14.96997 1.000 14.31322 44 ALA B N 1
ATOM 2968 C CA . ALA B 1 78 ? 13.53030 15.17527 14.93813 1.000 12.04670 44 ALA B CA 1
ATOM 2969 C C . ALA B 1 78 ? 14.10350 14.26707 16.03432 1.000 13.20001 44 ALA B C 1
ATOM 2970 O O . ALA B 1 78 ? 14.94514 14.67315 16.83367 1.000 13.89607 44 ALA B O 1
ATOM 2972 N N . THR B 1 79 ? 13.66447 12.99968 16.00728 1.000 20.86334 45 THR B N 1
ATOM 2973 C CA . THR B 1 79 ? 13.96128 11.90395 16.94747 1.000 24.13550 45 THR B CA 1
ATOM 2974 C C . THR B 1 79 ? 13.22609 12.05059 18.27471 1.000 20.77527 45 THR B C 1
ATOM 2975 O O . THR B 1 79 ? 13.42911 11.22952 19.18587 1.000 15.32712 45 THR B O 1
ATOM 2979 N N . GLY B 1 80 ? 12.38400 13.05793 18.40720 1.000 16.08476 46 GLY B N 1
ATOM 2980 C CA . GLY B 1 80 ? 11.31258 13.03444 19.37211 1.000 13.59661 46 GLY B CA 1
ATOM 2981 C C . GLY B 1 80 ? 11.70306 13.56254 20.72995 1.000 18.21594 46 GLY B C 1
ATOM 2982 O O . GLY B 1 80 ? 12.80972 14.06900 20.95753 1.000 20.10016 46 GLY B O 1
ATOM 2983 N N . GLY B 1 81 ? 10.76777 13.40333 21.66281 1.000 17.08619 47 GLY B N 1
ATOM 2984 C CA . GLY B 1 81 ? 11.03058 13.78233 23.03847 1.000 18.07330 47 GLY B CA 1
ATOM 2985 C C . GLY B 1 81 ? 9.89608 14.54671 23.68256 1.000 17.08257 47 GLY B C 1
ATOM 2986 O O . GLY B 1 81 ? 8.92117 14.90959 23.01491 1.000 19.87016 47 GLY B O 1
ATOM 2987 N N . ASN B 1 82 ? 10.00419 14.78320 24.98798 1.000 12.20935 48 ASN B N 1
ATOM 2988 C CA . ASN B 1 82 ? 8.94381 15.48686 25.70688 1.000 14.64342 48 ASN B CA 1
ATOM 2989 C C . ASN B 1 82 ? 8.78265 16.93114 25.24198 1.000 17.50149 48 ASN B C 1
ATOM 2990 O O . ASN B 1 82 ? 7.66986 17.46883 25.29170 1.000 15.98217 48 ASN B O 1
ATOM 3019 N N . THR B 1 84 ? 8.53333 18.16341 22.46109 1.000 15.28411 50 THR B N 1
ATOM 3020 C CA . THR B 1 84 ? 7.53109 18.22398 21.36829 1.000 13.53621 50 THR B CA 1
ATOM 3021 C C . THR B 1 84 ? 6.12220 18.57703 21.85416 1.000 14.03623 50 THR B C 1
ATOM 3022 O O . THR B 1 84 ? 5.38284 19.36792 21.20579 1.000 10.65188 50 THR B O 1
ATOM 3026 N N . ARG B 1 85 ? 5.74000 17.99262 22.99575 1.000 12.80298 51 ARG B N 1
ATOM 3027 C CA . ARG B 1 85 ? 4.42979 18.29709 23.55289 1.000 19.15343 51 ARG B CA 1
ATOM 3028 C C . ARG B 1 85 ? 4.32989 19.77353 23.91263 1.000 14.23863 51 ARG B C 1
ATOM 3029 O O . ARG B 1 85 ? 3.32382 20.42504 23.61563 1.000 12.91117 51 ARG B O 1
ATOM 3037 N N . LYS B 1 86 ? 5.36110 20.32867 24.55126 1.000 15.41910 52 LYS B N 1
ATOM 3038 C CA . LYS B 1 86 ? 5.29410 21.75258 24.86981 1.000 15.31961 52 LYS B CA 1
ATOM 3039 C C . LYS B 1 86 ? 5.18482 22.58805 23.59992 1.000 17.31826 52 LYS B C 1
ATOM 3040 O O . LYS B 1 86 ? 4.33412 23.47953 23.50917 1.000 21.65261 52 LYS B O 1
ATOM 3046 N N . LEU B 1 87 ? 6.00361 22.28227 22.58878 1.000 15.50348 53 LEU B N 1
ATOM 3047 C CA . LEU B 1 87 ? 6.06411 23.13673 21.40498 1.000 13.51384 53 LEU B CA 1
ATOM 3048 C C . LEU B 1 87 ? 4.74719 23.14671 20.63883 1.000 12.76247 53 LEU B C 1
ATOM 3049 O O . LEU B 1 87 ? 4.47725 24.10327 19.89560 1.000 18.01912 53 LEU B O 1
ATOM 3054 N N . GLU B 1 88 ? 3.91787 22.11117 20.79122 1.000 12.96799 54 GLU B N 1
ATOM 3055 C CA . GLU B 1 88 ? 2.63686 22.13201 20.08145 1.000 22.12246 54 GLU B CA 1
ATOM 3056 C C . GLU B 1 88 ? 1.78339 23.31924 20.51619 1.000 28.40445 54 GLU B C 1
ATOM 3057 O O . GLU B 1 88 ? 1.03322 23.87897 19.70304 1.000 23.06965 54 GLU B O 1
ATOM 3063 N N . PHE B 1 89 ? 1.91232 23.74294 21.77674 1.000 21.20208 55 PHE B N 1
ATOM 3064 C CA . PHE B 1 89 ? 1.18041 24.89287 22.29511 1.000 18.69420 55 PHE B CA 1
ATOM 3065 C C . PHE B 1 89 ? 1.99418 26.17877 22.21053 1.000 17.94808 55 PHE B C 1
ATOM 3066 O O . PHE B 1 89 ? 1.43553 27.23584 21.90962 1.000 23.33946 55 PHE B O 1
ATOM 3074 N N . LEU B 1 90 ? 3.30591 26.10511 22.46319 1.000 14.30853 56 LEU B N 1
ATOM 3075 C CA . LEU B 1 90 ? 4.16116 27.28335 22.37919 1.000 15.57206 56 LEU B CA 1
ATOM 3076 C C . LEU B 1 90 ? 4.15883 27.87537 20.98397 1.000 16.17814 56 LEU B C 1
ATOM 3077 O O . LEU B 1 90 ? 4.05446 29.09254 20.81882 1.000 19.15271 56 LEU B O 1
ATOM 3082 N N . LEU B 1 91 ? 4.29596 27.03235 19.96188 1.000 18.00739 57 LEU B N 1
ATOM 3083 C CA . LEU B 1 91 ? 4.37567 27.55730 18.61042 1.000 20.21786 57 LEU B CA 1
ATOM 3084 C C . LEU B 1 91 ? 3.00592 27.89005 18.04004 1.000 21.95975 57 LEU B C 1
ATOM 3085 O O . LEU B 1 91 ? 2.93100 28.66132 17.07802 1.000 25.16422 57 LEU B O 1
ATOM 3090 N N . ALA B 1 92 ? 1.92634 27.33041 18.60434 1.000 23.86957 58 ALA B N 1
ATOM 3091 C CA . ALA B 1 92 ? 0.58303 27.76954 18.22914 1.000 21.60079 58 ALA B CA 1
ATOM 3092 C C . ALA B 1 92 ? 0.27970 29.15256 18.78960 1.000 25.63743 58 ALA B C 1
ATOM 3093 O O . ALA B 1 92 ? -0.25024 30.02260 18.07939 1.000 21.37812 58 ALA B O 1
ATOM 3095 N N . ASP B 1 93 ? 0.59829 29.36494 20.06690 1.000 21.79591 59 ASP B N 1
ATOM 3096 C CA . ASP B 1 93 ? 0.47659 30.69110 20.65333 1.000 22.00988 59 ASP B CA 1
ATOM 3097 C C . ASP B 1 93 ? 1.34814 31.68837 19.91269 1.000 23.86541 59 ASP B C 1
ATOM 3098 O O . ASP B 1 93 ? 0.94422 32.83576 19.69006 1.000 21.41556 59 ASP B O 1
ATOM 3103 N N . ALA B 1 94 ? 2.55024 31.26965 19.51638 1.000 22.68959 60 ALA B N 1
ATOM 3104 C CA . ALA B 1 94 ? 3.42805 32.18572 18.80138 1.000 14.96545 60 ALA B CA 1
ATOM 3105 C C . ALA B 1 94 ? 2.84019 32.57321 17.45214 1.000 19.91301 60 ALA B C 1
ATOM 3106 O O . ALA B 1 94 ? 3.04569 33.69806 16.98715 1.000 18.73488 60 ALA B O 1
ATOM 3108 N N . GLN B 1 95 ? 2.11001 31.65899 16.81027 1.000 21.25858 61 GLN B N 1
ATOM 3109 C CA . GLN B 1 95 ? 1.52790 31.96539 15.50546 1.000 21.29222 61 GLN B CA 1
ATOM 3110 C C . GLN B 1 95 ? 0.36781 32.94356 15.64471 1.000 23.91768 61 GLN B C 1
ATOM 3111 O O . GLN B 1 95 ? 0.25059 33.89557 14.86157 1.000 21.93569 61 GLN B O 1
ATOM 3117 N N . GLN B 1 96 ? -0.48777 32.73505 16.64756 1.000 27.89729 62 GLN B N 1
ATOM 3118 C CA . GLN B 1 96 ? -1.57144 33.67647 16.91654 1.000 30.22643 62 GLN B CA 1
ATOM 3119 C C . GLN B 1 96 ? -1.04918 35.07098 17.23898 1.000 32.85717 62 GLN B C 1
ATOM 3120 O O . GLN B 1 96 ? -1.73750 36.06643 16.97305 1.000 20.34758 62 GLN B O 1
ATOM 3126 N N . GLN B 1 97 ? 0.15475 35.17589 17.80391 1.000 19.34083 63 GLN B N 1
ATOM 3127 C CA . GLN B 1 97 ? 0.72242 36.49614 18.04124 1.000 23.56125 63 GLN B CA 1
ATOM 3128 C C . GLN B 1 97 ? 1.43860 37.07006 16.82104 1.000 21.25723 63 GLN B C 1
ATOM 3129 O O . GLN B 1 97 ? 1.98354 38.17479 16.91575 1.000 31.59580 63 GLN B O 1
ATOM 3135 N N . GLY B 1 98 ? 1.45116 36.36379 15.69017 1.000 20.58390 64 GLY B N 1
ATOM 3136 C CA . GLY B 1 98 ? 2.11389 36.86086 14.49118 1.000 17.84640 64 GLY B CA 1
ATOM 3137 C C . GLY B 1 98 ? 3.62771 36.84692 14.53376 1.000 25.54425 64 GLY B C 1
ATOM 3138 O O . GLY B 1 98 ? 4.26205 37.66005 13.86154 1.000 24.64071 64 GLY B O 1
ATOM 3139 N N . ALA B 1 99 ? 4.23302 35.93103 15.29082 1.000 20.07227 65 ALA B N 1
ATOM 3140 C CA . ALA B 1 99 ? 5.68497 35.93716 15.41514 1.000 24.78485 65 ALA B CA 1
ATOM 3141 C C . ALA B 1 99 ? 6.33945 35.61700 14.07515 1.000 19.46474 65 ALA B C 1
ATOM 3142 O O . ALA B 1 99 ? 5.80429 34.85555 13.26708 1.000 14.94662 65 ALA B O 1
ATOM 3144 N N . ASP B 1 100 ? 7.49997 36.22594 13.83297 1.000 18.09184 66 ASP B N 1
ATOM 3145 C CA . ASP B 1 100 ? 8.25068 35.96492 12.61459 1.000 26.74167 66 ASP B CA 1
ATOM 3146 C C . ASP B 1 100 ? 9.65714 35.42940 12.86475 1.000 23.84375 66 ASP B C 1
ATOM 3147 O O . ASP B 1 100 ? 10.42539 35.30127 11.90812 1.000 29.66328 66 ASP B O 1
ATOM 3152 N N . VAL B 1 101 ? 10.01864 35.12846 14.11256 1.000 25.28785 67 VAL B N 1
ATOM 3153 C CA . VAL B 1 101 ? 11.29867 34.49000 14.43625 1.000 32.26495 67 VAL B CA 1
ATOM 3154 C C . VAL B 1 101 ? 11.21259 33.95113 15.86109 1.000 22.00654 67 VAL B C 1
ATOM 3155 O O . VAL B 1 101 ? 10.63357 34.58642 16.74066 1.000 17.60814 67 VAL B O 1
ATOM 3159 N N . ILE B 1 102 ? 11.78673 32.77095 16.09048 1.000 15.87615 68 ILE B N 1
ATOM 3160 C CA . ILE B 1 102 ? 11.78560 32.14393 17.41015 1.000 12.48567 68 ILE B CA 1
ATOM 3161 C C . ILE B 1 102 ? 13.15885 32.33680 18.05598 1.000 17.75695 68 ILE B C 1
ATOM 3162 O O . ILE B 1 102 ? 14.18483 32.36109 17.36570 1.000 13.56411 68 ILE B O 1
ATOM 3167 N N . ILE B 1 103 ? 13.16702 32.57307 19.36791 1.000 11.30778 69 ILE B N 1
ATOM 3168 C CA . ILE B 1 103 ? 14.38527 32.66099 20.17097 1.000 16.36513 69 ILE B CA 1
ATOM 3169 C C . ILE B 1 103 ? 14.26633 31.66668 21.31468 1.000 9.50653 69 ILE B C 1
ATOM 3170 O O . ILE B 1 103 ? 13.23392 31.61730 21.99621 1.000 19.08242 69 ILE B O 1
ATOM 3175 N N . THR B 1 104 ? 15.32492 30.89993 21.55716 1.000 11.26030 70 THR B N 1
ATOM 3176 C CA . THR B 1 104 ? 15.30759 30.01645 22.71575 1.000 12.43517 70 THR B CA 1
ATOM 3177 C C . THR B 1 104 ? 16.74090 29.76432 23.16405 1.000 17.04893 70 THR B C 1
ATOM 3178 O O . THR B 1 104 ? 17.70137 30.28898 22.59368 1.000 16.77670 70 THR B O 1
ATOM 3182 N N . GLN B 1 105 ? 16.88317 28.96943 24.21390 1.000 17.05800 71 GLN B N 1
ATOM 3183 C CA . GLN B 1 105 ? 18.19206 28.74965 24.78246 1.000 17.11270 71 GLN B CA 1
ATOM 3184 C C . GLN B 1 105 ? 18.21010 27.39688 25.47200 1.000 13.31288 71 GLN B C 1
ATOM 3185 O O . GLN B 1 105 ? 17.16576 26.82414 25.80002 1.000 14.83636 71 GLN B O 1
ATOM 3191 N N . GLY B 1 106 ? 19.41430 26.87711 25.63675 1.000 12.97484 72 GLY B N 1
ATOM 3192 C CA . GLY B 1 106 ? 19.62001 25.66643 26.39875 1.000 19.03377 72 GLY B CA 1
ATOM 3193 C C . GLY B 1 106 ? 21.10245 25.40293 26.50615 1.000 19.13013 72 GLY B C 1
ATOM 3194 O O . GLY B 1 106 ? 21.92999 26.10803 25.91513 1.000 16.77257 72 GLY B O 1
ATOM 3195 N N . ALA B 1 107 ? 21.42491 24.36447 27.27284 1.000 16.02432 73 ALA B N 1
ATOM 3196 C CA . ALA B 1 107 ? 22.78823 23.86995 27.33932 1.000 14.90822 73 ALA B CA 1
ATOM 3197 C C . ALA B 1 107 ? 23.22170 23.31761 25.97718 1.000 16.89139 73 ALA B C 1
ATOM 3198 O O . ALA B 1 107 ? 22.39477 23.06330 25.08867 1.000 16.00613 73 ALA B O 1
ATOM 3200 N N . THR B 1 108 ? 24.54238 23.12581 25.82852 1.000 15.34483 74 THR B N 1
ATOM 3201 C CA . THR B 1 108 ? 25.13841 22.65364 24.57454 1.000 17.08002 74 THR B CA 1
ATOM 3202 C C . THR B 1 108 ? 24.35930 21.49420 23.94091 1.000 13.91413 74 THR B C 1
ATOM 3203 O O . THR B 1 108 ? 24.02258 21.53592 22.75246 1.000 16.07181 74 THR B O 1
ATOM 3207 N N . GLN B 1 109 ? 24.09569 20.43568 24.70643 1.000 15.41184 75 GLN B N 1
ATOM 3208 C CA . GLN B 1 109 ? 23.42302 19.24443 24.19333 1.000 15.62864 75 GLN B CA 1
ATOM 3209 C C . GLN B 1 109 ? 21.91452 19.26544 24.44799 1.000 16.43406 75 GLN B C 1
ATOM 3210 O O . GLN B 1 109 ? 21.27290 18.20499 24.52487 1.000 14.29516 75 GLN B O 1
ATOM 3216 N N . SER B 1 110 ? 21.32453 20.46185 24.53950 1.000 14.12865 76 SER B N 1
ATOM 3217 C CA . SER B 1 110 ? 19.89333 20.59687 24.79872 1.000 7.39314 76 SER B CA 1
ATOM 3218 C C . SER B 1 110 ? 19.04212 19.86782 23.75874 1.000 11.21987 76 SER B C 1
ATOM 3219 O O . SER B 1 110 ? 19.17861 20.09425 22.55418 1.000 14.09223 76 SER B O 1
ATOM 3222 N N . ASN B 1 111 ? 18.15886 18.99177 24.24061 1.000 13.05570 77 ASN B N 1
ATOM 3223 C CA . ASN B 1 111 ? 17.11986 18.40941 23.39634 1.000 11.37280 77 ASN B CA 1
ATOM 3224 C C . ASN B 1 111 ? 16.05569 19.43317 23.02048 1.000 10.09675 77 ASN B C 1
ATOM 3225 O O . ASN B 1 111 ? 15.47539 19.34600 21.92927 1.000 13.98904 77 ASN B O 1
ATOM 3230 N N . HIS B 1 112 ? 15.76727 20.38295 23.91528 1.000 12.65354 78 HIS B N 1
ATOM 3231 C CA . HIS B 1 112 ? 14.75842 21.41201 23.63758 1.000 16.17249 78 HIS B CA 1
ATOM 3232 C C . HIS B 1 112 ? 15.15955 22.29416 22.45818 1.000 15.82435 78 HIS B C 1
ATOM 3233 O O . HIS B 1 112 ? 14.31593 22.64227 21.61863 1.000 19.42702 78 HIS B O 1
ATOM 3240 N N . VAL B 1 113 ? 16.44486 22.64662 22.36407 1.000 12.63167 79 VAL B N 1
ATOM 3241 C CA . VAL B 1 113 ? 16.93027 23.46014 21.25235 1.000 8.26340 79 VAL B CA 1
ATOM 3242 C C . VAL B 1 113 ? 16.73884 22.72863 19.92917 1.000 14.48244 79 VAL B C 1
ATOM 3243 O O . VAL B 1 113 ? 16.28270 23.31309 18.92940 1.000 12.06925 79 VAL B O 1
ATOM 3247 N N . ARG B 1 114 ? 17.08563 21.44293 19.89894 1.000 12.71923 80 ARG B N 1
ATOM 3248 C CA . ARG B 1 114 ? 16.96216 20.66472 18.66936 1.000 15.01463 80 ARG B CA 1
ATOM 3249 C C . ARG B 1 114 ? 15.50905 20.59200 18.21894 1.000 12.70576 80 ARG B C 1
ATOM 3250 O O . ARG B 1 114 ? 15.20331 20.86598 17.05522 1.000 15.72193 80 ARG B O 1
ATOM 3258 N N . GLN B 1 115 ? 14.59199 20.28862 19.14248 1.000 14.64442 81 GLN B N 1
ATOM 3259 C CA . GLN B 1 115 ? 13.18722 20.14697 18.76655 1.000 18.03417 81 GLN B CA 1
ATOM 3260 C C . GLN B 1 115 ? 12.54450 21.48497 18.41824 1.000 12.34964 81 GLN B C 1
ATOM 3261 O O . GLN B 1 115 ? 11.61311 21.51557 17.60907 1.000 10.28967 81 GLN B O 1
ATOM 3267 N N . THR B 1 116 ? 13.01763 22.58545 19.02286 1.000 8.26847 82 THR B N 1
ATOM 3268 C CA . THR B 1 116 ? 12.47700 23.91090 18.71012 1.000 9.86045 82 THR B CA 1
ATOM 3269 C C . THR B 1 116 ? 12.85935 24.34816 17.30647 1.000 12.20321 82 THR B C 1
ATOM 3270 O O . THR B 1 116 ? 12.03987 24.93280 16.59099 1.000 11.11091 82 THR B O 1
ATOM 3274 N N . ILE B 1 117 ? 14.12109 24.13807 16.92491 1.000 13.90800 83 ILE B N 1
ATOM 3275 C CA . ILE B 1 117 ? 14.55352 24.44565 15.56425 1.000 14.77351 83 ILE B CA 1
ATOM 3276 C C . ILE B 1 117 ? 13.71430 23.65544 14.56375 1.000 12.45964 83 ILE B C 1
ATOM 3277 O O . ILE B 1 117 ? 13.23833 24.19440 13.54526 1.000 11.71061 83 ILE B O 1
ATOM 3282 N N . ALA B 1 118 ? 13.52466 22.35456 14.83856 1.000 9.91651 84 ALA B N 1
ATOM 3283 C CA . ALA B 1 118 ? 12.79693 21.48885 13.90891 1.000 13.07968 84 ALA B CA 1
ATOM 3284 C C . ALA B 1 118 ? 11.33604 21.90291 13.78020 1.000 19.18946 84 ALA B C 1
ATOM 3285 O O . ALA B 1 118 ? 10.80271 21.97584 12.66644 1.000 13.18388 84 ALA B O 1
ATOM 3287 N N . ALA B 1 119 ? 10.67182 22.15353 14.91321 1.000 15.89392 85 ALA B N 1
ATOM 3288 C CA . ALA B 1 119 ? 9.27405 22.58408 14.92059 1.000 12.99724 85 ALA B CA 1
ATOM 3289 C C . ALA B 1 119 ? 9.08769 23.92551 14.22916 1.000 14.36381 85 ALA B C 1
ATOM 3290 O O . ALA B 1 119 ? 8.14452 24.10305 13.44517 1.000 17.57387 85 ALA B O 1
ATOM 3292 N N . ALA B 1 120 ? 9.95512 24.89249 14.53133 1.000 14.58414 86 ALA B N 1
ATOM 3293 C CA . ALA B 1 120 ? 9.88510 26.17367 13.84594 1.000 23.95021 86 ALA B CA 1
ATOM 3294 C C . ALA B 1 120 ? 10.12097 26.02240 12.34403 1.000 16.74656 86 ALA B C 1
ATOM 3295 O O . ALA B 1 120 ? 9.50237 26.72621 11.53519 1.000 17.38058 86 ALA B O 1
ATOM 3297 N N . ALA B 1 121 ? 11.03562 25.14177 11.95233 1.000 9.73738 87 ALA B N 1
ATOM 3298 C CA . ALA B 1 121 ? 11.29484 24.94523 10.53031 1.000 6.69820 87 ALA B CA 1
ATOM 3299 C C . ALA B 1 121 ? 10.02625 24.52440 9.79260 1.000 19.93227 87 ALA B C 1
ATOM 3300 O O . ALA B 1 121 ? 9.82799 24.90080 8.62648 1.000 17.93973 87 ALA B O 1
ATOM 3302 N N . LYS B 1 122 ? 9.15318 23.76514 10.46347 1.000 21.68869 88 LYS B N 1
ATOM 3303 C CA . LYS B 1 122 ? 7.89489 23.32766 9.85816 1.000 17.94299 88 LYS B CA 1
ATOM 3304 C C . LYS B 1 122 ? 6.97828 24.49558 9.54913 1.000 21.80374 88 LYS B C 1
ATOM 3305 O O . LYS B 1 122 ? 6.18151 24.42145 8.61425 1.000 22.55343 88 LYS B O 1
ATOM 3311 N N . LEU B 1 123 ? 7.04082 25.55994 10.35179 1.000 24.65361 89 LEU B N 1
ATOM 3312 C CA . LEU B 1 123 ? 6.27337 26.77407 10.12976 1.000 22.98960 89 LEU B CA 1
ATOM 3313 C C . LEU B 1 123 ? 6.96596 27.74874 9.19693 1.000 24.02078 89 LEU B C 1
ATOM 3314 O O . LEU B 1 123 ? 6.47198 28.86521 9.01644 1.000 23.99360 89 LEU B O 1
ATOM 3319 N N . GLY B 1 124 ? 8.10648 27.37255 8.62796 1.000 19.49652 90 GLY B N 1
ATOM 3320 C CA . GLY B 1 124 ? 8.90141 28.31682 7.87445 1.000 18.77640 90 GLY B CA 1
ATOM 3321 C C . GLY B 1 124 ? 9.45470 29.45160 8.70527 1.000 28.50843 90 GLY B C 1
ATOM 3322 O O . GLY B 1 124 ? 9.59141 30.56789 8.19803 1.000 27.73701 90 GLY B O 1
ATOM 3323 N N . LEU B 1 125 ? 9.76333 29.20201 9.97632 1.000 22.36717 91 LEU B N 1
ATOM 3324 C CA . LEU B 1 125 ? 10.37574 30.18786 10.85558 1.000 19.54118 91 LEU B CA 1
ATOM 3325 C C . LEU B 1 125 ? 11.80880 29.78027 11.17287 1.000 25.07117 91 LEU B C 1
ATOM 3326 O O . LEU B 1 125 ? 12.12536 28.58627 11.27493 1.000 19.06583 91 LEU B O 1
ATOM 3331 N N . LYS B 1 126 ? 12.67480 30.77322 11.30908 1.000 20.48820 92 LYS B N 1
ATOM 3332 C CA . LYS B 1 126 ? 14.02539 30.54206 11.79178 1.000 17.04386 92 LYS B CA 1
ATOM 3333 C C . LYS B 1 126 ? 14.05285 30.65677 13.30676 1.000 23.65244 92 LYS B C 1
ATOM 3334 O O . LYS B 1 126 ? 13.17012 31.26420 13.92878 1.000 15.57809 92 LYS B O 1
ATOM 3340 N N . THR B 1 127 ? 15.08082 30.04033 13.89435 1.000 29.57841 93 THR B N 1
ATOM 3341 C CA . THR B 1 127 ? 15.27990 29.97967 15.33119 1.000 22.20668 93 THR B CA 1
ATOM 3342 C C . THR B 1 127 ? 16.63807 30.58393 15.64090 1.000 23.22923 93 THR B C 1
ATOM 3343 O O . THR B 1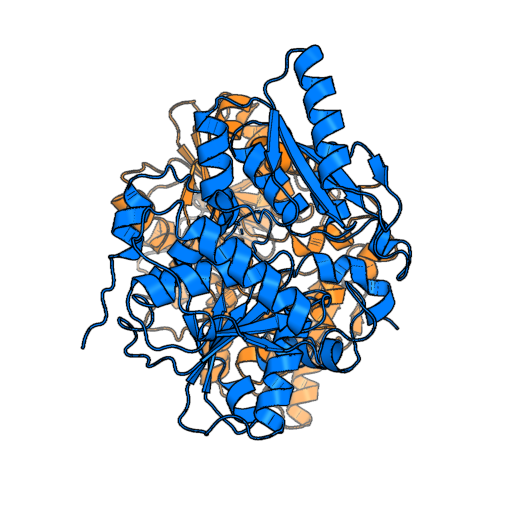 127 ? 17.62905 30.25945 14.97770 1.000 21.17927 93 THR B O 1
ATOM 3347 N N . LYS B 1 128 ? 16.66925 31.47501 16.62333 1.000 13.07137 94 LYS B N 1
ATOM 3348 C CA . LYS B 1 128 ? 17.89725 32.08983 17.10037 1.000 19.66858 94 LYS B CA 1
ATOM 3349 C C . LYS B 1 128 ? 18.15232 31.50910 18.48410 1.000 14.23477 94 LYS B C 1
ATOM 3350 O O . LYS B 1 128 ? 17.26379 31.52464 19.34120 1.000 21.01561 94 LYS B O 1
ATOM 3356 N N . VAL B 1 129 ? 19.32596 30.93329 18.66811 1.000 13.95846 95 VAL B N 1
ATOM 3357 C CA . VAL B 1 129 ? 19.61058 30.07744 19.81100 1.000 18.08355 95 VAL B CA 1
ATOM 3358 C C . VAL B 1 129 ? 20.79632 30.64625 20.56467 1.000 15.83694 95 VAL B C 1
ATOM 3359 O O . VAL B 1 129 ? 21.79952 31.04953 19.96514 1.000 17.39173 95 VAL B O 1
ATOM 3363 N N . LEU B 1 130 ? 20.67027 30.68631 21.87804 1.000 11.55586 96 LEU B N 1
ATOM 3364 C CA . LEU B 1 130 ? 21.80496 30.92131 22.75610 1.000 19.75404 96 LEU B CA 1
ATOM 3365 C C . LEU B 1 130 ? 22.09546 29.63042 23.50816 1.000 11.45517 96 LEU B C 1
ATOM 3366 O O . LEU B 1 130 ? 21.19538 29.05371 24.12213 1.000 20.53385 96 LEU B O 1
ATOM 3371 N N . LEU B 1 131 ? 23.34185 29.18623 23.46729 1.000 13.54779 97 LEU B N 1
ATOM 3372 C CA . LEU B 1 131 ? 23.77017 27.98484 24.17064 1.000 16.33211 97 LEU B CA 1
ATOM 3373 C C . LEU B 1 131 ? 24.56131 28.34251 25.42032 1.000 29.56847 97 LEU B C 1
ATOM 3374 O O . LEU B 1 131 ? 25.38471 29.26613 25.40488 1.000 27.91210 97 LEU B O 1
ATOM 3379 N N . GLU B 1 132 ? 24.30905 27.59924 26.49559 1.000 19.66357 98 GLU B N 1
ATOM 3380 C CA . GLU B 1 132 ? 25.03731 27.73988 27.74733 1.000 22.58542 98 GLU B CA 1
ATOM 3381 C C . GLU B 1 132 ? 26.02506 26.58646 27.90170 1.000 16.56112 98 GLU B C 1
ATOM 3382 O O . GLU B 1 132 ? 25.64498 25.41499 27.79489 1.000 17.60761 98 GLU B O 1
ATOM 3388 N N . LYS B 1 133 ? 27.28694 26.92273 28.17335 1.000 17.87846 99 LYS B N 1
ATOM 3389 C CA . LYS B 1 133 ? 28.34554 25.93243 28.38199 1.000 20.26998 99 LYS B CA 1
ATOM 3390 C C . LYS B 1 133 ? 28.32156 25.42770 29.82630 1.000 21.70318 99 LYS B C 1
ATOM 3391 O O . LYS B 1 133 ? 29.22555 25.67079 30.62634 1.000 29.97994 99 LYS B O 1
ATOM 3397 N N . ARG B 1 134 ? 27.24661 24.70261 30.15088 1.000 23.95381 100 ARG B N 1
ATOM 3398 C CA . ARG B 1 134 ? 27.12920 24.08903 31.46982 1.000 19.62029 100 ARG B CA 1
ATOM 3399 C C . ARG B 1 134 ? 28.21146 23.03934 31.69389 1.000 26.82537 100 ARG B C 1
ATOM 3400 O O . ARG B 1 134 ? 28.87932 23.03249 32.73590 1.000 28.26812 100 ARG B O 1
ATOM 3408 N N . VAL B 1 135 ? 28.38562 22.12977 30.73730 1.000 21.90902 101 VAL B N 1
ATOM 3409 C CA . VAL B 1 135 ? 29.30867 21.00828 30.85730 1.000 21.59754 101 VAL B CA 1
ATOM 3410 C C . VAL B 1 135 ? 30.42555 21.20102 29.84424 1.000 21.82544 101 VAL B C 1
ATOM 3411 O O . VAL B 1 135 ? 30.16908 21.47901 28.66451 1.000 21.99532 101 VAL B O 1
ATOM 3415 N N . GLU B 1 136 ? 31.66854 21.06435 30.30069 1.000 31.59313 102 GLU B N 1
ATOM 3416 C CA . GLU B 1 136 ? 32.81358 21.21969 29.41354 1.000 30.38019 102 GLU B CA 1
ATOM 3417 C C . GLU B 1 136 ? 33.71710 19.99361 29.44147 1.000 34.48318 102 GLU B C 1
ATOM 3418 O O . GLU B 1 136 ? 34.87410 20.05767 29.01209 1.000 32.81516 102 GLU B O 1
ATOM 3424 N N . ASP B 1 137 ? 33.20217 18.87184 29.92765 1.000 34.67856 103 ASP B N 1
ATOM 3425 C CA . ASP B 1 137 ? 33.88693 17.59942 29.80364 1.000 29.41006 103 ASP B CA 1
ATOM 3426 C C . ASP B 1 137 ? 33.38075 16.86483 28.55950 1.000 17.47522 103 ASP B C 1
ATOM 3427 O O . ASP B 1 137 ? 32.54106 17.36731 27.80390 1.000 23.17290 103 ASP B O 1
ATOM 3432 N N . TYR B 1 138 ? 33.92171 15.66695 28.34360 1.000 15.52284 104 TYR B N 1
ATOM 3433 C CA . TYR B 1 138 ? 33.53645 14.69984 27.32346 1.000 18.32256 104 TYR B CA 1
ATOM 3434 C C . TYR B 1 138 ? 33.97890 15.09649 25.92116 1.000 14.67094 104 TYR B C 1
ATOM 3435 O O . TYR B 1 138 ? 33.52519 14.49547 24.93775 1.000 20.01492 104 TYR B O 1
ATOM 3444 N N . GLY B 1 139 ? 34.85950 16.08548 25.79642 1.000 20.08719 105 GLY B N 1
ATOM 3445 C CA . GLY B 1 139 ? 35.63136 16.26157 24.58171 1.000 25.22188 105 GLY B CA 1
ATOM 3446 C C . GLY B 1 139 ? 34.84537 16.76710 23.38195 1.000 19.35979 105 GLY B C 1
ATOM 3447 O O . GLY B 1 139 ? 33.81557 17.43871 23.49924 1.000 14.49419 105 GLY B O 1
ATOM 3448 N N . GLU B 1 140 ? 35.35291 16.41073 22.20090 1.000 23.97991 106 GLU B N 1
ATOM 3449 C CA . GLU B 1 140 ? 34.86845 16.98392 20.95044 1.000 24.11414 106 GLU B CA 1
ATOM 3450 C C . GLU B 1 140 ? 33.48460 16.46866 20.56822 1.000 17.58493 106 GLU B C 1
ATOM 3451 O O . GLU B 1 140 ? 32.69948 17.20815 19.96118 1.000 14.71252 106 GLU B O 1
ATOM 3457 N N . ASP B 1 141 ? 33.17026 15.21732 20.89267 1.000 18.77875 107 ASP B N 1
ATOM 3458 C CA . ASP B 1 141 ? 31.82420 14.71762 20.61074 1.000 17.49192 107 ASP B CA 1
ATOM 3459 C C . ASP B 1 141 ? 30.77284 15.53116 21.35135 1.000 17.81358 107 ASP B C 1
ATOM 3460 O O . ASP B 1 141 ? 29.72934 15.87847 20.78039 1.000 17.44015 107 ASP B O 1
ATOM 3465 N N . TYR B 1 142 ? 31.02757 15.84530 22.62506 1.000 13.49650 108 TYR B N 1
ATOM 3466 C CA . TYR B 1 142 ? 30.06782 16.63902 23.38511 1.000 22.14466 108 TYR B CA 1
ATOM 3467 C C . TYR B 1 142 ? 29.86582 18.00932 22.73324 1.000 16.84108 108 TYR B C 1
ATOM 3468 O O . TYR B 1 142 ? 28.73230 18.49232 22.61021 1.000 15.04173 108 TYR B O 1
ATOM 3477 N N . GLN B 1 143 ? 30.95097 18.62390 22.26845 1.000 18.03728 109 GLN B N 1
ATOM 3478 C CA . GLN B 1 143 ? 30.89091 19.94433 21.65456 1.000 16.65229 109 GLN B CA 1
ATOM 3479 C C . GLN B 1 143 ? 30.26529 19.93111 20.26308 1.000 14.61148 109 GLN B C 1
ATOM 3480 O O . GLN B 1 143 ? 29.59763 20.90456 19.89479 1.000 16.44262 109 GLN B O 1
ATOM 3486 N N . ARG B 1 144 ? 30.48453 18.86497 19.47111 1.000 19.58434 110 ARG B N 1
ATOM 3487 C CA . ARG B 1 144 ? 30.19181 18.89973 18.04268 1.000 16.64329 110 ARG B CA 1
ATOM 3488 C C . ARG B 1 144 ? 29.21881 17.83493 17.54405 1.000 19.22425 110 ARG B C 1
ATOM 3489 O O . ARG B 1 144 ? 28.67055 18.00941 16.44993 1.000 15.06209 110 ARG B O 1
ATOM 3497 N N . SER B 1 145 ? 29.00335 16.74717 18.28619 1.000 15.78946 111 SER B N 1
ATOM 3498 C CA . SER B 1 145 ? 28.10976 15.66300 17.89158 1.000 12.51861 111 SER B CA 1
ATOM 3499 C C . SER B 1 145 ? 26.75777 15.81236 18.60393 1.000 11.74745 111 SER B C 1
ATOM 3500 O O . SER B 1 145 ? 26.40670 16.90049 19.07580 1.000 13.99056 111 SER B O 1
ATOM 3503 N N . GLY B 1 146 ? 25.98763 14.73121 18.66711 1.000 9.34845 112 GLY B N 1
ATOM 3504 C CA . GLY B 1 146 ? 24.73442 14.76229 19.41465 1.000 9.02368 112 GLY B CA 1
ATOM 3505 C C . GLY B 1 146 ? 23.78948 15.83265 18.89140 1.000 7.64398 112 GLY B C 1
ATOM 3506 O O . GLY B 1 146 ? 23.67371 16.06144 17.68755 1.000 13.51989 112 GLY B O 1
ATOM 3507 N N . ASN B 1 147 ? 23.13325 16.52569 19.82739 1.000 10.62582 113 ASN B N 1
ATOM 3508 C CA . ASN B 1 147 ? 22.17455 17.56481 19.47553 1.000 13.18735 113 ASN B CA 1
ATOM 3509 C C . ASN B 1 147 ? 22.80310 18.72048 18.68771 1.000 11.86267 113 ASN B C 1
ATOM 3510 O O . ASN B 1 147 ? 22.10813 19.36811 17.89357 1.000 16.19340 113 ASN B O 1
ATOM 3515 N N . VAL B 1 148 ? 24.10073 18.99701 18.87563 1.000 15.42920 114 VAL B N 1
ATOM 3516 C CA . VAL B 1 148 ? 24.76651 20.05191 18.10308 1.000 16.13557 114 VAL B CA 1
ATOM 3517 C C . VAL B 1 148 ? 24.79740 19.71493 16.61588 1.000 17.78633 114 VAL B C 1
ATOM 3518 O O . VAL B 1 148 ? 24.57832 20.58793 15.76611 1.000 15.78414 114 VAL B O 1
ATOM 3522 N N . LEU B 1 149 ? 25.10123 18.46246 16.26960 1.000 16.01411 115 LEU B N 1
ATOM 3523 C CA . LEU B 1 149 ? 25.13426 18.09388 14.85941 1.000 13.10776 115 LEU B CA 1
ATOM 3524 C C . LEU B 1 149 ? 23.75446 18.27729 14.23946 1.000 16.07704 115 LEU B C 1
ATOM 3525 O O . LEU B 1 149 ? 23.61712 18.85516 13.15397 1.000 18.26488 115 LEU B O 1
ATOM 3530 N N . LEU B 1 150 ? 22.72326 17.82533 14.94873 1.000 11.10944 116 LEU B N 1
ATOM 3531 C CA . LEU B 1 150 ? 21.33558 18.00884 14.54834 1.000 13.67602 116 LEU B CA 1
ATOM 3532 C C . LEU B 1 150 ? 20.96071 19.48419 14.45255 1.000 9.93048 116 LEU B C 1
ATOM 3533 O O . LEU B 1 150 ? 20.35908 19.90220 13.45373 1.000 14.10409 116 LEU B O 1
ATOM 3538 N N . ASP B 1 151 ? 21.26448 20.27929 15.49756 1.000 11.48339 117 ASP B N 1
ATOM 3539 C CA . ASP B 1 151 ? 21.01398 21.72469 15.44928 1.000 15.93269 117 ASP B CA 1
ATOM 3540 C C . ASP B 1 151 ? 21.56628 22.35190 14.17551 1.000 15.85578 117 ASP B C 1
ATOM 3541 O O . ASP B 1 151 ? 20.91246 23.19506 13.55292 1.000 8.57158 117 ASP B O 1
ATOM 3546 N N . ASN B 1 152 ? 22.79231 21.99221 13.79893 1.000 12.61982 118 ASN B N 1
ATOM 3547 C CA . ASN B 1 152 ? 23.36466 22.56067 12.58238 1.000 15.70083 118 ASN B CA 1
ATOM 3548 C C . ASN B 1 152 ? 22.64336 22.06818 11.33390 1.000 13.97330 118 ASN B C 1
ATOM 3549 O O . ASN B 1 152 ? 22.35035 22.86189 10.43424 1.000 15.55368 118 ASN B O 1
ATOM 3554 N N A LEU B 1 153 ? 22.35761 20.76776 11.25625 0.581 17.53312 119 LEU B N 1
ATOM 3555 N N B LEU B 1 153 ? 22.36117 20.76510 11.24836 0.419 17.54172 119 LEU B N 1
ATOM 3556 C CA A LEU B 1 153 ? 21.69141 20.24516 10.07037 0.581 15.05387 119 LEU B CA 1
ATOM 3557 C CA B LEU B 1 153 ? 21.68360 20.24776 10.06323 0.419 15.04823 119 LEU B CA 1
ATOM 3558 C C A LEU B 1 153 ? 20.30888 20.86101 9.90487 0.581 10.25903 119 LEU B C 1
ATOM 3559 C C B LEU B 1 153 ? 20.30538 20.87055 9.90328 0.419 10.52196 119 LEU B C 1
ATOM 3560 O O A LEU B 1 153 ? 19.89739 21.17996 8.78439 0.581 16.66218 119 LEU B O 1
ATOM 3561 O O B LEU B 1 153 ? 19.88835 21.19030 8.78464 0.419 16.64460 119 LEU B O 1
ATOM 3570 N N . LEU B 1 154 ? 19.59103 21.06742 11.01354 1.000 11.92639 120 LEU B N 1
ATOM 3571 C CA . LEU B 1 154 ? 18.25941 21.66284 10.97121 1.000 12.26314 120 LEU B CA 1
ATOM 3572 C C . LEU B 1 154 ? 18.29122 23.17115 10.75664 1.000 17.14586 120 LEU B C 1
ATOM 3573 O O . LEU B 1 154 ? 17.22687 23.78073 10.57402 1.000 13.50187 120 LEU B O 1
ATOM 3578 N N . GLY B 1 155 ? 19.47202 23.78415 10.74397 1.000 12.15632 121 GLY B N 1
ATOM 3579 C CA . GLY B 1 155 ? 19.57253 25.17165 10.33523 1.000 18.49558 121 GLY B CA 1
ATOM 3580 C C . GLY B 1 155 ? 19.50312 26.16772 11.46290 1.000 21.51821 121 GLY B C 1
ATOM 3581 O O . GLY B 1 155 ? 19.20911 27.34222 11.21505 1.000 24.04968 121 GLY B O 1
ATOM 3582 N N . GLY B 1 156 ? 19.77933 25.74723 12.69380 1.000 13.42020 122 GLY B N 1
ATOM 3583 C CA . GLY B 1 156 ? 19.71631 26.66980 13.80874 1.000 25.43616 122 GLY B CA 1
ATOM 3584 C C . GLY B 1 156 ? 20.77050 27.75463 13.70412 1.000 25.32505 122 GLY B C 1
ATOM 3585 O O . GLY B 1 156 ? 21.86897 27.54819 13.19372 1.000 22.50584 122 GLY B O 1
ATOM 3586 N N . ASP B 1 157 ? 20.41838 28.94221 14.18109 1.000 18.16199 123 ASP B N 1
ATOM 3587 C CA . ASP B 1 157 ? 21.33629 30.07745 14.17498 1.000 27.75827 123 ASP B CA 1
ATOM 3588 C C . ASP B 1 157 ? 21.80008 30.23516 15.61658 1.000 28.04577 123 ASP B C 1
ATOM 3589 O O . ASP B 1 157 ? 21.10779 30.82318 16.45239 1.000 23.62505 123 ASP B O 1
ATOM 3594 N N . ILE B 1 158 ? 22.94854 29.63687 15.92381 1.000 22.75126 124 ILE B N 1
ATOM 3595 C CA . ILE B 1 158 ? 23.50762 29.72053 17.26724 1.000 22.88241 124 ILE B CA 1
ATOM 3596 C C . ILE B 1 158 ? 24.18960 31.07790 17.37797 1.000 20.79113 124 ILE B C 1
ATOM 3597 O O . ILE B 1 158 ? 25.26263 31.28852 16.80940 1.000 29.75973 124 ILE B O 1
ATOM 3602 N N . ILE B 1 159 ? 23.54150 32.00994 18.08522 1.000 22.16742 125 ILE B N 1
ATOM 3603 C CA . ILE B 1 159 ? 24.04653 33.37211 18.18790 1.000 21.23547 125 ILE B CA 1
ATOM 3604 C C . ILE B 1 159 ? 25.29526 33.42445 19.06799 1.000 25.31860 125 ILE B C 1
ATOM 3605 O O . ILE B 1 159 ? 26.26565 34.11327 18.73804 1.000 24.05908 125 ILE B O 1
ATOM 3610 N N . ASP B 1 160 ? 25.30494 32.69209 20.18536 1.000 25.61094 126 ASP B N 1
ATOM 3611 C CA . ASP B 1 160 ? 26.44728 32.75311 21.09438 1.000 21.63020 126 ASP B CA 1
ATOM 3612 C C . ASP B 1 160 ? 26.49657 31.52323 21.99350 1.000 20.80822 126 ASP B C 1
ATOM 3613 O O . ASP B 1 160 ? 25.48602 30.86167 22.24189 1.000 20.77264 126 ASP B O 1
ATOM 3618 N N . HIS B 1 161 ? 27.70117 31.24128 22.48525 1.000 22.88009 127 HIS B N 1
ATOM 3619 C CA . HIS B 1 161 ? 27.97679 30.18492 23.45694 1.000 25.76494 127 HIS B CA 1
ATOM 3620 C C . HIS B 1 161 ? 28.30946 30.85955 24.78653 1.000 29.98430 127 HIS B C 1
ATOM 3621 O O . HIS B 1 161 ? 29.42960 31.33083 24.98470 1.000 29.02317 127 HIS B O 1
ATOM 3628 N N . LEU B 1 162 ? 27.35830 30.88256 25.69530 1.000 27.56344 128 LEU B N 1
ATOM 3629 C CA . LEU B 1 162 ? 27.58116 31.69473 26.87854 1.000 30.64733 128 LEU B CA 1
ATOM 3630 C C . LEU B 1 162 ? 28.20846 30.88227 28.01395 1.000 27.62199 128 LEU B C 1
ATOM 3631 O O . LEU B 1 162 ? 28.02102 29.65629 28.10872 1.000 16.20202 128 LEU B O 1
ATOM 3636 N N . PRO B 1 163 ? 28.96908 31.54049 28.88440 1.000 31.26495 129 PRO B N 1
ATOM 3637 C CA . PRO B 1 163 ? 29.59068 30.82066 30.00227 1.000 19.53745 129 PRO B CA 1
ATOM 3638 C C . PRO B 1 163 ? 28.54288 30.31332 30.97705 1.000 29.75067 129 PRO B C 1
ATOM 3639 O O . PRO B 1 163 ? 27.41371 30.80861 31.04608 1.000 29.77920 129 PRO B O 1
ATOM 3643 N N . ALA B 1 164 ? 28.93684 29.29929 31.74338 1.000 27.88253 130 ALA B N 1
ATOM 3644 C CA . ALA B 1 164 ? 28.04105 28.73880 32.74225 1.000 20.03122 130 ALA B CA 1
ATOM 3645 C C . ALA B 1 164 ? 27.65767 29.79555 33.77479 1.000 28.88590 130 ALA B C 1
ATOM 3646 O O . ALA B 1 164 ? 28.45685 30.66871 34.12902 1.000 28.14528 130 ALA B O 1
ATOM 3648 N N . GLY B 1 165 ? 26.41551 29.73393 34.23957 1.000 22.34404 131 GLY B N 1
ATOM 3649 C CA . GLY B 1 165 ? 25.92707 30.69308 35.20673 1.000 26.16917 131 GLY B CA 1
ATOM 3650 C C . GLY B 1 165 ? 25.31771 31.94770 34.61812 1.000 34.88172 131 GLY B C 1
ATOM 3651 O O . GLY B 1 165 ? 24.68761 32.72110 35.35773 1.000 31.66091 131 GLY B O 1
ATOM 3652 N N . THR B 1 166 ? 25.47509 32.17181 33.31706 1.000 30.74135 132 THR B N 1
ATOM 3653 C CA . THR B 1 166 ? 24.88167 33.33662 32.68170 1.000 26.98769 132 THR B CA 1
ATOM 3654 C C . THR B 1 166 ? 23.37676 33.34020 32.90072 1.000 23.47110 132 THR B C 1
ATOM 3655 O O . THR B 1 166 ? 22.74071 32.28336 32.97055 1.000 24.50809 132 THR B O 1
ATOM 3659 N N . ASP B 1 167 ? 22.81952 34.53930 33.07885 1.000 30.13602 133 ASP B N 1
ATOM 3660 C CA . ASP B 1 167 ? 21.37232 34.70396 33.10253 1.000 26.24691 133 ASP B CA 1
ATOM 3661 C C . ASP B 1 167 ? 20.86324 34.57192 31.67514 1.000 23.93860 133 ASP B C 1
ATOM 3662 O O . ASP B 1 167 ? 20.80138 35.56166 30.94090 1.000 26.54983 133 ASP B O 1
ATOM 3667 N N . MET B 1 168 ? 20.51202 33.34984 31.27033 1.000 25.47562 134 MET B N 1
ATOM 3668 C CA . MET B 1 168 ? 20.18519 33.11683 29.86998 1.000 16.30508 134 MET B CA 1
ATOM 3669 C C . MET B 1 168 ? 18.89347 33.81727 29.46299 1.000 21.82153 134 MET B C 1
ATOM 3670 O O . MET B 1 168 ? 18.79149 34.29619 28.32718 1.000 25.05213 134 MET B O 1
ATOM 3675 N N . GLN B 1 169 ? 17.90904 33.89630 30.36781 1.000 26.69016 135 GLN B N 1
ATOM 3676 C CA . GLN B 1 169 ? 16.65632 34.57388 30.04601 1.000 34.30716 135 GLN B CA 1
ATOM 3677 C C . GLN B 1 169 ? 16.88562 36.05898 29.78036 1.000 22.54474 135 GLN B C 1
ATOM 3678 O O . GLN B 1 169 ? 16.30822 36.62292 28.84075 1.000 23.47849 135 GLN B O 1
ATOM 3684 N N . GLN B 1 170 ? 17.75412 36.69544 30.56919 1.000 30.28037 136 GLN B N 1
ATOM 3685 C CA . GLN B 1 170 ? 18.11935 38.08782 30.31605 1.000 25.00872 136 GLN B CA 1
ATOM 3686 C C . GLN B 1 170 ? 18.89488 38.23797 29.00590 1.000 23.67863 136 GLN B C 1
ATOM 3687 O O . GLN B 1 170 ? 18.66164 39.19026 28.24847 1.000 25.48137 136 GLN B O 1
ATOM 3693 N N . ALA B 1 171 ? 19.80919 37.30495 28.70825 1.000 22.82717 137 ALA B N 1
ATOM 3694 C CA . ALA B 1 171 ? 20.49967 37.33174 27.42065 1.000 20.81352 137 ALA B CA 1
ATOM 3695 C C . ALA B 1 171 ? 19.51030 37.24187 26.26646 1.000 22.73480 137 ALA B C 1
ATOM 3696 O O . ALA B 1 171 ? 19.67749 37.91574 25.24333 1.000 21.21963 137 ALA B O 1
ATOM 3698 N N . MET B 1 172 ? 18.47136 36.41595 26.41875 1.000 25.31667 138 MET B N 1
ATOM 3699 C CA . MET B 1 172 ? 17.46448 36.28840 25.37409 1.000 22.81626 138 MET B CA 1
ATOM 3700 C C . MET B 1 172 ? 16.66810 37.57716 25.21976 1.000 21.72963 138 MET B C 1
ATOM 3701 O O . MET B 1 172 ? 16.43259 38.03304 24.09762 1.000 23.94065 138 MET B O 1
ATOM 3706 N N . GLU B 1 173 ? 16.24911 38.17932 26.33598 1.000 27.28971 139 GLU B N 1
ATOM 3707 C CA . GLU B 1 173 ? 15.46794 39.40851 26.25195 1.000 31.84843 139 GLU B CA 1
ATOM 3708 C C . GLU B 1 173 ? 16.25658 40.52862 25.58773 1.000 24.22962 139 GLU B C 1
ATOM 3709 O O . GLU B 1 173 ? 15.68232 41.33766 24.85388 1.000 26.23719 139 GLU B O 1
ATOM 3715 N N . THR B 1 174 ? 17.57006 40.57784 25.80745 1.000 24.70849 140 THR B N 1
ATOM 3716 C CA . THR B 1 174 ? 18.40009 41.56097 25.11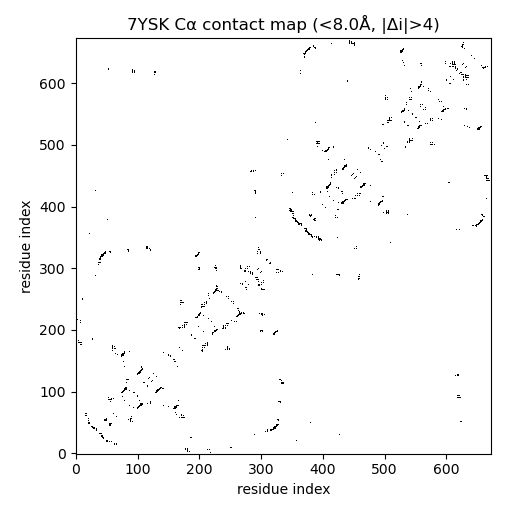878 1.000 33.48985 140 THR B CA 1
ATOM 3717 C C . THR B 1 174 ? 18.41563 41.30454 23.61611 1.000 27.82993 140 THR B C 1
ATOM 3718 O O . THR B 1 174 ? 18.24898 42.23013 22.81099 1.000 25.01328 140 THR B O 1
ATOM 3722 N N . LEU B 1 175 ? 18.60540 40.04557 23.22152 1.000 24.48794 141 LEU B N 1
ATOM 3723 C CA . LEU B 1 175 ? 18.53312 39.68254 21.81239 1.000 32.11006 141 LEU B CA 1
ATOM 3724 C C . LEU B 1 175 ? 17.16514 40.00890 21.21657 1.000 24.97454 141 LEU B C 1
ATOM 3725 O O . LEU B 1 175 ? 17.07862 40.52631 20.09987 1.000 25.65918 141 LEU B O 1
ATOM 3730 N N . ALA B 1 176 ? 16.08404 39.71984 21.94451 1.000 24.75083 142 ALA B N 1
ATOM 3731 C CA . ALA B 1 176 ? 14.75115 39.98420 21.40705 1.000 23.51384 142 ALA B CA 1
ATOM 3732 C C . ALA B 1 176 ? 14.52443 41.47692 21.21077 1.000 24.89032 142 ALA B C 1
ATOM 3733 O O . ALA B 1 176 ? 14.01906 41.90693 20.16570 1.000 29.69968 142 ALA B O 1
ATOM 3735 N N . GLU B 1 177 ? 14.88259 42.28812 22.20848 1.000 29.45636 143 GLU B N 1
ATOM 3736 C CA . GLU B 1 177 ? 14.74191 43.72892 22.04321 1.000 28.17335 143 GLU B CA 1
ATOM 3737 C C . GLU B 1 177 ? 15.59869 44.22859 20.88792 1.000 32.07182 143 GLU B C 1
ATOM 3738 O O . GLU B 1 177 ? 15.17739 45.10540 20.12743 1.000 35.74563 143 GLU B O 1
ATOM 3744 N N . SER B 1 178 ? 16.79228 43.65675 20.71796 1.000 28.84888 144 SER B N 1
ATOM 3745 C CA . SER B 1 178 ? 17.63276 44.02744 19.58526 1.000 30.50942 144 SER B CA 1
ATOM 3746 C C . SER B 1 178 ? 16.98668 43.65151 18.25691 1.000 42.98212 144 SER B C 1
ATOM 3747 O O . SER B 1 178 ? 17.16984 44.35298 17.25202 1.000 36.89407 144 SER B O 1
ATOM 3750 N N . LEU B 1 179 ? 16.23695 42.54758 18.22739 1.000 39.46317 145 LEU B N 1
ATOM 3751 C CA . LEU B 1 179 ? 15.56227 42.13763 17.00051 1.000 33.85631 145 LEU B CA 1
ATOM 3752 C C . LEU B 1 179 ? 14.31348 42.97117 16.73281 1.000 31.57797 145 LEU B C 1
ATOM 3753 O O . LEU B 1 179 ? 13.97983 43.22351 15.56991 1.000 29.70134 145 LEU B O 1
ATOM 3758 N N . ARG B 1 180 ? 13.62079 43.41343 17.78217 1.000 26.38787 146 ARG B N 1
ATOM 3759 C CA . ARG B 1 180 ? 12.46775 44.27862 17.58001 1.000 29.96198 146 ARG B CA 1
ATOM 3760 C C . ARG B 1 180 ? 12.86756 45.58510 16.91306 1.000 42.54544 146 ARG B C 1
ATOM 3761 O O . ARG B 1 180 ? 12.11309 46.11709 16.08751 1.000 36.60341 146 ARG B O 1
ATOM 3769 N N . LYS B 1 181 ? 14.05429 46.10622 17.23571 1.000 30.42161 147 LYS B N 1
ATOM 3770 C CA . LYS B 1 181 ? 14.51314 47.32690 16.58568 1.000 39.71176 147 LYS B CA 1
ATOM 3771 C C . LYS B 1 181 ? 14.81674 47.10926 15.11199 1.000 38.90969 147 LYS B C 1
ATOM 3772 O O . LYS B 1 181 ? 14.79478 48.07203 14.33819 1.000 41.49722 147 LYS B O 1
ATOM 3778 N N . GLU B 1 182 ? 15.10817 45.87589 14.71079 1.000 34.04318 148 GLU B N 1
ATOM 3779 C CA . GLU B 1 182 ? 15.28135 45.52866 13.30774 1.000 32.29911 148 GLU B CA 1
ATOM 3780 C C . GLU B 1 182 ? 13.95753 45.20367 12.62826 1.000 31.22792 148 GLU B C 1
ATOM 3781 O O . GLU B 1 182 ? 13.95352 44.76225 11.47684 1.000 37.90169 148 GLU B O 1
ATOM 3787 N N . GLY B 1 183 ? 12.84281 45.40947 13.32031 1.000 31.88663 149 GLY B N 1
ATOM 3788 C CA . GLY B 1 183 ? 11.53244 45.17196 12.76196 1.000 33.37264 149 GLY B CA 1
ATOM 3789 C C . GLY B 1 183 ? 10.99666 43.77417 12.95326 1.000 38.34092 149 GLY B C 1
ATOM 3790 O O . GLY B 1 183 ? 9.97085 43.43674 12.35233 1.000 35.22470 149 GLY B O 1
ATOM 3791 N N . PHE B 1 184 ? 11.64745 42.95271 13.76853 1.000 30.54303 150 PHE B N 1
ATOM 3792 C CA . PHE B 1 184 ? 11.17742 41.59783 13.98864 1.000 26.21417 150 PHE B CA 1
ATOM 3793 C C . PHE B 1 184 ? 10.08998 41.57652 15.05173 1.000 27.83763 150 PHE B C 1
ATOM 3794 O O . PHE B 1 184 ? 10.03332 42.43467 15.94059 1.000 29.04733 150 PHE B O 1
ATOM 3802 N N . LYS B 1 185 ? 9.23305 40.56293 14.96216 1.000 25.64850 151 LYS B N 1
ATOM 3803 C CA . LYS B 1 185 ? 8.29531 40.19972 16.01948 1.000 25.41881 151 LYS B CA 1
ATOM 3804 C C . LYS B 1 185 ? 8.75051 38.87591 16.61580 1.000 25.21518 151 LYS B C 1
ATOM 3805 O O . LYS B 1 185 ? 8.26596 37.80912 16.21102 1.000 22.64288 151 LYS B O 1
ATOM 3811 N N . PRO B 1 186 ? 9.66460 38.88806 17.57660 1.000 27.87800 152 PRO B N 1
ATOM 3812 C CA . PRO B 1 186 ? 10.20996 37.63162 18.10345 1.000 27.09989 152 PRO B CA 1
ATOM 3813 C C . PRO B 1 186 ? 9.31730 37.00684 19.16150 1.000 26.21564 152 PRO B C 1
ATOM 3814 O O . PRO B 1 186 ? 8.64633 37.69241 19.93681 1.000 20.19008 152 PRO B O 1
ATOM 3818 N N . TYR B 1 187 ? 9.33343 35.67787 19.20343 1.000 20.28103 153 TYR B N 1
ATOM 3819 C CA . TYR B 1 187 ? 8.68911 34.93669 20.28334 1.000 15.47291 153 TYR B CA 1
ATOM 3820 C C . TYR B 1 187 ? 9.76707 34.19182 21.07396 1.000 25.55270 153 TYR B C 1
ATOM 3821 O O . TYR B 1 187 ? 10.38745 33.25376 20.56516 1.000 22.43764 153 TYR B O 1
ATOM 3830 N N . VAL B 1 188 ? 9.99685 34.61859 22.31457 1.000 24.27389 154 VAL B N 1
ATOM 3831 C CA . VAL B 1 188 ? 11.02009 34.03479 23.17435 1.000 24.58283 154 VAL B CA 1
ATOM 3832 C C . VAL B 1 188 ? 10.41741 32.85699 23.93166 1.000 19.62400 154 VAL B C 1
ATOM 3833 O O . VAL B 1 188 ? 9.46531 33.02446 24.70000 1.000 24.20082 154 VAL B O 1
ATOM 3837 N N . ILE B 1 189 ? 10.98351 31.67495 23.73731 1.000 19.39494 155 ILE B N 1
ATOM 3838 C CA . ILE B 1 189 ? 10.59441 30.47445 24.47524 1.000 19.09839 155 ILE B CA 1
ATOM 3839 C C . ILE B 1 189 ? 11.58667 30.30212 25.60652 1.000 15.84821 155 ILE B C 1
ATOM 3840 O O . ILE B 1 189 ? 12.78999 30.22104 25.34019 1.000 15.21071 155 ILE B O 1
ATOM 3845 N N . PRO B 1 190 ? 11.15304 30.24074 26.87523 1.000 17.69615 156 PRO B N 1
ATOM 3846 C CA . PRO B 1 190 ? 12.09190 30.01815 27.97598 1.000 25.84511 156 PRO B CA 1
ATOM 3847 C C . PRO B 1 190 ? 12.72531 28.64088 27.88885 1.000 26.58130 156 PRO B C 1
ATOM 3848 O O . PRO B 1 190 ? 12.25164 27.73417 27.19435 1.000 24.05966 156 PRO B O 1
ATOM 3852 N N . GLY B 1 191 ? 13.81515 28.49911 28.64339 1.000 21.21066 157 GLY B N 1
ATOM 3853 C CA . GLY B 1 191 ? 14.52483 27.24764 28.78997 1.000 28.13200 157 GLY B CA 1
ATOM 3854 C C . GLY B 1 191 ? 13.61639 26.04991 28.95236 1.000 22.91974 157 GLY B C 1
ATOM 3855 O O . GLY B 1 191 ? 12.71782 26.03952 29.80396 1.000 15.23375 157 GLY B O 1
ATOM 3856 N N . GLY B 1 192 ? 13.82527 25.04273 28.10601 1.000 19.64172 158 GLY B N 1
ATOM 3857 C CA . GLY B 1 192 ? 13.06337 23.81363 28.21629 1.000 17.72892 158 GLY B CA 1
ATOM 3858 C C . GLY B 1 192 ? 11.61881 23.92148 27.79543 1.000 18.18250 158 GLY B C 1
ATOM 3859 O O . GLY B 1 192 ? 10.86227 22.96839 27.99435 1.000 18.85274 158 GLY B O 1
ATOM 3860 N N . GLY B 1 193 ? 11.22742 25.04532 27.19818 1.000 16.49009 159 GLY B N 1
ATOM 3861 C CA . GLY B 1 193 ? 9.83461 25.35574 26.92135 1.000 16.93799 159 GLY B CA 1
ATOM 3862 C C . GLY B 1 193 ? 8.92947 25.38020 28.13385 1.000 21.57209 159 GLY B C 1
ATOM 3863 O O . GLY B 1 193 ? 7.73401 25.08671 28.00215 1.000 23.45088 159 GLY B O 1
ATOM 3864 N N . SER B 1 194 ? 9.45177 25.73926 29.31593 1.000 20.40076 160 SER B N 1
ATOM 3865 C CA . SER B 1 194 ? 8.68911 25.59302 30.56166 1.000 25.88051 160 SER B CA 1
ATOM 3866 C C . SER B 1 194 ? 8.10045 26.93684 30.99333 1.000 24.07026 160 SER B C 1
ATOM 3867 O O . SER B 1 194 ? 8.49322 27.54901 31.99029 1.000 27.07543 160 SER B O 1
ATOM 3870 N N . SER B 1 195 ? 7.13837 27.38981 30.20200 1.000 23.06985 161 SER B N 1
ATOM 3871 C CA . SER B 1 195 ? 6.17456 28.41898 30.55945 1.000 22.69423 161 SER B CA 1
ATOM 3872 C C . SER B 1 195 ? 4.83400 27.75245 30.82239 1.000 32.21212 161 SER B C 1
ATOM 3873 O O . SER B 1 195 ? 4.66535 26.55652 30.55774 1.000 21.20588 161 SER B O 1
ATOM 3876 N N . PRO B 1 196 ? 3.85993 28.48015 31.40063 1.000 31.78278 162 PRO B N 1
ATOM 3877 C CA . PRO B 1 196 ? 2.52253 27.88353 31.55914 1.000 26.16249 162 PRO B CA 1
ATOM 3878 C C . PRO B 1 196 ? 1.93820 27.34788 30.26294 1.000 21.75482 162 PRO B C 1
ATOM 3879 O O . PRO B 1 196 ? 1.27875 26.29968 30.27650 1.000 21.55247 162 PRO B O 1
ATOM 3883 N N . VAL B 1 197 ? 2.16442 28.03468 29.13821 1.000 13.83373 163 VAL B N 1
ATOM 3884 C CA . VAL B 1 197 ? 1.62039 27.55044 27.87492 1.000 19.24986 163 VAL B CA 1
ATOM 3885 C C . VAL B 1 197 ? 2.27815 26.23201 27.48580 1.000 14.66709 163 VAL B C 1
ATOM 3886 O O . VAL B 1 197 ? 1.60443 25.28650 27.07233 1.000 20.21799 163 VAL B O 1
ATOM 3890 N N . GLY B 1 198 ? 3.59285 26.12659 27.66622 1.000 24.14251 164 GLY B N 1
ATOM 3891 C CA . GLY B 1 198 ? 4.26596 24.87877 27.34550 1.000 19.68212 164 GLY B CA 1
ATOM 3892 C C . GLY B 1 198 ? 3.80781 23.73173 28.22095 1.000 20.10901 164 GLY B C 1
ATOM 3893 O O . GLY B 1 198 ? 3.70592 22.59077 27.75949 1.000 16.38488 164 GLY B O 1
ATOM 3894 N N . ALA B 1 199 ? 3.53094 24.00982 29.50040 1.000 17.56479 165 ALA B N 1
ATOM 3895 C CA . ALA B 1 199 ? 3.12541 22.93711 30.40162 1.000 17.09844 165 ALA B CA 1
ATOM 3896 C C . ALA B 1 199 ? 1.76957 22.36030 30.02603 1.000 13.22313 165 ALA B C 1
ATOM 3897 O O . ALA B 1 199 ? 1.48564 21.20335 30.35686 1.000 16.65566 165 ALA B O 1
ATOM 3899 N N . LEU B 1 200 ? 0.93066 23.13650 29.34083 1.000 20.40986 166 LEU B N 1
ATOM 3900 C CA . LEU B 1 200 ? -0.30534 22.59183 28.78971 1.000 21.09490 166 LEU B CA 1
ATOM 3901 C C . LEU B 1 200 ? -0.05543 21.33730 27.96625 1.000 17.48111 166 LEU B C 1
ATOM 3902 O O . LEU B 1 200 ? -0.95176 20.49025 27.85329 1.000 19.86106 166 LEU B O 1
ATOM 3907 N N . GLY B 1 201 ? 1.14677 21.20010 27.39613 1.000 20.57568 167 GLY B N 1
ATOM 3908 C CA . GLY B 1 201 ? 1.49227 19.97390 26.69697 1.000 15.22201 167 GLY B CA 1
ATOM 3909 C C . GLY B 1 201 ? 1.35814 18.73331 27.55905 1.000 18.77447 167 GLY B C 1
ATOM 3910 O O . GLY B 1 201 ? 0.88687 17.69062 27.09087 1.000 21.12660 167 GLY B O 1
ATOM 3911 N N . TYR B 1 202 ? 1.77391 18.81777 28.82882 1.000 15.16292 168 TYR B N 1
ATOM 3912 C CA . TYR B 1 202 ? 1.68156 17.65138 29.69729 1.000 16.60720 168 TYR B CA 1
ATOM 3913 C C . TYR B 1 202 ? 0.39353 17.61497 30.52354 1.000 18.79949 168 TYR B C 1
ATOM 3914 O O . TYR B 1 202 ? 0.07285 16.57152 31.10135 1.000 19.03896 168 TYR B O 1
ATOM 3923 N N . VAL B 1 203 ? -0.38238 18.69597 30.54535 1.000 15.51766 169 VAL B N 1
ATOM 3924 C CA . VAL B 1 203 ? -1.77323 18.57072 30.97232 1.000 22.92117 169 VAL B CA 1
ATOM 3925 C C . VAL B 1 203 ? -2.52804 17.67717 29.99012 1.000 24.81284 169 VAL B C 1
ATOM 3926 O O . VAL B 1 203 ? -3.28060 16.78296 30.38695 1.000 21.73879 169 VAL B O 1
ATOM 3930 N N . ALA B 1 204 ? -2.29184 17.87849 28.68894 1.000 23.95937 170 ALA B N 1
ATOM 3931 C CA . ALA B 1 204 ? -2.84452 16.99685 27.66493 1.000 28.21040 170 ALA B CA 1
ATOM 3932 C C . ALA B 1 204 ? -2.31815 15.56991 27.81116 1.000 21.58704 170 ALA B C 1
ATOM 3933 O O . ALA B 1 204 ? -3.08409 14.60680 27.70423 1.000 23.15158 170 ALA B O 1
ATOM 3935 N N . CYS B 1 205 ? -1.01856 15.40884 28.08080 1.000 17.21544 171 CYS B N 1
ATOM 3936 C CA . CYS B 1 205 ? -0.48060 14.07018 28.31812 1.000 19.95399 171 CYS B CA 1
ATOM 3937 C C . CYS B 1 205 ? -1.16134 13.37356 29.49590 1.000 30.18139 171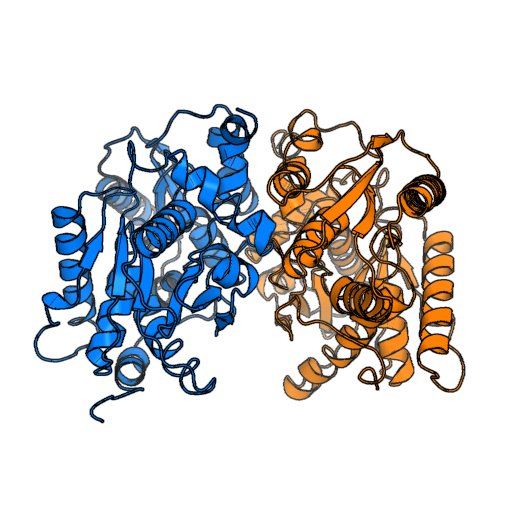 CYS B C 1
ATOM 3938 O O . CYS B 1 205 ? -1.40102 12.16253 29.44502 1.000 23.69340 171 CYS B O 1
ATOM 3941 N N . ALA B 1 206 ? -1.47426 14.11200 30.56384 1.000 29.92348 172 ALA B N 1
ATOM 3942 C CA . ALA B 1 206 ? -2.20745 13.51803 31.67722 1.000 18.62378 172 ALA B CA 1
ATOM 3943 C C . ALA B 1 206 ? -3.54537 12.95547 31.21600 1.000 22.97193 172 ALA B C 1
ATOM 3944 O O . ALA B 1 206 ? -3.87655 11.80298 31.51120 1.000 24.38657 172 ALA B O 1
ATOM 3946 N N . GLU B 1 207 ? -4.33393 13.75583 30.48503 1.000 31.09050 173 GLU B N 1
ATOM 3947 C CA . GLU B 1 207 ? -5.60102 13.24438 29.96352 1.000 34.76677 173 GLU B CA 1
ATOM 3948 C C . GLU B 1 207 ? -5.36644 12.04076 29.06531 1.000 29.98604 173 GLU B C 1
ATOM 3949 O O . GLU B 1 207 ? -6.07903 11.03479 29.15918 1.000 26.36587 173 GLU B O 1
ATOM 3955 N N . GLU B 1 208 ? -4.33356 12.11062 28.21960 1.000 33.13672 174 GLU B N 1
ATOM 3956 C CA . GLU B 1 208 ? -4.01355 11.00243 27.32782 1.000 27.15342 174 GLU B CA 1
ATOM 3957 C C . GLU B 1 208 ? -3.70048 9.73689 28.11377 1.000 29.21626 174 GLU B C 1
ATOM 3958 O O . GLU B 1 208 ? -4.19510 8.65178 27.78249 1.000 28.03839 174 GLU B O 1
ATOM 3964 N N . LEU B 1 209 ? -2.90920 9.86332 29.18494 1.000 27.20605 175 LEU B N 1
ATOM 3965 C CA A LEU B 1 209 ? -2.55817 8.69636 29.98501 0.313 27.78660 175 LEU B CA 1
ATOM 3966 C CA B LEU B 1 209 ? -2.55780 8.70034 29.99187 0.687 27.83920 175 LEU B CA 1
ATOM 3967 C C . LEU B 1 209 ? -3.78431 8.09998 30.66649 1.000 23.58103 175 LEU B C 1
ATOM 3968 O O . LEU B 1 209 ? -3.92557 6.87399 30.74048 1.000 22.89102 175 LEU B O 1
ATOM 3977 N N . LEU B 1 210 ? -4.67447 8.94700 31.18064 1.000 30.28163 176 LEU B N 1
ATOM 3978 C CA . LEU B 1 210 ? -5.86363 8.43119 31.84534 1.000 28.13215 176 LEU B CA 1
ATOM 3979 C C . LEU B 1 210 ? -6.71952 7.62054 30.88075 1.000 30.28793 176 LEU B C 1
ATOM 3980 O O . LEU B 1 210 ? -7.15134 6.50917 31.20736 1.000 26.15213 176 LEU B O 1
ATOM 3985 N N . PHE B 1 211 ? -6.95013 8.14981 29.67746 1.000 30.20464 177 PHE B N 1
ATOM 3986 C CA . PHE B 1 211 ? -7.77325 7.43997 28.70290 1.000 29.53767 177 PHE B CA 1
ATOM 3987 C C . PHE B 1 211 ? -7.15800 6.09432 28.33152 1.000 40.97168 177 PHE B C 1
ATOM 3988 O O . PHE B 1 211 ? -7.86062 5.07651 28.28897 1.000 40.01784 177 PHE B O 1
ATOM 3996 N N . GLN B 1 212 ? -5.84443 6.06520 28.07600 1.000 27.68263 178 GLN B N 1
ATOM 3997 C CA . GLN B 1 212 ? -5.16813 4.80964 27.74235 1.000 23.22433 178 GLN B CA 1
ATOM 3998 C C . GLN B 1 212 ? -5.35180 3.75992 28.82847 1.000 26.43925 178 GLN B C 1
ATOM 3999 O O . GLN B 1 212 ? -5.78878 2.63798 28.55166 1.000 27.39325 178 GLN B O 1
ATOM 4005 N N . SER B 1 213 ? -4.98282 4.09432 30.07134 1.000 31.78741 179 SER B N 1
ATOM 4006 C CA . SER B 1 213 ? -5.09972 3.13517 31.16487 1.000 30.82709 179 SER B CA 1
ATOM 4007 C C . SER B 1 213 ? -6.54611 2.71291 31.37759 1.000 33.71176 179 SER B C 1
ATOM 4008 O O . SER B 1 213 ? -6.80555 1.58376 31.81225 1.000 40.51494 179 SER B O 1
ATOM 4011 N N . SER B 1 214 ? -7.49735 3.59389 31.05276 1.000 36.62818 180 SER B N 1
ATOM 4012 C CA . SER B 1 214 ? -8.91375 3.25038 31.15549 1.000 39.80632 180 SER B CA 1
ATOM 4013 C C . SER B 1 214 ? -9.31360 2.22555 30.09765 1.000 42.32897 180 SER B C 1
ATOM 4014 O O . SER B 1 214 ? -9.88829 1.17795 30.41133 1.000 49.15817 180 SER B O 1
ATOM 4017 N N . GLN B 1 215 ? -9.01522 2.50510 28.83117 1.000 42.21817 181 GLN B N 1
ATOM 4018 C CA . GLN B 1 215 ? -9.31556 1.55104 27.75871 1.000 47.28701 181 GLN B CA 1
ATOM 4019 C C . GLN B 1 215 ? -8.53613 0.23875 27.96459 1.000 39.10906 181 GLN B C 1
ATOM 4020 O O . GLN B 1 215 ? -9.04009 -0.86535 27.72232 1.000 47.59970 181 GLN B O 1
ATOM 4026 N N . GLN B 1 216 ? -7.27717 0.34479 28.39908 1.000 45.41345 182 GLN B N 1
ATOM 4027 C CA . GLN B 1 216 ? -6.39578 -0.79215 28.63153 1.000 33.52294 182 GLN B CA 1
ATOM 4028 C C . GLN B 1 216 ? -6.71155 -1.48543 29.92355 1.000 45.09533 182 GLN B C 1
ATOM 4029 O O . GLN B 1 216 ? -6.11186 -2.53109 30.20180 1.000 35.77530 182 GLN B O 1
ATOM 4035 N N . ARG B 1 217 ? -7.57728 -0.87805 30.74145 1.000 43.63334 183 ARG B N 1
ATOM 4036 C CA . ARG B 1 217 ? -8.05271 -1.45549 31.99198 1.000 40.41893 183 ARG B CA 1
ATOM 4037 C C . ARG B 1 217 ? -6.89196 -1.64387 32.96727 1.000 49.61336 183 ARG B C 1
ATOM 4038 O O . ARG B 1 217 ? -6.72675 -2.69068 33.59356 1.000 41.82662 183 ARG B O 1
ATOM 4046 N N . LEU B 1 218 ? -6.04255 -0.62841 33.05019 1.000 34.00984 184 LEU B N 1
ATOM 4047 C CA . LEU B 1 218 ? -4.83912 -0.68958 33.86622 1.000 32.36199 184 LEU B CA 1
ATOM 4048 C C . LEU B 1 218 ? -4.94268 0.27740 35.03983 1.000 30.01725 184 LEU B C 1
ATOM 4049 O O . LEU B 1 218 ? -5.22007 1.46318 34.84824 1.000 39.30662 184 LEU B O 1
ATOM 4054 N N . ARG B 1 219 ? -4.70630 -0.22178 36.24981 1.000 32.01702 185 ARG B N 1
ATOM 4055 C CA . ARG B 1 219 ? -4.66876 0.64279 37.42968 1.000 33.84911 185 ARG B CA 1
ATOM 4056 C C . ARG B 1 219 ? -3.26302 1.22515 37.55724 1.000 24.66924 185 ARG B C 1
ATOM 4057 O O . ARG B 1 219 ? -2.29667 0.48473 37.76857 1.000 30.84686 185 ARG B O 1
ATOM 4065 N N . ILE B 1 220 ? -3.13319 2.54183 37.40353 1.000 18.55009 186 ILE B N 1
ATOM 4066 C CA . ILE B 1 220 ? -1.83785 3.20718 37.53383 1.000 22.11631 186 ILE B CA 1
ATOM 4067 C C . ILE B 1 220 ? -1.63238 3.56308 39.00333 1.000 20.93195 186 ILE B C 1
ATOM 4068 O O . ILE B 1 220 ? -2.40118 4.34481 39.57490 1.000 28.84195 186 ILE B O 1
ATOM 4073 N N . ASP B 1 221 ? -0.60239 2.98407 39.61950 1.000 21.75061 187 ASP B N 1
ATOM 4074 C CA . ASP B 1 221 ? -0.32599 3.24219 41.03127 1.000 27.85610 187 ASP B CA 1
ATOM 4075 C C . ASP B 1 221 ? 0.67289 4.37501 41.25754 1.000 24.31255 187 ASP B C 1
ATOM 4076 O O . ASP B 1 221 ? 0.54896 5.10542 42.24618 1.000 26.48710 187 ASP B O 1
ATOM 4081 N N . HIS B 1 222 ? 1.65569 4.54237 40.37129 1.000 30.18403 188 HIS B N 1
ATOM 4082 C CA . HIS B 1 222 ? 2.64256 5.60998 40.46910 1.000 25.92795 188 HIS B CA 1
ATOM 4083 C C . HIS B 1 222 ? 3.10326 5.99798 39.07429 1.000 20.73454 188 HIS B C 1
ATOM 4084 O O . HIS B 1 222 ? 3.24816 5.14398 38.20194 1.000 17.75927 188 HIS B O 1
ATOM 4091 N N . ILE B 1 223 ? 3.39206 7.28355 38.89658 1.000 18.29327 189 ILE B N 1
ATOM 4092 C CA . ILE B 1 223 ? 4.05845 7.79269 37.70256 1.000 20.24286 189 ILE B CA 1
ATOM 4093 C C . ILE B 1 223 ? 5.39218 8.39659 38.12717 1.000 23.39475 189 ILE B C 1
ATOM 4094 O O . ILE B 1 223 ? 5.46054 9.14492 39.10786 1.000 14.92813 189 ILE B O 1
ATOM 4099 N N . VAL B 1 224 ? 6.45404 8.05940 37.39480 1.000 19.84498 190 VAL B N 1
ATOM 4100 C CA . VAL B 1 224 ? 7.79349 8.57192 37.65629 1.000 17.40147 190 VAL B CA 1
ATOM 4101 C C . VAL B 1 224 ? 8.38843 9.06133 36.33963 1.000 15.62767 190 VAL B C 1
ATOM 4102 O O . VAL B 1 224 ? 8.15633 8.44623 35.29182 1.000 17.52409 190 VAL B O 1
ATOM 4106 N N . HIS B 1 225 ? 9.13898 10.17276 36.38959 1.000 15.18964 191 HIS B N 1
ATOM 4107 C CA . HIS B 1 225 ? 9.80537 10.74066 35.21048 1.000 20.18280 191 HIS B CA 1
ATOM 4108 C C . HIS B 1 225 ? 10.88648 11.73971 35.64266 1.000 19.47322 191 HIS B C 1
ATOM 4109 O O . HIS B 1 225 ? 10.81878 12.31917 36.72863 1.000 21.67406 191 HIS B O 1
ATOM 4116 N N . ALA B 1 226 ? 11.87986 11.94512 34.76970 1.000 12.50606 192 ALA B N 1
ATOM 4117 C CA . ALA B 1 226 ? 12.93529 12.92186 35.02123 1.000 10.98800 192 ALA B CA 1
ATOM 4118 C C . ALA B 1 226 ? 12.40148 14.35306 34.93358 1.000 12.70268 192 ALA B C 1
ATOM 4119 O O . ALA B 1 226 ? 11.74494 14.72808 33.94683 1.000 14.80116 192 ALA B O 1
ATOM 4121 N N . THR B 1 227 ? 12.72572 15.17778 35.93673 1.000 13.75989 193 THR B N 1
ATOM 4122 C CA . THR B 1 227 ? 12.22229 16.55021 36.04444 1.000 12.58289 193 THR B CA 1
ATOM 4123 C C . THR B 1 227 ? 13.39480 17.53047 36.04440 1.000 18.75346 193 THR B C 1
ATOM 4124 O O . THR B 1 227 ? 14.37529 17.34408 36.78464 1.000 16.58933 193 THR B O 1
ATOM 4128 N N . GLY B 1 228 ? 13.29738 18.56650 35.19876 1.000 11.63952 194 GLY B N 1
ATOM 4129 C CA . GLY B 1 228 ? 14.35540 19.54234 34.99959 1.000 17.05119 194 GLY B CA 1
ATOM 4130 C C . GLY B 1 228 ? 13.91771 20.99309 35.00751 1.000 21.46397 194 GLY B C 1
ATOM 4131 O O . GLY B 1 228 ? 13.97182 21.64528 36.05830 1.000 26.86025 194 GLY B O 1
ATOM 4132 N N . SER B 1 229 ? 13.49466 21.52480 33.85380 1.000 13.88079 195 SER B N 1
ATOM 4133 C CA . SER B 1 229 ? 13.02500 22.90507 33.77822 1.000 22.32449 195 SER B CA 1
ATOM 4134 C C . SER B 1 229 ? 11.61961 23.09723 34.34671 1.000 19.41488 195 SER B C 1
ATOM 4135 O O . SER B 1 229 ? 11.17152 24.24405 34.44652 1.000 15.75924 195 SER B O 1
ATOM 4138 N N . THR B 1 230 ? 10.93647 22.00599 34.71189 1.000 16.58230 196 THR B N 1
ATOM 4139 C CA . THR B 1 230 ? 9.70356 21.84098 35.50828 1.000 23.56305 196 THR B CA 1
ATOM 4140 C C . THR B 1 230 ? 8.42437 21.71078 34.67535 1.000 16.84790 196 THR B C 1
ATOM 4141 O O . THR B 1 230 ? 7.38510 21.36380 35.23079 1.000 16.23184 196 THR B O 1
ATOM 4145 N N . GLY B 1 231 ? 8.47809 21.92794 33.35998 1.000 21.91246 197 GLY B N 1
ATOM 4146 C CA . GLY B 1 231 ? 7.24987 21.98617 32.57509 1.000 20.67319 197 GLY B CA 1
ATOM 4147 C C . GLY B 1 231 ? 6.51161 20.66223 32.52223 1.000 16.12398 197 GLY B C 1
ATOM 4148 O O . GLY B 1 231 ? 5.29463 20.61854 32.66804 1.000 15.27446 197 GLY B O 1
ATOM 4149 N N . THR B 1 232 ? 7.24291 19.56504 32.32206 1.000 10.17513 198 THR B N 1
ATOM 4150 C CA . THR B 1 232 ? 6.62799 18.24455 32.25498 1.000 12.57497 198 THR B CA 1
ATOM 4151 C C . THR B 1 232 ? 5.91012 17.90028 33.55912 1.000 23.63311 198 THR B C 1
ATOM 4152 O O . THR B 1 232 ? 4.74519 17.47716 33.55191 1.000 15.00809 198 THR B O 1
ATOM 4156 N N . GLN B 1 233 ? 6.58698 18.08230 34.69514 1.000 17.91431 199 GLN B N 1
ATOM 4157 C CA . GLN B 1 233 ? 5.94972 17.75226 35.96328 1.000 17.50983 199 GLN B CA 1
ATOM 4158 C C . GLN B 1 233 ? 4.81791 18.72173 36.29533 1.000 14.24088 199 GLN B C 1
ATOM 4159 O O . GLN B 1 233 ? 3.77950 18.30473 36.81799 1.000 15.01380 199 GLN B O 1
ATOM 4165 N N . ALA B 1 234 ? 5.00052 20.01735 36.02029 1.000 14.01092 200 ALA B N 1
ATOM 4166 C CA . ALA B 1 234 ? 3.94241 20.96967 36.34329 1.000 13.75505 200 ALA B CA 1
ATOM 4167 C C . ALA B 1 234 ? 2.68581 20.67156 35.53669 1.000 29.01713 200 ALA B C 1
ATOM 4168 O O . ALA B 1 234 ? 1.56534 20.75370 36.05986 1.000 24.92132 200 ALA B O 1
ATOM 4170 N N . GLY B 1 235 ? 2.85484 20.30232 34.26311 1.000 19.70538 201 GLY B N 1
ATOM 4171 C CA . GLY B 1 235 ? 1.70338 19.94407 33.44724 1.000 21.51409 201 GLY B CA 1
ATOM 4172 C C . GLY B 1 235 ? 1.03108 18.65828 33.88914 1.000 17.85770 201 GLY B C 1
ATOM 4173 O O . GLY B 1 235 ? -0.19935 18.57612 33.92083 1.000 21.02667 201 GLY B O 1
ATOM 4174 N N . LEU B 1 236 ? 1.82294 17.64198 34.25630 1.000 16.97438 202 LEU B N 1
ATOM 4175 C CA . LEU B 1 236 ? 1.23454 16.37250 34.68197 1.000 22.99701 202 LEU B CA 1
ATOM 4176 C C . LEU B 1 236 ? 0.50063 16.51822 36.00931 1.000 24.74036 202 LEU B C 1
ATOM 4177 O O . LEU B 1 236 ? -0.59905 15.97356 36.18435 1.000 32.01164 202 LEU B O 1
ATOM 4182 N N . VAL B 1 237 ? 1.09087 17.24610 36.95557 1.000 17.64144 203 VAL B N 1
ATOM 4183 C CA . VAL B 1 237 ? 0.43675 17.45119 38.24665 1.000 33.17118 203 VAL B CA 1
ATOM 4184 C C . VAL B 1 237 ? -0.87278 18.20897 38.06888 1.000 25.34207 203 VAL B C 1
ATOM 4185 O O . VAL B 1 237 ? -1.90232 17.84066 38.64601 1.000 36.08058 203 VAL B O 1
ATOM 4189 N N . THR B 1 238 ? -0.86143 19.25891 37.24710 1.000 29.31915 204 THR B N 1
ATOM 4190 C CA . THR B 1 238 ? -2.05921 20.06981 37.04977 1.000 28.10267 204 THR B CA 1
ATOM 4191 C C . THR B 1 238 ? -3.16578 19.26971 36.37336 1.000 36.59149 204 THR B C 1
ATOM 4192 O O . THR B 1 238 ? -4.34647 19.44006 36.69637 1.000 40.37980 204 THR B O 1
ATOM 4196 N N . GLY B 1 239 ? -2.80074 18.36695 35.46085 1.000 29.76952 205 GLY B N 1
ATOM 4197 C CA . GLY B 1 239 ? -3.79918 17.53050 34.81897 1.000 23.09800 205 GLY B CA 1
ATOM 4198 C C . GLY B 1 239 ? -4.32040 16.43460 35.72905 1.000 25.49829 205 GLY B C 1
ATOM 4199 O O . GLY B 1 239 ? -5.52858 16.22317 35.83381 1.000 27.06862 205 GLY B O 1
ATOM 4200 N N . LEU B 1 240 ? -3.41605 15.70842 36.38726 1.000 25.73030 206 LEU B N 1
ATOM 4201 C CA . LEU B 1 240 ? -3.85124 14.64890 37.29168 1.000 27.98515 206 LEU B CA 1
ATOM 4202 C C . LEU B 1 240 ? -4.69154 15.19670 38.44087 1.000 31.80698 206 LEU B C 1
ATOM 4203 O O . LEU B 1 240 ? -5.60540 14.51616 38.91810 1.000 31.80168 206 LEU B O 1
ATOM 4208 N N . ALA B 1 241 ? -4.41161 16.42235 38.88784 1.000 40.39867 207 ALA B N 1
ATOM 4209 C CA . ALA B 1 241 ? -5.15522 16.99484 40.00902 1.000 39.03939 207 ALA B CA 1
ATOM 4210 C C . ALA B 1 241 ? -6.50328 17.56002 39.57723 1.000 38.15333 207 ALA B C 1
ATOM 4211 O O . ALA B 1 241 ? -7.49854 17.39753 40.29233 1.000 47.39585 207 ALA B O 1
ATOM 4213 N N . ALA B 1 242 ? -6.55639 18.22526 38.41819 1.000 39.38256 208 ALA B N 1
ATOM 4214 C CA . ALA B 1 242 ? -7.80782 18.80770 37.94132 1.000 41.80412 208 ALA B CA 1
ATOM 4215 C C . ALA B 1 242 ? -8.87432 17.75511 37.65552 1.000 45.48799 208 ALA B C 1
ATOM 4216 O O . ALA B 1 242 ? -10.06679 18.07971 37.65834 1.000 56.58828 208 ALA B O 1
ATOM 4218 N N . THR B 1 243 ? -8.47945 16.50958 37.41515 1.000 39.96055 209 THR B N 1
ATOM 4219 C CA . THR B 1 243 ? -9.41736 15.41753 37.20014 1.000 47.69016 209 THR B CA 1
ATOM 4220 C C . THR B 1 243 ? -9.61822 14.55247 38.43805 1.000 47.24804 209 THR B C 1
ATOM 4221 O O . THR B 1 243 ? -10.33537 13.54901 38.36385 1.000 48.88585 209 THR B O 1
ATOM 4225 N N . HIS B 1 244 ? -8.99736 14.90942 39.56529 1.000 49.78073 210 HIS B N 1
ATOM 4226 C CA . HIS B 1 244 ? -9.10180 14.14388 40.81267 1.000 55.88238 210 HIS B CA 1
ATOM 4227 C C . HIS B 1 244 ? -8.73570 12.67463 40.59575 1.000 58.32473 210 HIS B C 1
ATOM 4228 O O . HIS B 1 244 ? -9.44519 11.76191 41.02519 1.000 62.48002 210 HIS B O 1
ATOM 4235 N N . SER B 1 245 ? -7.60603 12.44814 39.92209 1.000 45.59021 211 SER B N 1
ATOM 4236 C CA . SER B 1 245 ? -7.21554 11.08620 39.57113 1.000 48.38408 211 SER B CA 1
ATOM 4237 C C . SER B 1 245 ? -6.65801 10.30470 40.75813 1.000 43.28143 211 SER B C 1
ATOM 4238 O O . SER B 1 245 ? -6.79163 9.07503 40.79382 1.000 45.66002 211 SER B O 1
ATOM 4241 N N . GLN B 1 246 ? -6.01685 10.98482 41.71368 1.000 37.16037 212 GLN B N 1
ATOM 4242 C CA . GLN B 1 246 ? -5.41187 10.34001 42.88716 1.000 48.13526 212 GLN B CA 1
ATOM 4243 C C . GLN B 1 246 ? -4.31650 9.34671 42.49700 1.000 38.45345 212 GLN B C 1
ATOM 4244 O O . GLN B 1 246 ? -4.20362 8.25918 43.06853 1.000 44.77973 212 GLN B O 1
ATOM 4250 N N . ILE B 1 247 ? -3.49488 9.71928 41.52593 1.000 39.05545 213 ILE B N 1
ATOM 4251 C CA . ILE B 1 247 ? -2.31096 8.94273 41.17413 1.000 25.50910 213 ILE B CA 1
ATOM 4252 C C . ILE B 1 247 ? -1.08706 9.71198 41.66144 1.000 26.36191 213 ILE B C 1
ATOM 4253 O O . ILE B 1 247 ? -0.88638 10.87020 41.26509 1.000 34.87476 213 ILE B O 1
ATOM 4258 N N . PRO B 1 248 ? -0.26100 9.12658 42.52427 1.000 26.46946 214 PRO B N 1
ATOM 4259 C CA . PRO B 1 248 ? 0.96067 9.81378 42.96153 1.000 23.35572 214 PRO B CA 1
ATOM 4260 C C . PRO B 1 248 ? 1.93431 9.99947 41.80844 1.000 18.39846 214 PRO B C 1
ATOM 4261 O O . PRO B 1 248 ? 2.15519 9.08540 41.01361 1.000 23.66944 214 PRO B O 1
ATOM 4265 N N . LEU B 1 249 ? 2.53593 11.18833 41.74561 1.000 16.89963 215 LEU B N 1
ATOM 4266 C CA . LEU B 1 249 ? 3.52928 11.54773 40.73875 1.000 23.30874 215 LEU B CA 1
ATOM 4267 C C . LEU B 1 249 ? 4.85108 11.85289 41.43191 1.000 22.08745 215 LEU B C 1
ATOM 4268 O O . LEU B 1 249 ? 4.87704 12.62025 42.39621 1.000 19.19179 215 LEU B O 1
ATOM 4273 N N . LEU B 1 250 ? 5.94782 11.27409 40.93360 1.000 16.81125 216 LEU B N 1
ATOM 4274 C CA . LEU B 1 250 ? 7.28262 11.58720 41.44415 1.000 16.20441 216 LEU B CA 1
ATOM 4275 C C . LEU B 1 250 ? 8.19651 12.05833 40.32519 1.000 19.27612 216 LEU B C 1
ATOM 4276 O O . LEU B 1 250 ? 8.35935 11.37918 39.31082 1.000 23.61722 216 LEU B O 1
ATOM 4281 N N . GLY B 1 251 ? 8.83110 13.22711 40.53040 1.000 16.47772 217 GLY B N 1
ATOM 4282 C CA . GLY B 1 251 ? 9.80690 13.73919 39.60559 1.000 18.98322 217 GLY B CA 1
ATOM 4283 C C . GLY B 1 251 ? 11.22919 13.43865 40.12994 1.000 18.37873 217 GLY B C 1
ATOM 4284 O O . GLY B 1 251 ? 11.52126 13.74350 41.27428 1.000 22.83313 217 GLY B O 1
ATOM 4285 N N . ILE B 1 252 ? 12.02048 12.81462 39.28144 1.000 15.59208 218 ILE B N 1
ATOM 4286 C CA . ILE B 1 252 ? 13.41927 12.52267 39.63127 1.000 12.75303 218 ILE B CA 1
ATOM 4287 C C . ILE B 1 252 ? 14.27760 13.65623 39.07984 1.000 14.60665 218 ILE B C 1
ATOM 4288 O O . ILE B 1 252 ? 14.38630 13.83840 37.86056 1.000 14.94087 218 ILE B O 1
ATOM 4293 N N . SER B 1 253 ? 14.87529 14.44188 39.96879 1.000 11.96783 219 SER B N 1
ATOM 4294 C CA . SER B 1 253 ? 15.54027 15.65102 39.51377 1.000 9.82506 219 SER B CA 1
ATOM 4295 C C . SER B 1 253 ? 16.81341 15.31756 38.76070 1.000 14.16453 219 SER B C 1
ATOM 4296 O O . SER B 1 253 ? 17.52636 14.37054 39.09195 1.000 15.47482 219 SER B O 1
ATOM 4299 N N . VAL B 1 254 ? 17.08692 16.10598 37.72297 1.000 13.74564 220 VAL B N 1
ATOM 4300 C CA . VAL B 1 254 ? 18.29567 15.94689 36.93476 1.000 12.97112 220 VAL B CA 1
ATOM 4301 C C . VAL B 1 254 ? 19.34077 16.99013 37.27778 1.000 15.69092 220 VAL B C 1
ATOM 4302 O O . VAL B 1 254 ? 20.45610 16.94629 36.72808 1.000 15.37664 220 VAL B O 1
ATOM 4306 N N . ARG B 1 255 ? 19.02647 17.91302 38.19545 1.000 22.56855 221 ARG B N 1
ATOM 4307 C CA . ARG B 1 255 ? 19.88363 19.05787 38.47938 1.000 21.32748 221 ARG B CA 1
ATOM 4308 C C . ARG B 1 255 ? 19.61464 19.66126 39.85328 1.000 19.51027 221 ARG B C 1
ATOM 4309 O O . ARG B 1 255 ? 20.47661 19.60391 40.73389 1.000 21.79174 221 ARG B O 1
ATOM 4317 N N . ALA B 1 256 ? 18.42659 20.23384 40.04780 1.000 12.55044 222 ALA B N 1
ATOM 4318 C CA . ALA B 1 256 ? 18.17666 21.00984 41.25739 1.000 21.86671 222 ALA B CA 1
ATOM 4319 C C . ALA B 1 256 ? 17.90234 20.10978 42.47210 1.000 24.81076 222 ALA B C 1
ATOM 4320 O O . ALA B 1 256 ? 17.39015 18.98970 42.33679 1.000 20.08418 222 ALA B O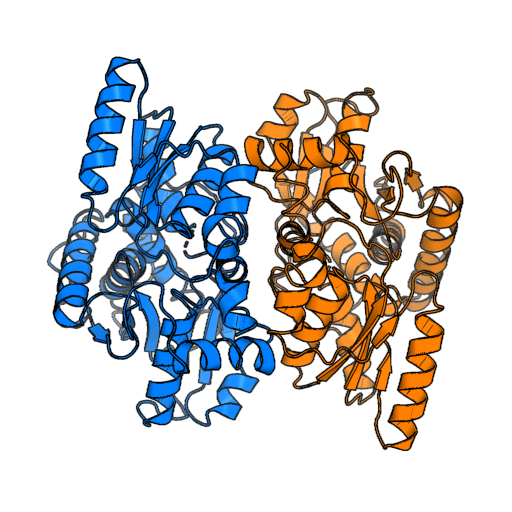 1
ATOM 4322 N N . PRO B 1 257 ? 18.22686 20.59168 43.67440 1.000 14.25266 223 PRO B N 1
ATOM 4323 C CA . PRO B 1 257 ? 17.86742 19.86661 44.90198 1.000 17.45642 223 PRO B CA 1
ATOM 4324 C C . PRO B 1 257 ? 16.35945 19.86078 45.11653 1.000 24.00861 223 PRO B C 1
ATOM 4325 O O . PRO B 1 257 ? 15.61817 20.66997 44.55942 1.000 19.87578 223 PRO B O 1
ATOM 4329 N N . LYS B 1 258 ? 15.92428 18.94899 45.99351 1.000 26.74554 224 LYS B N 1
ATOM 4330 C CA . LYS B 1 258 ? 14.50473 18.62198 46.14323 1.000 27.17724 224 LYS B CA 1
ATOM 4331 C C . LYS B 1 258 ? 13.64949 19.85410 46.43796 1.000 26.15149 224 LYS B C 1
ATOM 4332 O O . LYS B 1 258 ? 12.67458 20.13149 45.72567 1.000 20.49374 224 LYS B O 1
ATOM 4338 N N . ALA B 1 259 ? 13.99846 20.60936 47.48673 1.000 22.08133 225 ALA B N 1
ATOM 4339 C CA . ALA B 1 259 ? 13.15271 21.73309 47.89512 1.000 25.32225 225 ALA B CA 1
ATOM 4340 C C . ALA B 1 259 ? 13.07603 22.79954 46.81018 1.000 20.69508 225 ALA B C 1
ATOM 4341 O O . ALA B 1 259 ? 12.00500 23.35299 46.55121 1.000 19.69837 225 ALA B O 1
ATOM 4343 N N . LYS B 1 260 ? 14.20523 23.11480 46.17570 1.000 21.09307 226 LYS B N 1
ATOM 4344 C CA . LYS B 1 260 ? 14.18728 24.11240 45.11566 1.000 17.60524 226 LYS B CA 1
ATOM 4345 C C . LYS B 1 260 ? 13.34521 23.63818 43.94232 1.000 20.32266 226 LYS B C 1
ATOM 4346 O O . LYS B 1 260 ? 12.57015 24.41496 43.37124 1.000 23.84826 226 LYS B O 1
ATOM 4352 N N . GLN B 1 261 ? 13.46636 22.35489 43.58857 1.000 23.37317 227 GLN B N 1
ATOM 4353 C CA . GLN B 1 261 ? 12.71953 21.81798 42.45101 1.000 25.68652 227 GLN B CA 1
ATOM 4354 C C . GLN B 1 261 ? 11.22298 21.76110 42.73531 1.000 26.47411 227 GLN B C 1
ATOM 4355 O O . GLN B 1 261 ? 10.41213 22.07903 41.85810 1.000 23.26026 227 GLN B O 1
ATOM 4361 N N . GLU B 1 262 ? 10.83679 21.34319 43.94808 1.000 18.38702 228 GLU B N 1
ATOM 4362 C CA . GLU B 1 262 ? 9.42076 21.31109 44.31416 1.000 23.21181 228 GLU B CA 1
ATOM 4363 C C . GLU B 1 262 ? 8.82472 22.71356 44.34665 1.000 16.70105 228 GLU B C 1
ATOM 4364 O O . GLU B 1 262 ? 7.69431 22.91989 43.89701 1.000 17.96811 228 GLU B O 1
ATOM 4370 N N . GLU B 1 263 ? 9.57495 23.69024 44.86438 1.000 23.84107 229 GLU B N 1
ATOM 4371 C CA . GLU B 1 263 ? 9.10901 25.07430 44.83457 1.000 18.38462 229 GLU B CA 1
ATOM 4372 C C . GLU B 1 263 ? 8.83798 25.52564 43.40887 1.000 21.73086 229 GLU B C 1
ATOM 4373 O O . GLU B 1 263 ? 7.81760 26.16988 43.13215 1.000 25.85000 229 GLU B O 1
ATOM 4379 N N . ASN B 1 264 ? 9.72710 25.16918 42.48624 1.000 22.76231 230 ASN B N 1
ATOM 4380 C CA . ASN B 1 264 ? 9.59460 25.63171 41.11073 1.000 27.54634 230 ASN B CA 1
ATOM 4381 C C . ASN B 1 264 ? 8.47559 24.90899 40.36808 1.000 14.42344 230 ASN B C 1
ATOM 4382 O O . ASN B 1 264 ? 7.67649 25.55928 39.68827 1.000 21.11490 230 ASN B O 1
ATOM 4387 N N . VAL B 1 265 ? 8.38037 23.58337 40.50153 1.000 16.59789 231 VAL B N 1
ATOM 4388 C CA . VAL B 1 265 ? 7.26558 22.85527 39.88984 1.000 15.73526 231 VAL B CA 1
ATOM 4389 C C . VAL B 1 265 ? 5.92954 23.41525 40.38858 1.000 21.69259 231 VAL B C 1
ATOM 4390 O O . VAL B 1 265 ? 5.03671 23.73633 39.59121 1.000 20.46852 231 VAL B O 1
ATOM 4394 N N . TYR B 1 266 ? 5.79996 23.60897 41.70759 1.000 26.13457 232 TYR B N 1
ATOM 4395 C CA . TYR B 1 266 ? 4.54036 24.08124 42.29052 1.000 19.76637 232 TYR B CA 1
ATOM 4396 C C . TYR B 1 266 ? 4.13783 25.45126 41.75277 1.000 20.07922 232 TYR B C 1
ATOM 4397 O O . TYR B 1 266 ? 2.96772 25.67370 41.42088 1.000 26.78182 232 TYR B O 1
ATOM 4406 N N . ALA B 1 267 ? 5.09013 26.38104 41.65904 1.000 19.79651 233 ALA B N 1
ATOM 4407 C CA . ALA B 1 267 ? 4.79617 27.70980 41.13136 1.000 23.85192 233 ALA B CA 1
ATOM 4408 C C . ALA B 1 267 ? 4.33628 27.64499 39.67611 1.000 22.73059 233 ALA B C 1
ATOM 4409 O O . ALA B 1 267 ? 3.34640 28.28278 39.30092 1.000 24.01483 233 ALA B O 1
ATOM 4411 N N . LEU B 1 268 ? 5.04118 26.87850 38.83248 1.000 18.62972 234 LEU B N 1
ATOM 4412 C CA . LEU B 1 268 ? 4.59766 26.78281 37.44107 1.000 23.66499 234 LEU B CA 1
ATOM 4413 C C . LEU B 1 268 ? 3.25118 26.07479 37.34215 1.000 20.67882 234 LEU B C 1
ATOM 4414 O O . LEU B 1 268 ? 2.38273 26.49070 36.56510 1.000 32.69223 234 LEU B O 1
ATOM 4419 N N . ALA B 1 269 ? 3.04238 25.02206 38.14379 1.000 20.46493 235 ALA B N 1
ATOM 4420 C CA . ALA B 1 269 ? 1.76920 24.31189 38.10978 1.000 22.25316 235 ALA B CA 1
ATOM 4421 C C . ALA B 1 269 ? 0.61591 25.20146 38.56497 1.000 31.41751 235 ALA B C 1
ATOM 4422 O O . ALA B 1 269 ? -0.50418 25.06885 38.05988 1.000 33.15488 235 ALA B O 1
ATOM 4424 N N . GLN B 1 270 ? 0.86973 26.11409 39.50511 1.000 35.75235 236 GLN B N 1
ATOM 4425 C CA . GLN B 1 270 ? -0.16627 27.04598 39.93895 1.000 35.83431 236 GLN B CA 1
ATOM 4426 C C . GLN B 1 270 ? -0.57484 27.98774 38.81443 1.000 30.25714 236 GLN B C 1
ATOM 4427 O O . GLN B 1 270 ? -1.76740 28.19956 38.57846 1.000 38.45527 236 GLN B O 1
ATOM 4433 N N . ARG B 1 271 ? 0.40074 28.57481 38.11954 1.000 31.32581 237 ARG B N 1
ATOM 4434 C CA . ARG B 1 271 ? 0.08159 29.46993 37.01227 1.000 32.12074 237 ARG B CA 1
ATOM 4435 C C . ARG B 1 271 ? -0.63292 28.72809 35.88818 1.000 39.01184 237 ARG B C 1
ATOM 4436 O O . ARG B 1 271 ? -1.51528 29.28747 35.22748 1.000 34.60635 237 ARG B O 1
ATOM 4444 N N . THR B 1 272 ? -0.26100 27.46796 35.65546 1.000 37.19942 238 THR B N 1
ATOM 4445 C CA . THR B 1 272 ? -0.95022 26.64883 34.66168 1.000 41.28060 238 THR B CA 1
ATOM 4446 C C . THR B 1 272 ? -2.36092 26.30392 35.11897 1.000 32.07028 238 THR B C 1
ATOM 4447 O O . THR B 1 272 ? -3.27674 26.19658 34.29471 1.000 37.16853 238 THR B O 1
ATOM 4451 N N . TRP B 1 273 ? -2.54353 26.11652 36.42538 1.000 33.99412 239 TRP B N 1
ATOM 4452 C CA . TRP B 1 273 ? -3.87681 25.95304 36.99116 1.000 40.55643 239 TRP B CA 1
ATOM 4453 C C . TRP B 1 273 ? -4.74825 27.17738 36.72719 1.000 35.86795 239 TRP B C 1
ATOM 4454 O O . TRP B 1 273 ? -5.91187 27.04429 36.32963 1.000 36.51540 239 TRP B O 1
ATOM 4465 N N . GLN B 1 274 ? -4.19972 28.37945 36.94529 1.000 39.49727 240 GLN B N 1
ATOM 4466 C CA . GLN B 1 274 ? -4.96307 29.60836 36.73890 1.000 38.87231 240 GLN B CA 1
ATOM 4467 C C . GLN B 1 274 ? -5.20930 29.85977 35.25700 1.000 44.60632 240 GLN B C 1
ATOM 4468 O O . GLN B 1 274 ? -6.26743 30.37510 34.87558 1.000 43.24261 240 GLN B O 1
ATOM 4474 N N . LEU B 1 275 ? -4.23417 29.51438 34.41063 1.000 41.68565 241 LEU B N 1
ATOM 4475 C CA . LEU B 1 275 ? -4.37845 29.71485 32.97272 1.000 41.80084 241 LEU B CA 1
ATOM 4476 C C . LEU B 1 275 ? -5.56967 28.94346 32.41709 1.000 40.22244 241 LEU B C 1
ATOM 4477 O O . LEU B 1 275 ? -6.19811 29.38676 31.45024 1.000 47.59434 241 LEU B O 1
ATOM 4482 N N . LEU B 1 276 ? -5.90727 27.80541 33.02493 1.000 37.68923 242 LEU B N 1
ATOM 4483 C CA . LEU B 1 276 ? -7.01851 26.98290 32.56598 1.000 37.89687 242 LEU B CA 1
ATOM 4484 C C . LEU B 1 276 ? -8.35684 27.35533 33.19658 1.000 44.99621 242 LEU B C 1
ATOM 4485 O O . LEU B 1 276 ? -9.40311 26.94932 32.67449 1.000 48.52589 242 LEU B O 1
ATOM 4490 N N . GLY B 1 277 ? -8.35443 28.10297 34.30022 1.000 47.29180 243 GLY B N 1
ATOM 4491 C CA . GLY B 1 277 ? -9.58266 28.40156 35.01167 1.000 45.30371 243 GLY B CA 1
ATOM 4492 C C . GLY B 1 277 ? -10.09061 27.28812 35.89872 1.000 52.20792 243 GLY B C 1
ATOM 4493 O O . GLY B 1 277 ? -11.27694 27.28188 36.24696 1.000 45.46786 243 GLY B O 1
ATOM 4494 N N . ILE B 1 278 ? -9.22843 26.34704 36.27799 1.000 42.81481 244 ILE B N 1
ATOM 4495 C CA . ILE B 1 278 ? -9.66059 25.19628 37.08012 1.000 47.38983 244 ILE B CA 1
ATOM 4496 C C . ILE B 1 278 ? -10.19446 25.68584 38.42117 1.000 52.71025 244 ILE B C 1
ATOM 4497 O O . ILE B 1 278 ? -9.60447 26.60803 39.02428 1.000 44.28843 244 ILE B O 1
ATOM 4502 N N . PRO B 1 279 ? -11.29509 25.13286 38.92965 1.000 50.39779 245 PRO B N 1
ATOM 4503 C CA . PRO B 1 279 ? -11.80845 25.56754 40.23289 1.000 57.94523 245 PRO B CA 1
ATOM 4504 C C . PRO B 1 279 ? -10.90759 25.11898 41.37388 1.000 54.56045 245 PRO B C 1
ATOM 4505 O O . PRO B 1 279 ? -10.07358 24.22211 41.23611 1.000 48.87987 245 PRO B O 1
ATOM 4509 N N . GLY B 1 280 ? -11.09977 25.75994 42.52496 1.000 53.43997 246 GLY B N 1
ATOM 4510 C CA . GLY B 1 280 ? -10.26243 25.45851 43.66516 1.000 44.88746 246 GLY B CA 1
ATOM 4511 C C . GLY B 1 280 ? -8.83348 25.93354 43.44941 1.000 52.01174 246 GLY B C 1
ATOM 4512 O O . GLY B 1 280 ? -8.55457 26.86629 42.68350 1.000 47.26148 246 GLY B O 1
ATOM 4513 N N . GLU B 1 281 ? -7.91581 25.27158 44.15487 1.000 49.87171 247 GLU B N 1
ATOM 4514 C CA . GLU B 1 281 ? -6.49374 25.56677 44.05626 1.000 55.76486 247 GLU B CA 1
ATOM 4515 C C . GLU B 1 281 ? -5.71001 24.26431 44.13244 1.000 48.58263 247 GLU B C 1
ATOM 4516 O O . GLU B 1 281 ? -6.20150 23.24689 44.63126 1.000 35.25472 247 GLU B O 1
ATOM 4522 N N . LEU B 1 282 ? -4.47468 24.30969 43.62782 1.000 51.26143 248 LEU B N 1
ATOM 4523 C CA . LEU B 1 282 ? -3.65686 23.10208 43.52911 1.000 47.96086 248 LEU B CA 1
ATOM 4524 C C . LEU B 1 282 ? -3.06038 22.74744 44.88733 1.000 35.64424 248 LEU B C 1
ATOM 4525 O O . LEU B 1 282 ? -2.43993 23.60218 45.52608 1.000 40.78080 248 LEU B O 1
ATOM 4530 N N . PRO B 1 283 ? -3.21836 21.50791 45.34898 1.000 42.23029 249 PRO B N 1
ATOM 4531 C CA . PRO B 1 283 ? -2.61015 21.10465 46.62500 1.000 32.49650 249 PRO B CA 1
ATOM 4532 C C . PRO B 1 283 ? -1.09628 20.96665 46.52962 1.000 39.17803 249 PRO B C 1
ATOM 4533 O O . PRO B 1 283 ? -0.56286 20.35788 45.59974 1.000 34.34833 249 PRO B O 1
ATOM 4537 N N . ARG B 1 284 ? -0.40676 21.50814 47.53609 1.000 33.02551 250 ARG B N 1
ATOM 4538 C CA . ARG B 1 284 ? 1.05373 21.49606 47.54070 1.000 32.96376 250 ARG B CA 1
ATOM 4539 C C . ARG B 1 284 ? 1.61157 20.08798 47.73161 1.000 34.77656 250 ARG B C 1
ATOM 4540 O O . ARG B 1 284 ? 2.71726 19.78456 47.26254 1.000 32.15056 250 ARG B O 1
ATOM 4548 N N . SER B 1 285 ? 0.86380 19.20778 48.39399 1.000 34.92090 251 SER B N 1
ATOM 4549 C CA . SER B 1 285 ? 1.36226 17.85845 48.60925 1.000 37.19891 251 SER B CA 1
ATOM 4550 C C . SER B 1 285 ? 1.37786 17.02766 47.33336 1.000 34.45830 251 SER B C 1
ATOM 4551 O O . SER B 1 285 ? 1.87432 15.89792 47.35740 1.000 45.09086 251 SER B O 1
ATOM 4554 N N . ALA B 1 286 ? 0.85397 17.54910 46.22729 1.000 33.88673 252 ALA B N 1
ATOM 4555 C CA . ALA B 1 286 ? 0.87366 16.80043 44.98251 1.000 38.90202 252 ALA B CA 1
ATOM 4556 C C . ALA B 1 286 ? 2.22255 16.87516 44.28559 1.000 37.87606 252 ALA B C 1
ATOM 4557 O O . ALA B 1 286 ? 2.47711 16.06090 43.39292 1.000 28.93785 252 ALA B O 1
ATOM 4559 N N . VAL B 1 287 ? 3.07166 17.82515 44.67746 1.000 27.47340 253 VAL B N 1
ATOM 4560 C CA . VAL B 1 287 ? 4.39618 18.02636 44.10438 1.000 22.92427 253 VAL B CA 1
ATOM 4561 C C . VAL B 1 287 ? 5.39052 17.26264 44.96226 1.000 31.47660 253 VAL B C 1
ATOM 4562 O O . VAL B 1 287 ? 5.63038 17.61651 46.12355 1.000 27.40003 253 VAL B O 1
ATOM 4566 N N . ARG B 1 288 ? 5.96853 16.21291 44.39240 1.000 28.60169 254 ARG B N 1
ATOM 4567 C CA . ARG B 1 288 ? 7.00773 15.43824 45.04248 1.000 23.75644 254 ARG B CA 1
ATOM 4568 C C . ARG B 1 288 ? 8.19534 15.32559 44.10269 1.000 23.65610 254 ARG B C 1
ATOM 4569 O O . ARG B 1 288 ? 8.02913 15.05927 42.90688 1.000 22.89424 254 ARG B O 1
ATOM 4577 N N . VAL B 1 289 ? 9.39102 15.52599 44.64471 1.000 19.89387 255 VAL B N 1
ATOM 4578 C CA . VAL B 1 289 ? 10.63182 15.38016 43.89439 1.000 19.50421 255 VAL B CA 1
ATOM 4579 C C . VAL B 1 289 ? 11.59858 14.54757 44.71628 1.000 22.07331 255 VAL B C 1
ATOM 4580 O O . VAL B 1 289 ? 11.62901 14.65967 45.94520 1.000 26.69896 255 VAL B O 1
ATOM 4584 N N . ASN B 1 290 ? 12.37433 13.69459 44.04908 1.000 14.58018 256 ASN B N 1
ATOM 4585 C CA . ASN B 1 290 ? 13.50456 13.01718 44.67938 1.000 16.09691 256 ASN B CA 1
ATOM 4586 C C . ASN B 1 290 ? 14.76136 13.45827 43.93540 1.000 25.26086 256 ASN B C 1
ATOM 4587 O O . ASN B 1 290 ? 14.84233 13.29723 42.71068 1.000 19.06779 256 ASN B O 1
ATOM 4592 N N . SER B 1 291 ? 15.72888 14.04103 44.66035 1.000 18.83922 257 SER B N 1
ATOM 4593 C CA . SER B 1 291 ? 16.96091 14.54259 44.05158 1.000 18.82626 257 SER B CA 1
ATOM 4594 C C . SER B 1 291 ? 18.19112 13.71788 44.40817 1.000 21.03518 257 SER B C 1
ATOM 4595 O O . SER B 1 291 ? 19.31854 14.22160 44.31316 1.000 22.14310 257 SER B O 1
ATOM 4598 N N . ASP B 1 292 ? 18.00000 12.46759 44.80676 1.000 18.30021 258 ASP B N 1
ATOM 4599 C CA . ASP B 1 292 ? 19.08366 11.56648 45.18186 1.000 20.95281 258 ASP B CA 1
ATOM 4600 C C . ASP B 1 292 ? 19.86373 11.01816 43.99442 1.000 22.45905 258 ASP B C 1
ATOM 4601 O O . ASP B 1 292 ? 20.85857 10.31457 44.20684 1.000 21.99001 258 ASP B O 1
ATOM 4606 N N . TYR B 1 293 ? 19.45522 11.32209 42.76276 1.000 20.49204 259 TYR B N 1
ATOM 4607 C CA . TYR B 1 293 ? 20.07636 10.75788 41.57058 1.000 20.22908 259 TYR B CA 1
ATOM 4608 C C . TYR B 1 293 ? 20.65164 11.83365 40.65490 1.000 22.38866 259 TYR B C 1
ATOM 4609 O O . TYR B 1 293 ? 21.01662 11.53808 39.50661 1.000 18.92466 259 TYR B O 1
ATOM 4618 N N . VAL B 1 294 ? 20.75558 13.07032 41.14973 1.000 17.60076 260 VAL B N 1
ATOM 4619 C CA . VAL B 1 294 ? 21.41932 14.14851 40.41590 1.000 16.77114 260 VAL B CA 1
ATOM 4620 C C . VAL B 1 294 ? 22.89824 13.83449 40.23751 1.000 15.48100 260 VAL B C 1
ATOM 4621 O O . VAL B 1 294 ? 23.49847 14.16867 39.21038 1.000 15.55013 260 VAL B O 1
ATOM 4625 N N . GLY B 1 295 ? 23.49250 13.14460 41.20682 1.000 16.71637 261 GLY B N 1
ATOM 4626 C CA . GLY B 1 295 ? 24.92633 12.92475 41.17818 1.000 13.93205 261 GLY B CA 1
ATOM 4627 C C . GLY B 1 295 ? 25.65662 14.24652 41.26569 1.000 19.38856 261 GLY B C 1
ATOM 4628 O O . GLY B 1 295 ? 25.35249 15.09058 42.10827 1.000 18.95052 261 GLY B O 1
ATOM 4629 N N . LYS B 1 296 ? 26.61845 14.45216 40.37030 1.000 19.36929 262 LYS B N 1
ATOM 4630 C CA . LYS B 1 296 ? 27.51578 15.58693 40.49115 1.000 20.86503 262 LYS B CA 1
ATOM 4631 C C . LYS B 1 296 ? 26.98221 16.86624 39.86740 1.000 26.38870 262 LYS B C 1
ATOM 4632 O O . LYS B 1 296 ? 27.68610 17.87600 39.92032 1.000 29.98345 262 LYS B O 1
ATOM 4638 N N . GLY B 1 297 ? 25.78375 16.85694 39.28447 1.000 17.49949 263 GLY B N 1
ATOM 4639 C CA . GLY B 1 297 ? 25.21476 18.02070 38.63700 1.000 24.63264 263 GLY B CA 1
ATOM 4640 C C . GLY B 1 297 ? 24.66715 17.69346 37.26137 1.000 22.14492 263 GLY B C 1
ATOM 4641 O O . GLY B 1 297 ? 24.78476 16.57797 36.76260 1.000 17.93373 263 GLY B O 1
ATOM 4642 N N . TYR B 1 298 ? 24.07235 18.71300 36.63977 1.000 16.89725 264 TYR B N 1
ATOM 4643 C CA . TYR B 1 298 ? 23.47545 18.57991 35.30861 1.000 21.39135 264 TYR B CA 1
ATOM 4644 C C . TYR B 1 298 ? 24.44331 17.98149 34.29230 1.000 13.97707 264 TYR B C 1
ATOM 4645 O O . TYR B 1 298 ? 25.62496 18.33670 34.24162 1.000 19.43834 264 TYR B O 1
ATOM 4654 N N . GLY B 1 299 ? 23.91667 17.09011 33.45010 1.000 11.66141 265 GLY B N 1
ATOM 4655 C CA . GLY B 1 299 ? 24.70570 16.43004 32.43113 1.000 17.45606 265 GLY B CA 1
ATOM 4656 C C . GLY B 1 299 ? 25.88155 15.60322 32.90552 1.000 15.72592 265 GLY B C 1
ATOM 4657 O O . GLY B 1 299 ? 26.69672 15.19075 32.06991 1.000 15.70010 265 GLY B O 1
ATOM 4658 N N . ILE B 1 300 ? 26.01625 15.34084 34.20429 1.000 14.72387 266 ILE B N 1
ATOM 4659 C CA . ILE B 1 300 ? 27.08521 14.44712 34.64741 1.000 16.96921 266 ILE B CA 1
ATOM 4660 C C . ILE B 1 300 ? 26.46556 13.13194 35.11402 1.000 17.45843 266 ILE B C 1
ATOM 4661 O O . ILE B 1 300 ? 25.87901 13.07534 36.20210 1.000 23.08265 266 ILE B O 1
ATOM 4666 N N . PRO B 1 301 ? 26.54433 12.05687 34.33931 1.000 16.12777 267 PRO B N 1
ATOM 4667 C CA . PRO B 1 301 ? 25.89798 10.80994 34.76367 1.000 19.54403 267 PRO B CA 1
ATOM 4668 C C . PRO B 1 301 ? 26.69343 10.10436 35.85252 1.000 14.61045 267 PRO B C 1
ATOM 4669 O O . PRO B 1 301 ? 27.91940 10.20745 35.93099 1.000 21.83395 267 PRO B O 1
ATOM 4673 N N . THR B 1 302 ? 25.96610 9.41146 36.72807 1.000 17.70581 268 THR B N 1
ATOM 4674 C CA . THR B 1 302 ? 26.59189 8.58082 37.73876 1.000 17.54444 268 THR B CA 1
ATOM 4675 C C . THR B 1 302 ? 26.79474 7.16794 37.21052 1.000 22.02210 268 THR B C 1
ATOM 4676 O O . THR B 1 302 ? 26.45282 6.84107 36.06943 1.000 19.95115 268 THR B O 1
ATOM 4680 N N . GLU B 1 303 ? 27.35232 6.30596 38.06561 1.000 17.85124 269 GLU B N 1
ATOM 4681 C CA . GLU B 1 303 ? 27.46140 4.90044 37.70076 1.000 16.87283 269 GLU B CA 1
ATOM 4682 C C . GLU B 1 303 ? 26.09052 4.24746 37.60975 1.000 16.03550 269 GLU B C 1
ATOM 4683 O O . GLU B 1 303 ? 25.87858 3.39844 36.74468 1.000 13.43793 269 GLU B O 1
ATOM 4689 N N . GLY B 1 304 ? 25.15201 4.64954 38.47132 1.000 19.28097 270 GLY B N 1
ATOM 4690 C CA . GLY B 1 304 ? 23.78071 4.17032 38.36563 1.000 14.71699 270 GLY B CA 1
ATOM 4691 C C . GLY B 1 304 ? 23.05008 4.66170 37.12527 1.000 19.35805 270 GLY B C 1
ATOM 4692 O O . GLY B 1 304 ? 22.20998 3.94061 36.57249 1.000 13.16511 270 GLY B O 1
ATOM 4693 N N . THR B 1 305 ? 23.30854 5.90545 36.70992 1.000 16.15374 271 THR B N 1
ATOM 4694 C CA . THR B 1 305 ? 22.78857 6.38891 35.43620 1.000 15.98919 271 THR B CA 1
ATOM 4695 C C . THR B 1 305 ? 23.20635 5.46172 34.30107 1.000 15.33537 271 THR B C 1
ATOM 4696 O O . THR B 1 305 ? 22.37146 5.00685 33.51029 1.000 14.59450 271 THR B O 1
ATOM 4700 N N . LEU B 1 306 ? 24.50130 5.17525 34.20687 1.000 10.26899 272 LEU B N 1
ATOM 4701 C CA . LEU B 1 306 ? 25.00671 4.31165 33.14396 1.000 19.12900 272 LEU B CA 1
ATOM 4702 C C . LEU B 1 306 ? 24.49088 2.87790 33.27460 1.000 23.18590 272 LEU B C 1
ATOM 4703 O O . LEU B 1 306 ? 24.25535 2.22038 32.25797 1.000 21.16782 272 LEU B O 1
ATOM 4708 N N . GLU B 1 307 ? 24.30731 2.37531 34.50399 1.000 14.94985 273 GLU B N 1
ATOM 4709 C CA . GLU B 1 307 ? 23.70616 1.04788 34.67564 1.000 18.56816 273 GLU B CA 1
ATOM 4710 C C . GLU B 1 307 ? 22.27327 1.02561 34.15923 1.000 14.98420 273 GLU B C 1
ATOM 4711 O O . GLU B 1 307 ? 21.83714 0.03696 33.54931 1.000 19.98477 273 GLU B O 1
ATOM 4717 N N . ALA B 1 308 ? 21.52170 2.09900 34.42367 1.000 15.85889 274 ALA B N 1
ATOM 4718 C CA . ALA B 1 308 ? 20.14976 2.20833 33.93940 1.000 16.98842 274 ALA B CA 1
ATOM 4719 C C . ALA B 1 308 ? 20.10090 2.19902 32.41634 1.000 16.44090 274 ALA B C 1
ATOM 4720 O O . ALA B 1 308 ? 19.21897 1.56723 31.82089 1.000 17.33003 274 ALA B O 1
ATOM 4722 N N . LEU B 1 309 ? 21.05579 2.87733 31.77182 1.000 13.71644 275 LEU B N 1
ATOM 4723 C CA . LEU B 1 309 ? 21.13585 2.86390 30.31448 1.000 10.28570 275 LEU B CA 1
ATOM 4724 C C . LEU B 1 309 ? 21.42892 1.46490 29.78137 1.000 11.56376 275 LEU B C 1
ATOM 4725 O O . LEU B 1 309 ? 20.82777 1.02718 28.78641 1.000 13.95370 275 LEU B O 1
ATOM 4730 N N . ARG B 1 310 ? 22.36486 0.75140 30.40998 1.000 16.79521 276 ARG B N 1
ATOM 4731 C CA . ARG B 1 310 ? 22.68093 -0.59747 29.94743 1.000 16.41391 276 ARG B CA 1
ATOM 4732 C C . ARG B 1 310 ? 21.51113 -1.54834 30.16607 1.000 17.14760 276 ARG B C 1
ATOM 4733 O O . ARG B 1 310 ? 21.16147 -2.32126 29.27132 1.000 12.34675 276 ARG B O 1
ATOM 4741 N N . LEU B 1 311 ? 20.88452 -1.49888 31.34319 1.000 23.10788 277 LEU B N 1
ATOM 4742 C CA . LEU B 1 311 ? 19.77091 -2.40130 31.62480 1.000 18.46377 277 LEU B CA 1
ATOM 4743 C C . LEU B 1 311 ? 18.61924 -2.19404 30.64366 1.000 13.41484 277 LEU B C 1
ATOM 4744 O O . LEU B 1 311 ? 18.05948 -3.16334 30.11746 1.000 16.21098 277 LEU B O 1
ATOM 4749 N N . LEU B 1 312 ? 18.25206 -0.93684 30.37695 1.000 15.46144 278 LEU B N 1
ATOM 4750 C CA . LEU B 1 312 ? 17.11683 -0.69770 29.48336 1.000 16.88034 278 LEU B CA 1
ATOM 4751 C C . LEU B 1 312 ? 17.44928 -1.12632 28.06037 1.000 10.31534 278 LEU B C 1
ATOM 4752 O O . LEU B 1 312 ? 16.61352 -1.72533 27.38045 1.000 16.38673 278 LEU B O 1
ATOM 4757 N N . ALA B 1 313 ? 18.68319 -0.89915 27.61872 1.000 12.09725 279 ALA B N 1
ATOM 4758 C CA . ALA B 1 313 ? 19.06175 -1.28832 26.26234 1.000 14.93266 279 ALA B CA 1
ATOM 4759 C C . ALA B 1 313 ? 19.14195 -2.80671 26.12251 1.000 18.50456 279 ALA B C 1
ATOM 4760 O O . ALA B 1 313 ? 18.65545 -3.37629 25.13859 1.000 9.65704 279 ALA B O 1
ATOM 4762 N N . GLN B 1 314 ? 19.72312 -3.48563 27.10668 1.000 16.84725 280 GLN B N 1
ATOM 4763 C CA . GLN B 1 314 ? 19.94311 -4.91976 26.96981 1.000 15.30116 280 GLN B CA 1
ATOM 4764 C C . GLN B 1 314 ? 18.7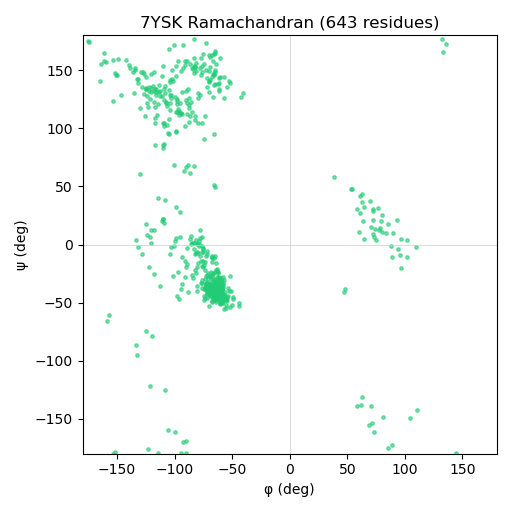3867 -5.75709 27.34956 1.000 19.51662 280 GLN B C 1
ATOM 4765 O O . GLN B 1 314 ? 18.57909 -6.86373 26.81538 1.000 20.58944 280 GLN B O 1
ATOM 4771 N N . LEU B 1 315 ? 17.89149 -5.27058 28.25321 1.000 15.12769 281 LEU B N 1
ATOM 4772 C CA . LEU B 1 315 ? 16.69907 -6.02132 28.61663 1.000 20.71464 281 LEU B CA 1
ATOM 4773 C C . LEU B 1 315 ? 15.48816 -5.68076 27.77120 1.000 20.72072 281 LEU B C 1
ATOM 4774 O O . LEU B 1 315 ? 14.60947 -6.53239 27.62143 1.000 16.60937 281 LEU B O 1
ATOM 4779 N N . GLU B 1 316 ? 15.39904 -4.46207 27.22566 1.000 16.33098 282 GLU B N 1
ATOM 4780 C CA . GLU B 1 316 ? 14.19773 -4.04377 26.51832 1.000 15.91846 282 GLU B CA 1
ATOM 4781 C C . GLU B 1 316 ? 14.45981 -3.36975 25.17751 1.000 20.51088 282 GLU B C 1
ATOM 4782 O O . GLU B 1 316 ? 13.49896 -2.91586 24.54620 1.000 14.46298 282 GLU B O 1
ATOM 4788 N N . GLY B 1 317 ? 15.71539 -3.27981 24.72812 1.000 15.30214 283 GLY B N 1
ATOM 4789 C CA . GLY B 1 317 ? 16.01990 -2.62765 23.45719 1.000 14.19312 283 GLY B CA 1
ATOM 4790 C C . GLY B 1 317 ? 15.68711 -1.15114 23.41181 1.000 17.62383 283 GLY B C 1
ATOM 4791 O O . GLY B 1 317 ? 15.54442 -0.58147 22.32115 1.000 14.12058 283 GLY B O 1
ATOM 4792 N N . ILE B 1 318 ? 15.55508 -0.51226 24.57318 1.000 10.88028 284 ILE B N 1
ATOM 4793 C CA . ILE B 1 318 ? 15.09110 0.86905 24.69083 1.000 11.96128 284 ILE B CA 1
ATOM 4794 C C . ILE B 1 318 ? 16.27328 1.74765 25.09232 1.000 16.15474 284 ILE B C 1
ATOM 4795 O O . ILE B 1 318 ? 17.00076 1.42582 26.04618 1.000 14.78504 284 ILE B O 1
ATOM 4800 N N . LEU B 1 3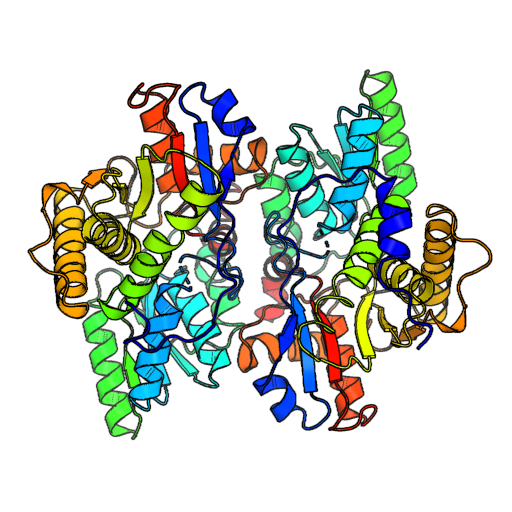19 ? 16.45402 2.85577 24.36005 1.000 12.95250 285 LEU B N 1
ATOM 4801 C CA . LEU B 1 319 ? 17.57415 3.77306 24.50628 1.000 14.62453 285 LEU B CA 1
ATOM 4802 C C . LEU B 1 319 ? 17.18278 4.93662 25.40636 1.000 13.35682 285 LEU B C 1
ATOM 4803 O O . LEU B 1 319 ? 16.29800 5.71976 25.06090 1.000 12.18554 285 LEU B O 1
ATOM 4808 N N . LEU B 1 320 ? 17.82951 5.03697 26.55914 1.000 16.19411 286 LEU B N 1
ATOM 4809 C CA . LEU B 1 320 ? 17.69105 6.20253 27.41076 1.000 22.74884 286 LEU B CA 1
ATOM 4810 C C . LEU B 1 320 ? 18.80619 7.18084 27.05894 1.000 12.16505 286 LEU B C 1
ATOM 4811 O O . LEU B 1 320 ? 19.50707 7.01628 26.06239 1.000 19.37088 286 LEU B O 1
ATOM 4816 N N . ASP B 1 321 ? 18.97601 8.21577 27.87050 1.000 19.44513 287 ASP B N 1
ATOM 4817 C CA . ASP B 1 321 ? 20.03142 9.19385 27.66564 1.000 18.28489 287 ASP B CA 1
ATOM 4818 C C . ASP B 1 321 ? 20.68818 9.48957 29.00494 1.000 16.59213 287 ASP B C 1
ATOM 4819 O O . ASP B 1 321 ? 20.02702 9.40980 30.04667 1.000 15.98278 287 ASP B O 1
ATOM 4824 N N . PRO B 1 322 ? 21.98819 9.80834 29.01526 1.000 13.80934 288 PRO B N 1
ATOM 4825 C CA . PRO B 1 322 ? 22.71422 9.95405 30.28834 1.000 26.24544 288 PRO B CA 1
ATOM 4826 C C . PRO B 1 322 ? 22.49192 11.27099 31.00635 1.000 16.51124 288 PRO B C 1
ATOM 4827 O O . PRO B 1 322 ? 23.10601 11.47775 32.05666 1.000 19.62764 288 PRO B O 1
ATOM 4831 N N . VAL B 1 323 ? 21.68741 12.17955 30.46907 1.000 15.21279 289 VAL B N 1
ATOM 4832 C CA . VAL B 1 323 ? 21.42219 13.46065 31.11365 1.000 18.47652 289 VAL B CA 1
ATOM 4833 C C . VAL B 1 323 ? 20.11901 13.41894 31.89053 1.000 16.77815 289 VAL B C 1
ATOM 4834 O O . VAL B 1 323 ? 20.05701 13.84891 33.04088 1.000 11.29819 289 VAL B O 1
ATOM 4838 N N . TYR B 1 324 ? 19.07732 12.85747 31.28826 1.000 12.95233 290 TYR B N 1
ATOM 4839 C CA . TYR B 1 324 ? 17.72780 13.08800 31.77927 1.000 17.03717 290 TYR B CA 1
ATOM 4840 C C . TYR B 1 324 ? 16.99980 11.78948 32.08087 1.000 18.84445 290 TYR B C 1
ATOM 4841 O O . TYR B 1 324 ? 16.83284 11.41453 33.24337 1.000 15.50472 290 TYR B O 1
ATOM 4850 N N . SER B 1 325 ? 16.57517 11.08765 31.02695 1.000 16.58738 291 SER B N 1
ATOM 4851 C CA . SER B 1 325 ? 15.74904 9.90552 31.21842 1.000 11.87322 291 SER B CA 1
ATOM 4852 C C . SER B 1 325 ? 16.53169 8.78308 31.89025 1.000 13.01718 291 SER B C 1
ATOM 4853 O O . SER B 1 325 ? 15.94983 8.00080 32.65481 1.000 18.31445 291 SER B O 1
ATOM 4856 N N . GLY B 1 326 ? 17.84686 8.71259 31.67010 1.000 10.25620 292 GLY B N 1
ATOM 4857 C CA . GLY B 1 326 ? 18.63903 7.69655 32.34196 1.000 13.17172 292 GLY B CA 1
ATOM 4858 C C . GLY B 1 326 ? 18.74564 7.90976 33.84236 1.000 13.31474 292 GLY B C 1
ATOM 4859 O O . GLY B 1 326 ? 18.75542 6.94515 34.61901 1.000 15.29938 292 GLY B O 1
ATOM 4860 N N . LYS B 1 327 ? 18.84499 9.16957 34.27226 1.000 14.63186 293 LYS B N 1
ATOM 4861 C CA . LYS B 1 327 ? 18.83737 9.47093 35.70035 1.000 19.71472 293 LYS B CA 1
ATOM 4862 C C . LYS B 1 327 ? 17.45948 9.22263 36.29650 1.000 14.97848 293 LYS B C 1
ATOM 4863 O O . LYS B 1 327 ? 17.33984 8.70210 37.41338 1.000 19.87544 293 LYS B O 1
ATOM 4869 N N . GLY B 1 328 ? 16.40976 9.59432 35.56185 1.000 20.55525 294 GLY B N 1
ATOM 4870 C CA . GLY B 1 328 ? 15.06495 9.19725 35.94252 1.000 16.50687 294 GLY B CA 1
ATOM 4871 C C . GLY B 1 328 ? 14.91532 7.70100 36.13711 1.000 16.51275 294 GLY B C 1
ATOM 4872 O O . GLY B 1 328 ? 14.31224 7.25502 37.12043 1.000 19.67194 294 GLY B O 1
ATOM 4873 N N . MET B 1 329 ? 15.47320 6.89317 35.21809 1.000 13.47896 295 MET B N 1
ATOM 4874 C CA . MET B 1 329 ? 15.32237 5.45049 35.39066 1.000 8.06171 295 MET B CA 1
ATOM 4875 C C . MET B 1 329 ? 16.25338 4.90601 36.47917 1.000 16.15391 295 MET B C 1
ATOM 4876 O O . MET B 1 329 ? 15.87929 3.95838 37.17786 1.000 15.41101 295 MET B O 1
ATOM 4881 N N . ALA B 1 330 ? 17.45079 5.48279 36.65580 1.000 11.91740 296 ALA B N 1
ATOM 4882 C CA . ALA B 1 330 ? 18.29947 5.05202 37.76721 1.000 16.43390 296 ALA B CA 1
ATOM 4883 C C . ALA B 1 330 ? 17.59090 5.25079 39.10837 1.000 13.94140 296 ALA B C 1
ATOM 4884 O O . ALA B 1 330 ? 17.68830 4.40166 39.99821 1.000 17.69309 296 ALA B O 1
ATOM 4886 N N . GLY B 1 331 ? 16.83745 6.34382 39.25093 1.000 18.05037 297 GLY B N 1
ATOM 4887 C CA . GLY B 1 331 ? 16.05557 6.55113 40.45756 1.000 18.49244 297 GLY B CA 1
ATOM 4888 C C . GLY B 1 331 ? 14.93956 5.53725 40.61421 1.000 20.13085 297 GLY B C 1
ATOM 4889 O O . GLY B 1 331 ? 14.77147 4.95338 41.68954 1.000 13.86720 297 GLY B O 1
ATOM 4890 N N . LEU B 1 332 ? 14.17758 5.29122 39.53899 1.000 14.86905 298 LEU B N 1
ATOM 4891 C CA . LEU B 1 332 ? 13.16618 4.24404 39.59000 1.000 17.32883 298 LEU B CA 1
ATOM 4892 C C . LEU B 1 332 ? 13.77710 2.88434 39.93463 1.000 16.81194 298 LEU B C 1
ATOM 4893 O O . LEU B 1 332 ? 13.23665 2.15201 40.76752 1.000 20.26222 298 LEU B O 1
ATOM 4898 N N . ILE B 1 333 ? 14.91038 2.53173 39.32681 1.000 18.16680 299 ILE B N 1
ATOM 4899 C CA . ILE B 1 333 ? 15.50101 1.22445 39.60897 1.000 22.43988 299 ILE B CA 1
ATOM 4900 C C . ILE B 1 333 ? 15.94776 1.14864 41.06448 1.000 19.59235 299 ILE B C 1
ATOM 4901 O O . ILE B 1 333 ? 15.74750 0.12749 41.74231 1.000 18.96375 299 ILE B O 1
ATOM 4906 N N . ASP B 1 334 ? 16.54090 2.22834 41.57058 1.000 16.39413 300 ASP B N 1
ATOM 4907 C CA . ASP B 1 334 ? 17.08620 2.20648 42.92736 1.000 17.26393 300 ASP B CA 1
ATOM 4908 C C . ASP B 1 334 ? 15.98016 2.12601 43.97928 1.000 20.08475 300 ASP B C 1
ATOM 4909 O O . ASP B 1 334 ? 16.08326 1.34299 44.93069 1.000 19.61458 300 ASP B O 1
ATOM 4914 N N . LEU B 1 335 ? 14.89776 2.88713 43.79393 1.000 18.99373 301 LEU B N 1
ATOM 4915 C CA . LEU B 1 335 ? 13.74561 2.84421 44.69503 1.000 24.89620 301 LEU B CA 1
ATOM 4916 C C . LEU B 1 335 ? 13.03571 1.48867 44.67324 1.000 32.29273 301 LEU B C 1
ATOM 4917 O O . LEU B 1 335 ? 12.44447 1.08655 45.67957 1.000 29.42837 301 LEU B O 1
ATOM 4922 N N . ILE B 1 336 ? 13.05715 0.77359 43.54613 1.000 24.56246 302 ILE B N 1
ATOM 4923 C CA . ILE B 1 336 ? 12.48479 -0.57050 43.53961 1.000 20.49961 302 ILE B CA 1
ATOM 4924 C C . ILE B 1 336 ? 13.37564 -1.52335 44.32504 1.000 20.17287 302 ILE B C 1
ATOM 4925 O O . ILE B 1 336 ? 12.89083 -2.39496 45.05766 1.000 26.06422 302 ILE B O 1
ATOM 4930 N N . ARG B 1 337 ? 14.68733 -1.33932 44.23230 1.000 19.02342 303 ARG B N 1
ATOM 4931 C CA . ARG B 1 337 ? 15.60584 -2.14735 45.02553 1.000 25.12629 303 ARG B CA 1
ATOM 4932 C C . ARG B 1 337 ? 15.50164 -1.85195 46.53015 1.000 29.76745 303 ARG B C 1
ATOM 4933 O O . ARG B 1 337 ? 15.89848 -2.68853 47.34675 1.000 36.03153 303 ARG B O 1
ATOM 4941 N N A GLN B 1 338 ? 15.01070 -0.67906 46.90711 0.586 25.00899 304 GLN B N 1
ATOM 4942 N N B GLN B 1 338 ? 15.01554 -0.66280 46.91835 0.414 25.01436 304 GLN B N 1
ATOM 4943 C CA A GLN B 1 338 ? 14.80049 -0.34860 48.30894 0.586 32.46160 304 GLN B CA 1
ATOM 4944 C CA B GLN B 1 338 ? 14.78415 -0.33302 48.32699 0.414 32.46652 304 GLN B CA 1
ATOM 4945 C C A GLN B 1 338 ? 13.44384 -0.80892 48.81712 0.586 33.53092 304 GLN B C 1
ATOM 4946 C C B GLN B 1 338 ? 13.45785 -0.85986 48.84822 0.414 33.52256 304 GLN B C 1
ATOM 4947 O O A GLN B 1 338 ? 13.03246 -0.37514 49.89861 0.586 32.89570 304 GLN B O 1
ATOM 4948 O O B GLN B 1 338 ? 13.06653 -0.49594 49.96259 0.414 32.89148 304 GLN B O 1
ATOM 4959 N N . GLY B 1 339 ? 12.72936 -1.64238 48.05772 1.000 32.24311 305 GLY B N 1
ATOM 4960 C CA . GLY B 1 339 ? 11.40287 -2.05750 48.47054 1.000 41.42197 305 GLY B CA 1
ATOM 4961 C C . GLY B 1 339 ? 10.42203 -0.92201 48.65282 1.000 35.90662 305 GLY B C 1
ATOM 4962 O O . GLY B 1 339 ? 9.44334 -1.06663 49.39041 1.000 51.54291 305 GLY B O 1
ATOM 4963 N N . HIS B 1 340 ? 10.66334 0.21766 48.00817 1.000 34.26776 306 HIS B N 1
ATOM 4964 C CA . HIS B 1 340 ? 9.73718 1.33448 48.08789 1.000 42.22970 306 HIS B CA 1
ATOM 4965 C C . HIS B 1 340 ? 8.40867 1.03267 47.40547 1.000 41.25807 306 HIS B C 1
ATOM 4966 O O . HIS B 1 340 ? 7.46440 1.81121 47.56309 1.000 50.10563 306 HIS B O 1
ATOM 4973 N N . PHE B 1 341 ? 8.30185 -0.07539 46.66992 1.000 38.29418 307 PHE B N 1
ATOM 4974 C CA . PHE B 1 341 ? 7.06538 -0.43632 45.99290 1.000 46.96057 307 PHE B CA 1
ATOM 4975 C C . PHE B 1 341 ? 6.75705 -1.90865 46.22188 1.000 39.90265 307 PHE B C 1
ATOM 4976 O O . PHE B 1 341 ? 7.65715 -2.72967 46.41410 1.000 48.92623 307 PHE B O 1
ATOM 4984 N N . ARG B 1 342 ? 5.47374 -2.23367 46.19735 1.000 38.23867 308 ARG B N 1
ATOM 4985 C CA . ARG B 1 342 ? 5.03551 -3.61508 46.30600 1.000 36.39604 308 ARG B CA 1
ATOM 4986 C C . ARG B 1 342 ? 4.92026 -4.23381 44.91636 1.000 34.18639 308 ARG B C 1
ATOM 4987 O O . ARG B 1 342 ? 4.79856 -3.53227 43.91234 1.000 38.03267 308 ARG B O 1
ATOM 4995 N N . ALA B 1 343 ? 4.97761 -5.56967 44.87028 1.000 30.33571 309 ALA B N 1
ATOM 4996 C CA . ALA B 1 343 ? 5.00161 -6.26761 43.58738 1.000 35.92778 309 ALA B CA 1
ATOM 4997 C C . ALA B 1 343 ? 3.71107 -6.06945 42.80013 1.000 40.30831 309 ALA B C 1
ATOM 4998 O O . ALA B 1 343 ? 3.74213 -6.01145 41.56331 1.000 36.22548 309 ALA B O 1
ATOM 5000 N N . ASP B 1 344 ? 2.57423 -5.96150 43.48459 1.000 45.47859 310 ASP B N 1
ATOM 5001 C CA . ASP B 1 344 ? 1.29315 -5.83235 42.79907 1.000 40.89082 310 ASP B CA 1
ATOM 5002 C C . ASP B 1 344 ? 1.02719 -4.42166 42.28147 1.000 34.34638 310 ASP B C 1
ATOM 5003 O O . ASP B 1 344 ? -0.02149 -4.19217 41.66716 1.000 31.62376 310 ASP B O 1
ATOM 5008 N N . GLU B 1 345 ? 1.92938 -3.47308 42.52107 1.000 31.97249 311 GLU B N 1
ATOM 5009 C CA . GLU B 1 345 ? 1.72854 -2.12843 42.00921 1.000 31.65907 311 GLU B CA 1
ATOM 5010 C C . GLU B 1 345 ? 2.15209 -2.04976 40.54519 1.000 30.98042 311 GLU B C 1
ATOM 5011 O O . GLU B 1 345 ? 2.96653 -2.83987 40.06120 1.000 22.17852 311 GLU B O 1
ATOM 5017 N N . ASN B 1 346 ? 1.57961 -1.08037 39.84318 1.000 28.75069 312 ASN B N 1
ATOM 5018 C CA . ASN B 1 346 ? 1.91366 -0.79352 38.45555 1.000 29.22211 312 ASN B CA 1
ATOM 5019 C C . ASN B 1 346 ? 2.55267 0.58664 38.39864 1.000 31.79743 312 ASN B C 1
ATOM 5020 O O . ASN B 1 346 ? 1.93206 1.57395 38.80846 1.000 26.46637 312 ASN B O 1
ATOM 5025 N N . ILE B 1 347 ? 3.78997 0.65768 37.90942 1.000 21.22426 313 ILE B N 1
ATOM 5026 C CA . ILE B 1 347 ? 4.50163 1.92669 37.77364 1.000 25.70672 313 ILE B CA 1
ATOM 5027 C C . ILE B 1 347 ? 4.50385 2.31870 36.30131 1.000 18.29793 313 ILE B C 1
ATOM 5028 O O . ILE B 1 347 ? 4.81494 1.49115 35.43891 1.000 22.54933 313 ILE B O 1
ATOM 5033 N N . VAL B 1 348 ? 4.16915 3.57469 36.01225 1.000 18.48515 314 VAL B N 1
ATOM 5034 C CA . VAL B 1 348 ? 4.31638 4.12817 34.66812 1.000 17.19247 314 VAL B CA 1
ATOM 5035 C C . VAL B 1 348 ? 5.55027 5.02302 34.67732 1.000 21.88755 314 VAL B C 1
ATOM 5036 O O . VAL B 1 348 ? 5.60862 6.02346 35.40377 1.000 20.32422 314 VAL B O 1
ATOM 5040 N N . PHE B 1 349 ? 6.56581 4.64448 33.91276 1.000 19.32612 315 PHE B N 1
ATOM 5041 C CA . PHE B 1 349 ? 7.72252 5.49689 33.69161 1.000 10.56554 315 PHE B CA 1
ATOM 5042 C C . PHE B 1 349 ? 7.49624 6.24590 32.38828 1.000 15.03908 315 PHE B C 1
ATOM 5043 O O . PHE B 1 349 ? 7.30789 5.61885 31.34663 1.000 23.17796 315 PHE B O 1
ATOM 5051 N N . ILE B 1 350 ? 7.50401 7.56629 32.44162 1.000 11.06360 316 ILE B N 1
ATOM 5052 C CA . ILE B 1 350 ? 7.45008 8.36906 31.22303 1.000 15.72432 316 ILE B CA 1
ATOM 5053 C C . ILE B 1 350 ? 8.86277 8.45848 30.65260 1.000 14.13642 316 ILE B C 1
ATOM 5054 O O . ILE B 1 350 ? 9.75879 9.06248 31.26165 1.000 17.88936 316 ILE B O 1
ATOM 5059 N N . HIS B 1 351 ? 9.07662 7.80585 29.50408 1.000 10.46837 317 HIS B N 1
ATOM 5060 C CA . HIS B 1 351 ? 10.30236 7.99519 28.73747 1.000 14.50670 317 HIS B CA 1
ATOM 5061 C C . HIS B 1 351 ? 10.20114 9.32688 28.01235 1.000 11.11294 317 HIS B C 1
ATOM 5062 O O . HIS B 1 351 ? 9.51155 9.43809 26.99817 1.000 14.77418 317 HIS B O 1
ATOM 5069 N N . THR B 1 352 ? 10.91840 10.32462 28.52680 1.000 12.23692 318 THR B N 1
ATOM 5070 C CA . THR B 1 352 ? 10.93712 11.68794 28.01684 1.000 18.92748 318 THR B CA 1
ATOM 5071 C C . THR B 1 352 ? 11.87532 11.88879 26.82886 1.000 12.02544 318 THR B C 1
ATOM 5072 O O . THR B 1 352 ? 11.90480 12.98828 26.26330 1.000 15.49929 318 THR B O 1
ATOM 5076 N N . GLY B 1 353 ? 12.68785 10.89088 26.47204 1.000 13.66184 319 GLY B N 1
ATOM 5077 C CA . GLY B 1 353 ? 13.45929 10.95592 25.24196 1.000 14.94456 319 GLY B CA 1
ATOM 5078 C C . GLY B 1 353 ? 14.95523 11.11587 25.43293 1.000 17.23638 319 GLY B C 1
ATOM 5079 O O . GLY B 1 353 ? 15.52985 10.55074 26.37088 1.000 16.89260 319 GLY B O 1
ATOM 5080 N N . GLY B 1 354 ? 15.59147 11.89719 24.56204 1.000 12.87625 320 GLY B N 1
ATOM 5081 C CA . GLY B 1 354 ? 16.96384 12.33220 24.77316 1.000 9.32701 320 GLY B CA 1
ATOM 5082 C C . GLY B 1 354 ? 18.05470 11.53516 24.09960 1.000 16.14631 320 GLY B C 1
ATOM 5083 O O . GLY B 1 354 ? 19.23864 11.86364 24.29970 1.000 16.25241 320 GLY B O 1
ATOM 5084 N N . SER B 1 355 ? 17.70432 10.54134 23.26697 1.000 12.37737 321 SER B N 1
ATOM 5085 C CA . SER B 1 355 ? 18.70008 9.58048 22.76400 1.000 12.67742 321 SER B CA 1
ATOM 5086 C C . SER B 1 355 ? 19.71379 10.21913 21.81963 1.000 12.52478 321 SER B C 1
ATOM 5087 O O . SER B 1 355 ? 20.84826 9.73900 21.72303 1.000 13.03758 321 SER B O 1
ATOM 5090 N N . ALA B 1 356 ? 19.33483 11.29861 21.12973 1.000 10.01713 322 ALA B N 1
ATOM 5091 C CA . ALA B 1 356 ? 20.28429 12.04367 20.30958 1.000 13.01029 322 ALA B CA 1
ATOM 5092 C C . ALA B 1 356 ? 21.47049 12.55810 21.11649 1.000 13.75862 322 ALA B C 1
ATOM 5093 O O . ALA B 1 356 ? 22.57056 12.73201 20.56917 1.000 11.56497 322 ALA B O 1
ATOM 5095 N N . GLY B 1 357 ? 21.28087 12.81109 22.41110 1.000 9.64800 323 GLY B N 1
ATOM 5096 C CA . GLY B 1 357 ? 22.40269 13.21181 23.24125 1.000 16.32523 323 GLY B CA 1
ATOM 5097 C C . GLY B 1 357 ? 23.37285 12.09929 23.58084 1.000 15.27180 323 GLY B C 1
ATOM 5098 O O . GLY B 1 357 ? 24.49546 12.39258 24.00633 1.000 14.16118 323 GLY B O 1
ATOM 5099 N N . LEU B 1 358 ? 22.98656 10.83650 23.37885 1.000 14.31807 324 LEU B N 1
ATOM 5100 C CA . LEU B 1 358 ? 23.93325 9.73953 23.55476 1.000 10.06936 324 LEU B CA 1
ATOM 5101 C C . LEU B 1 358 ? 25.20999 9.96472 22.75700 1.000 10.88281 324 LEU B C 1
ATOM 5102 O O . LEU B 1 358 ? 26.30702 9.66585 23.23673 1.000 14.71583 324 LEU B O 1
ATOM 5107 N N . PHE B 1 359 ? 25.09508 10.48244 21.53698 1.000 10.68820 325 PHE B N 1
ATOM 5108 C CA . PHE B 1 359 ? 26.27654 10.65906 20.70551 1.000 15.94356 325 PHE B CA 1
ATOM 5109 C C . PHE B 1 359 ? 27.18779 11.74965 21.24276 1.000 14.74243 325 PHE B C 1
ATOM 5110 O O . PHE B 1 359 ? 28.40487 11.65383 21.07183 1.000 16.39493 325 PHE B O 1
ATOM 5118 N N . GLY B 1 360 ? 26.63766 12.73778 21.95146 1.000 23.19977 326 GLY B N 1
ATOM 5119 C CA . GLY B 1 360 ? 27.45115 13.70192 22.66926 1.000 15.72234 326 GLY B CA 1
ATOM 5120 C C . GLY B 1 360 ? 28.27868 13.11376 23.79179 1.000 10.51601 326 GLY B C 1
ATOM 5121 O O . GLY B 1 360 ? 29.21697 13.76657 24.25430 1.000 18.11489 326 GLY B O 1
ATOM 5122 N N . TYR B 1 361 ? 27.96778 11.90092 24.22748 1.000 14.95567 327 TYR B N 1
ATOM 5123 C CA . TYR B 1 361 ? 28.64550 11.26072 25.34406 1.000 17.69402 327 TYR B CA 1
ATOM 5124 C C . TYR B 1 361 ? 29.49778 10.06082 24.91691 1.000 17.70670 327 TYR B C 1
ATOM 5125 O O . TYR B 1 361 ? 29.84443 9.22484 25.75548 1.000 19.15660 327 TYR B O 1
ATOM 5134 N N . ARG B 1 362 ? 29.87805 9.97253 23.63549 1.000 13.34147 328 ARG B N 1
ATOM 5135 C CA . ARG B 1 362 ? 30.63338 8.80606 23.16619 1.000 17.28765 328 ARG B CA 1
ATOM 5136 C C . ARG B 1 362 ? 31.89581 8.57216 23.98758 1.000 24.23349 328 ARG B C 1
ATOM 5137 O O . ARG B 1 362 ? 32.20577 7.42914 24.35692 1.000 24.76652 328 ARG B O 1
ATOM 5145 N N A GLN B 1 363 ? 32.64213 9.64378 24.27383 0.533 24.77051 329 GLN B N 1
ATOM 5146 N N B GLN B 1 363 ? 32.63448 9.64074 24.29086 0.467 24.76976 329 GLN B N 1
ATOM 5147 C CA A GLN B 1 363 ? 33.92384 9.50101 24.96062 0.533 24.86765 329 GLN B CA 1
ATOM 5148 C CA B GLN B 1 363 ? 33.92611 9.48183 24.95307 0.467 24.87390 329 GLN B CA 1
ATOM 5149 C C A GLN B 1 363 ? 33.76684 8.87338 26.34032 0.533 23.78535 329 GLN B C 1
ATOM 5150 C C B GLN B 1 363 ? 33.78700 8.90626 26.35929 0.467 23.80203 329 GLN B C 1
ATOM 5151 O O A GLN B 1 363 ? 34.63384 8.10711 26.77078 0.533 29.39520 329 GLN B O 1
ATOM 5152 O O B GLN B 1 363 ? 34.68981 8.20618 26.82667 0.467 29.45267 329 GLN B O 1
ATOM 5163 N N . LEU B 1 364 ? 32.66754 9.16124 27.03964 1.000 20.62522 330 LEU B N 1
ATOM 5164 C CA . LEU B 1 364 ? 32.42322 8.49054 28.31001 1.000 28.00878 330 LEU B CA 1
ATOM 5165 C C . LEU B 1 364 ? 32.11754 7.00905 28.09976 1.000 27.85028 330 LEU B C 1
ATOM 5166 O O . LEU B 1 364 ? 32.63805 6.15368 28.82509 1.000 25.19537 330 LEU B O 1
ATOM 5171 N N . PHE B 1 365 ? 31.28911 6.68268 27.10439 1.000 25.59342 331 PHE B N 1
ATOM 5172 C CA . PHE B 1 365 ? 30.95931 5.28215 26.84618 1.000 26.00171 331 PHE B CA 1
ATOM 5173 C C . PHE B 1 365 ? 32.20055 4.48017 26.48323 1.000 27.40673 331 PHE B C 1
ATOM 5174 O O . PHE B 1 365 ? 32.31639 3.30492 26.83729 1.000 38.73507 331 PHE B O 1
ATOM 5182 N N . GLU B 1 366 ? 33.13359 5.09547 25.77400 1.000 23.90324 332 GLU B N 1
ATOM 5183 C CA . GLU B 1 366 ? 34.35575 4.43489 25.34587 1.000 31.96064 332 GLU B CA 1
ATOM 5184 C C . GLU B 1 366 ? 35.39048 4.30795 26.45547 1.000 37.25463 332 GLU B C 1
ATOM 5185 O O . GLU B 1 366 ? 36.55123 3.99782 26.17209 1.000 48.22503 332 GLU B O 1
ATOM 5191 N N . GLN B 1 367 ? 35.01152 4.56095 27.69828 1.000 31.78831 333 GLN B N 1
ATOM 5192 C CA . GLN B 1 367 ? 35.83746 4.21319 28.84060 1.000 41.79607 333 GLN B CA 1
ATOM 5193 C C . GLN B 1 367 ? 35.40557 2.90287 29.49061 1.000 41.55785 333 GLN B C 1
ATOM 5194 O O . GLN B 1 367 ? 35.96293 2.52661 30.52241 1.000 55.00010 333 GLN B O 1
ATOM 5200 N N . THR B 1 368 ? 34.44341 2.19188 28.90191 1.000 55.10534 334 THR B N 1
ATOM 5201 C CA . THR B 1 368 ? 33.96866 0.92241 29.45596 1.000 53.51598 334 THR B CA 1
ATOM 5202 C C . THR B 1 368 ? 33.59217 -0.04897 28.34357 1.000 52.40503 334 THR B C 1
ATOM 5203 O O . THR B 1 368 ? 33.44180 0.34887 27.18933 1.000 51.03235 334 THR B O 1
#

Organism: Pectobacterium atrosepticum (strain SCRI 1043 / ATCC BAA-672) (NCBI:txid218491)

Radius of gyration: 24.46 Å; Cα contacts (8 Å, |Δi|>4): 1559; chains: 2; bounding box: 50×75×64 Å

Nearest PDB structures (foldseek):
  7ysl-assembly1_B  TM=1.002E+00  e=4.471E-67  Pectobacterium atrosepticum SCRI1043
  7ysk-assembly1_B  TM=1.001E+00  e=4.471E-67  Pectobacterium atrosepticum SCRI1043
  1tzm-assembly1_C  TM=9.379E-01  e=2.008E-35  Pseudomonas sp. ACP
  1tzk-assembly1_C  TM=9.292E-01  e=8.422E-35  Pseudomonas sp. ACP
  1tzm-assembly1_D  TM=9.340E-01  e=9.491E-35  Pseudomonas sp. ACP

B-factor: mean 22.43, std 10.13, range [3.38, 74.16]

Foldseek 3Di:
DLFAQCLLVVLCVPAQFAQQFDPDFDKAWQVLVLVVLVFATEIERPQLRRPQLSGFLSLLCRQQVRVCVVLPFQEEEEEEAQQDPLLLRNLSSQVVVVHAYEYEYEPQDDDQPDLLNCFFSNVSCVVSPHHHPYYHYPPDPRVVVRVVVCVVVVVVPGRYDYQYYVSQALSSLSSLLVVLSRVVVNCVVVVHDAAEEFFEQEPQSNLLSNLLNCVSRVHPYAYEYEYQADDWVVNLVSNLVRSQVNNVSSVPDDGRDSVNRGYDDPLNPPGAPDADPLLVVQQCCCCVSPVDGAARGTRSSRSSVVSVCSNVPVGGHHHYYYYYRRHRNSRNSSNVSVVVD/DCVVAQFAQQFDPDFDWAWQVLLLVVLVFATEIERPQLRRPQLSGFLSLLCRRLVRVCVVVVFQEEEEEEAQQDPLLLRNLRVCVVVVHAYEYEHEPQDDDQPDLLNCFFSNVSCVVSPHHHPYYHYPPDPVVVVRVVVCVVVVVVVGRYRYQYYPNAALRSLCSLLVVLVRVVVVCVVVVHDAAEEFFAQEQQSNVLSNQLNCVLVVVPHAYEHEYQADAWVVNLVRNQVRSQVNNVVVVRPDGRDSVSRGYDDPLNPPGAPDADPLLVVQQVCCCVSPVDGAARGTGSSRSSVVSVCSSVVVHGHHHYYYYYRRHSRSCNSSNVSVVVVD

InterPro domains:
  IPR001926 Tryptophan synthase beta chain-like, PALP domain [PF00291] (10-319)
  IPR005966 D-cysteine desulfhydrase [TIGR01275] (9-328)
  IPR027278 1-aminocyclopropane-1-carboxylate deaminase/D-cysteine desulfhydrase [PIRSF006278] (3-335)
  IPR027278 1-aminocyclopropane-1-carboxylate deaminase/D-cysteine desulfhydrase [PTHR43780] (5-329)
  IPR036052 Tryptophan synthase beta chain-like, PALP domain superfamily [G3DSA:3.40.50.1100] (7-322)
  IPR036052 Tryptophan synthase beta chain-like, PALP domain superfamily [G3DSA:3.40.50.1100] (48-157)
  IPR036052 Tryptophan synthase beta chain-like, PALP domain superfamily [SSF53686] (4-332)

Secondary structure (DSSP, 8-state):
----TTHHHHHHTTS-----S--SPPEEE-HHHHHHHTSSEEEEEETT-S-STT----HHHHHHHHHHHHTT-SEEEEEEETT-HHHHHHHHHHHHTT-EEEEEEEES---SHHHHHHSTHHHHHHHTT-EEEEEEETT--HHHHHHHHHHHHHHTT--EEE--GGG-SHHHHHHHHHHHHHHHHHHHHTT----EEEEEESSSHHHHHHHHHHHHTT----EEEEESSS-HHHHHHHHHHHHHHHHHHTT--S---GGG--EE-TT-TTSTT---HHHHHHHHHHHHHH-----TTTHHHHHHHHHHHHHTT-S-TT-EEEEEE---GGGGGGGHHHH--/--TTS-----S-SSPPEEE-HHHHHHHTSSEEEEEETT-S-STT----HHHHHHHHHHHHTT--EEEEEEETT-HHHHHHHHHHHHTT--EEEEEEE----SHHHHHHSHHHHHHHHTT-EEEEEEETT--HHHHHHHHHHHHHHTT--EEEPPGGG-SHHHHHHHHHHHHHHHHHHHHTT----EEEEEESSSHHHHHHHHHHHHTT----EEEEESSS-HHHHHHHHHHHHHHHHHHHT-SS---GGG--EE-TT-TTSTT---HHHHHHHHHHHHHH-----TTTHHHHHHHHHHHHHTT-S-TT-EEEEEE---GGGGGGGHHHHTT-

Sequence (673 aa):
GGQQMGRGSMHLARFPRLSLGHFPTPLEVLPNLSAYLGGPTIYIKRDDATGLATGGNTRKLEFLLADAQQQGADVIITQGATQSNHVRQTIAAAAKLGLKTKVLLEKRVEDYGEDYQRSGNVLLDNLLGGDIIDHLPAGTDMQQAMETLAESLRKEGFKPYVIPGGGSSPVGALGYVACAEELLLFQSSSQQRLRIDHIVHATGSTGTQAGLVTGLAATHSSQIPLLGISVRAPKAKQEENVYALAQRTWQQLLGIPGELPRSAVRVNSDYVGKGYGIPTEGTLEALRRLLAQLEGILLDPVYSGKGMAGLIDLIRQGHFRADENIVFIHTGGSSAGLFGYRQLFEQHLARFPRLSLGHFPTPLEVLPNLSAYLGGPTIYIKRDDATGLATGGNTRKLEFLLADAQQQGADVIITQGATQSNHVRQTIAAAAKLGLKTKVLLEKRVEDYGEDYQRSGNVLLDNLLLGGDIIDHLPAGTDMQQAMETLAESLRKEGFKPYVIPGGGSSPVGALGYVACAEELLLFQSSQQRLRIDHIVHATGSTGTQAGLVTGLAATHSQIPLLGISVRAPKAKQEENVYALAQRTWQLLGIPGELPRSAVRVNSDYVGKGYGIPTEGTLEALRLLAQLEGILLDPVYSGKGMAGLIDLIRQQGHFRADENIVFIHTGGSAGLFGYRQQLFEQT

Solvent-accessible surface area: 24428 Å² total